Protein AF-A0A1Q9RTQ9-F1 (afdb_monomer_lite)

Radius of gyration: 29.46 Å; chains: 1; bounding box: 60×85×107 Å

Sequence (435 aa):
MTIGRAARLLGDPVPELTSGLAEAARIARDSLVAEGRFSSNYTAWLDAAGAACTGKPEWLDGPHGIFAHVLTGTHADGWEWEASTYYHSFVLRAYRLAIAAVPGVKVPATVRARVDAMADVLRVLVTPGGVLPSLHDGPYRRAEWDRELAELDMRPVARRPVTVYRDAGYAVLYRNGVQAIVDYGPHGGSHGHLDTLALYLYGDDVAWQPDPGQVPYGHAYWRRHYASTAAHPTFSVDGLDQAECAGELVSAGAEEVTVACGTAYEGVSAVRRVVLAPDGTLRDELSVTTDRPRRIAAHLRPDVPLTARTDPDGTVRTSWAPRCTAPTPPRVRRRGSSPGPARPRRRPAAHPHPRRLGGRGRHRRDIPIDLPSGRLVPPVEGRPHISTAQPPAGRTGDPAEYARYEAGPPAHPARTWIRRYTQPTSDGGHLWNRS

Foldseek 3Di:
DDPVVVQVVPDDVLLVVLVVLLVVLVVVLVVCVVVVNLLDLSLLQSLLSNLQSPLDCVQADDCSHVLNNLVVQADPQQAGLLLFPASLLSSLLSSVSSVVSHPPDPRDPSSVVSSVSSLLVLLQQQFLQGDHFRAFAGDDDDVVVVVSCVVGPNHHDDDQQWDADAAQQWIWGDDDQKIWIFHQGQQSPPRGALAHRFIWIGGRNGGFFGQLHADDVVPVVRRDVSRFNQQTQAKDKQPHGFDRFGKHWPDDDSFKTKIKDDRRDPQKIKIWIWGCDPVRAIEIEIEMGGPDDIDMDRDTHGPFDKDWDQDPLRKIKIWGDGHPPDPDPDPDDDDDDDDDDDDDDDDDDDDDDDDDDYDDDDDDDDDDDDDDDDDDDDDDPDDDDDDPPDDPPDDDDDDDDDDDDDDDDDDDIGMYIYHDDDDDPPPPDDDDDDD

Secondary structure (DSSP, 8-state):
--HHHHGGGT-SSHHHHHHHHHHHHHHHHHHHHHTT-TTSHHHHHHHHHHHHHH--GGGTSSTTSHHHHHHHSB-TTS-BTT--HHHHHHHHHHHHHHHHHSTT----HHHHHHHHHHHHHHHHHS-TTSPPP--SS-B---HHHHHHHTTS--PPP---SEEEETTTTEEEEEETTEEEEEE-S---GGG--S-TT-EEEEESS-EEE----B--TT-HHHHHHHTSGGGSSSEEETTBPPPS---EEEEE-SSEEEEEESSSSTTEEEEEEEEE-TTS-EEEEEEEEESS---EEE----SS-EEEEE-TTS-EEEEEPPP--PPPP-----------PPPPPP-----------------------------PPPPP--PPPPP--PPP---------------------EEEEEEEEPPPP----------

Structure (mmCIF, N/CA/C/O backbone):
data_AF-A0A1Q9RTQ9-F1
#
_entry.id   AF-A0A1Q9RTQ9-F1
#
loop_
_atom_site.group_PDB
_atom_site.id
_atom_site.type_symbol
_atom_site.label_atom_id
_atom_site.label_alt_id
_atom_site.label_comp_id
_atom_site.label_asym_id
_atom_site.label_entity_id
_atom_site.label_seq_id
_atom_site.pdbx_PDB_ins_code
_atom_site.Cartn_x
_atom_site.Cartn_y
_atom_site.Cartn_z
_atom_site.occupancy
_atom_site.B_iso_or_equiv
_atom_site.auth_seq_id
_atom_site.auth_comp_id
_atom_site.auth_asym_id
_atom_site.auth_atom_id
_atom_site.pdbx_PDB_model_num
ATOM 1 N N . MET A 1 1 ? -1.033 16.398 27.690 1.00 47.84 1 MET A N 1
ATOM 2 C CA . MET A 1 1 ? -2.200 16.016 28.524 1.00 47.84 1 MET A CA 1
ATOM 3 C C . MET A 1 1 ? -3.361 15.773 27.568 1.00 47.84 1 MET A C 1
ATOM 5 O O . MET A 1 1 ? -3.499 16.570 26.652 1.00 47.84 1 MET A O 1
ATOM 9 N N . THR A 1 2 ? -4.133 14.691 27.698 1.00 60.72 2 THR A N 1
ATOM 10 C CA . THR A 1 2 ? -5.273 14.431 26.792 1.00 60.72 2 THR A CA 1
ATOM 11 C C . THR A 1 2 ? -6.448 15.363 27.095 1.00 60.72 2 THR A C 1
ATOM 13 O O . THR A 1 2 ? -6.613 15.786 28.242 1.00 60.72 2 THR A O 1
ATOM 16 N N . ILE A 1 3 ? -7.291 15.648 26.093 1.00 50.81 3 ILE A N 1
ATOM 17 C CA . ILE A 1 3 ? -8.491 16.494 26.249 1.00 50.81 3 ILE A CA 1
ATOM 18 C C . ILE A 1 3 ? -9.377 15.942 27.373 1.00 50.81 3 ILE A C 1
ATOM 20 O O . ILE A 1 3 ? -9.647 16.648 28.338 1.00 50.81 3 ILE A O 1
ATOM 24 N N . GLY A 1 4 ? -9.689 14.643 27.346 1.00 54.94 4 GLY A N 1
ATOM 25 C CA . GLY A 1 4 ? -10.443 13.974 28.411 1.00 54.94 4 GLY A CA 1
ATOM 26 C C . GLY A 1 4 ? -9.760 13.934 29.790 1.00 54.94 4 GLY A C 1
ATOM 27 O O . GLY A 1 4 ? -10.392 13.504 30.750 1.00 54.94 4 GLY A O 1
ATOM 28 N N . ARG A 1 5 ? -8.492 14.348 29.945 1.00 57.78 5 ARG A N 1
ATOM 29 C CA . ARG A 1 5 ? -7.853 14.556 31.264 1.00 57.78 5 ARG A CA 1
ATOM 30 C C . ARG A 1 5 ? -7.880 16.023 31.696 1.00 57.78 5 ARG A C 1
ATOM 32 O O . ARG A 1 5 ? -8.017 16.273 32.886 1.00 57.78 5 ARG A O 1
ATOM 39 N N . ALA A 1 6 ? -7.784 16.967 30.761 1.00 55.59 6 ALA A N 1
ATOM 40 C CA . ALA A 1 6 ? -7.966 18.391 31.045 1.00 55.59 6 ALA A CA 1
ATOM 41 C C . ALA A 1 6 ? -9.430 18.719 31.385 1.00 55.59 6 ALA A C 1
ATOM 43 O O . ALA A 1 6 ? -9.702 19.458 32.322 1.00 55.59 6 ALA A O 1
ATOM 44 N N . ALA A 1 7 ? -10.376 18.122 30.663 1.00 55.38 7 ALA A N 1
ATOM 45 C CA . ALA A 1 7 ? -11.799 18.407 30.795 1.00 55.38 7 ALA A CA 1
ATOM 46 C C . ALA A 1 7 ? -12.373 17.957 32.160 1.00 55.38 7 ALA A C 1
ATOM 48 O O . ALA A 1 7 ? -13.074 18.723 32.813 1.00 55.38 7 ALA A O 1
ATOM 49 N N . ARG A 1 8 ? -11.929 16.794 32.671 1.00 59.59 8 ARG A N 1
ATOM 50 C CA . ARG A 1 8 ? -12.203 16.301 34.043 1.00 59.59 8 ARG A CA 1
ATOM 51 C C . ARG A 1 8 ? -11.630 17.175 35.178 1.00 59.59 8 ARG A C 1
ATOM 53 O O . ARG A 1 8 ? -11.831 16.849 36.342 1.00 59.59 8 ARG A O 1
ATOM 60 N N . LEU A 1 9 ? -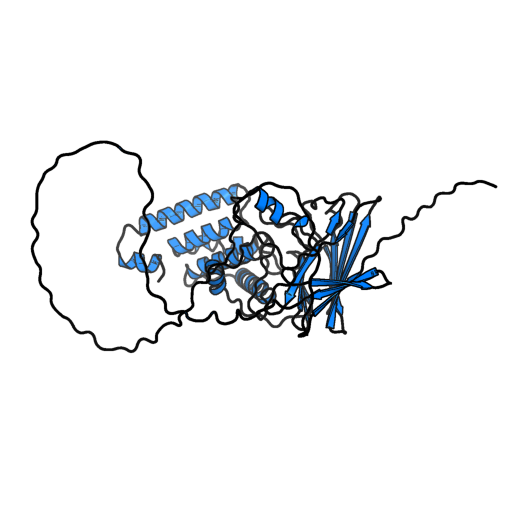10.900 18.247 34.862 1.00 63.03 9 LEU A N 1
ATOM 61 C CA . LEU A 1 9 ? -10.407 19.240 35.826 1.00 63.03 9 LEU A CA 1
ATOM 62 C C . LEU A 1 9 ? -11.177 20.574 35.751 1.00 63.03 9 LEU A C 1
ATOM 64 O O . LEU A 1 9 ? -10.791 21.515 36.440 1.00 63.03 9 LEU A O 1
ATOM 68 N N . LEU A 1 10 ? -12.214 20.682 34.905 1.00 62.22 10 LEU A N 1
ATOM 69 C CA . LEU A 1 10 ? -12.904 21.947 34.611 1.00 62.22 10 LEU A CA 1
ATOM 70 C C . LEU A 1 10 ? -14.379 21.974 35.044 1.00 62.22 10 LEU A C 1
ATOM 72 O O . LEU A 1 10 ? -14.761 22.943 35.689 1.00 62.22 10 LEU A O 1
ATOM 76 N N . GLY A 1 11 ? -15.164 20.928 34.756 1.00 51.53 11 GLY A N 1
ATOM 77 C CA . GLY A 1 11 ? -16.479 20.680 35.368 1.00 51.53 11 GLY A CA 1
ATOM 78 C C . GLY A 1 11 ? -17.645 21.624 34.993 1.00 51.53 11 GLY A C 1
ATOM 79 O O . GLY A 1 11 ? -17.659 22.792 35.361 1.00 51.53 11 GLY A O 1
ATOM 80 N N . ASP A 1 12 ? -18.725 21.176 34.353 1.00 55.12 12 ASP A N 1
ATOM 81 C CA . ASP A 1 12 ? -18.841 20.009 33.470 1.00 55.12 12 ASP A CA 1
ATOM 82 C C . ASP A 1 12 ? -20.007 20.233 32.475 1.00 55.12 12 ASP A C 1
ATOM 84 O O . ASP A 1 12 ? -21.155 19.943 32.785 1.00 55.12 12 ASP A O 1
ATOM 88 N N . PRO A 1 13 ? -19.728 20.796 31.284 1.00 57.09 13 PRO A N 1
ATOM 89 C CA . PRO A 1 13 ? -20.479 20.558 30.044 1.00 57.09 13 PRO A CA 1
ATOM 90 C C . PRO A 1 13 ? -19.794 19.469 29.185 1.00 57.09 13 PRO A C 1
ATOM 92 O O . PRO A 1 13 ? -20.018 19.341 27.979 1.00 57.09 13 PRO A O 1
ATOM 95 N N . VAL A 1 14 ? -18.820 18.774 29.783 1.00 65.56 14 VAL A N 1
ATOM 96 C CA . VAL A 1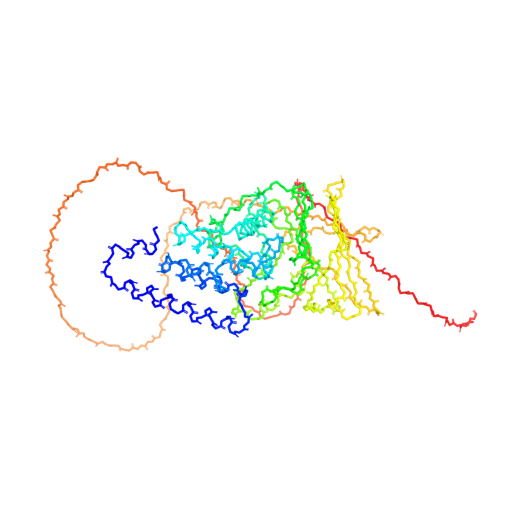 14 ? -17.946 17.791 29.144 1.00 65.56 14 VAL A CA 1
ATOM 97 C C . VAL A 1 14 ? -18.670 16.465 28.914 1.00 65.56 14 VAL A C 1
ATOM 99 O O . VAL A 1 14 ? -18.516 15.946 27.809 1.00 65.56 14 VAL A O 1
ATOM 102 N N . PRO A 1 15 ? -19.445 15.906 29.871 1.00 70.31 15 PRO A N 1
ATOM 103 C CA . PRO A 1 15 ? -20.129 14.631 29.670 1.00 70.31 15 PRO A CA 1
ATOM 104 C C . PRO A 1 15 ? -21.149 14.701 28.535 1.00 70.31 15 PRO A C 1
ATOM 106 O O . PRO A 1 15 ? -21.261 13.755 27.760 1.00 70.31 15 PRO A O 1
ATOM 109 N N . GLU A 1 16 ? -21.846 15.827 28.385 1.00 78.56 16 GLU A N 1
ATOM 110 C CA . GLU A 1 16 ? -22.784 16.085 27.293 1.00 78.56 16 GLU A CA 1
ATOM 111 C C . GLU A 1 16 ? -22.042 16.163 25.956 1.00 78.56 16 GLU A C 1
ATOM 113 O O . GLU A 1 16 ? -22.454 15.534 24.982 1.00 78.56 16 GLU A O 1
ATOM 118 N N . LEU A 1 17 ? -20.910 16.878 25.913 1.00 83.69 17 LEU A N 1
ATOM 119 C CA . LEU A 1 17 ? -20.091 17.007 24.708 1.00 83.69 17 LEU A CA 1
ATOM 120 C C . LEU A 1 17 ? -19.476 15.667 24.278 1.00 83.69 17 LEU A C 1
ATOM 122 O O . LEU A 1 17 ? -19.548 15.320 23.101 1.00 83.69 17 LEU A O 1
ATOM 126 N N . THR A 1 18 ? -18.887 14.893 25.196 1.00 87.94 18 THR A N 1
ATOM 127 C CA . THR A 1 18 ? -18.293 13.591 24.851 1.00 87.94 18 THR A CA 1
ATOM 128 C C . THR A 1 18 ? -19.354 12.537 24.553 1.00 87.94 18 THR A C 1
ATOM 130 O O . THR A 1 18 ? -19.134 11.714 23.667 1.00 87.94 18 THR A O 1
ATOM 133 N N . SER A 1 19 ? -20.521 12.585 25.203 1.00 88.56 19 SER A N 1
ATOM 134 C CA . SER A 1 19 ? -21.656 11.720 24.851 1.00 88.56 19 SER A CA 1
ATOM 135 C C . SER A 1 19 ? -22.219 12.069 23.474 1.00 88.56 19 SER A C 1
ATOM 137 O O . SER A 1 19 ? -22.437 11.167 22.675 1.00 88.56 19 SER A O 1
ATOM 139 N N . GLY A 1 20 ? -22.379 13.356 23.148 1.00 92.19 20 GLY A N 1
ATOM 140 C CA . GLY A 1 20 ? -22.833 13.804 21.828 1.00 92.19 20 GLY A CA 1
ATOM 141 C C . GLY A 1 20 ? -21.848 13.466 20.703 1.00 92.19 20 GLY A C 1
ATOM 142 O O . GLY A 1 20 ? -22.265 13.032 19.632 1.00 92.19 20 GLY A O 1
ATOM 143 N N . LEU A 1 21 ? -20.539 13.589 20.955 1.00 94.19 21 LEU A N 1
ATOM 144 C CA . LEU A 1 21 ? -19.496 13.149 20.020 1.00 94.19 21 LEU A CA 1
ATOM 145 C C . LEU A 1 21 ? -19.494 11.624 19.835 1.00 94.19 21 LEU A C 1
ATOM 147 O O . LEU A 1 21 ? -19.365 11.154 18.708 1.00 94.19 21 LEU A O 1
ATOM 151 N N . ALA A 1 22 ? -19.672 10.854 20.911 1.00 95.81 22 ALA A N 1
ATOM 152 C CA . ALA A 1 22 ? -19.790 9.400 20.840 1.00 95.81 22 ALA A CA 1
ATOM 153 C C . ALA A 1 22 ? -21.070 8.954 20.107 1.00 95.81 22 ALA A C 1
ATOM 155 O O . ALA A 1 22 ? -21.032 7.998 19.339 1.00 95.81 22 ALA A O 1
ATOM 156 N N . GLU A 1 23 ? -22.187 9.659 20.289 1.00 96.88 23 GLU A N 1
ATOM 157 C CA . GLU A 1 23 ? -23.438 9.399 19.572 1.00 96.88 23 GLU A CA 1
ATOM 158 C C . GLU A 1 23 ? -23.281 9.664 18.068 1.00 96.88 23 GLU A C 1
ATOM 160 O O . GLU A 1 23 ? -23.554 8.789 17.248 1.00 96.88 23 GLU A O 1
ATOM 165 N N . ALA A 1 24 ? -22.739 10.831 17.703 1.00 97.62 24 ALA A N 1
ATOM 166 C CA . ALA A 1 24 ? -22.452 11.182 16.314 1.00 97.62 24 ALA A CA 1
ATOM 167 C C . ALA A 1 24 ? -21.469 10.199 15.653 1.00 97.62 24 ALA A C 1
ATOM 169 O O . ALA A 1 24 ? -21.669 9.815 14.499 1.00 97.62 24 ALA A O 1
ATOM 170 N N . ALA A 1 25 ? -20.445 9.747 16.388 1.00 98.00 25 ALA A N 1
ATOM 171 C CA . ALA A 1 25 ? -19.512 8.732 15.910 1.00 98.00 25 ALA A CA 1
ATOM 172 C C . ALA A 1 25 ? -20.209 7.389 15.639 1.00 98.00 25 ALA A C 1
ATOM 174 O O . ALA A 1 25 ? -19.951 6.776 14.603 1.00 98.00 25 ALA A O 1
ATOM 175 N N . ARG A 1 26 ? -21.134 6.960 16.513 1.00 98.19 26 ARG A N 1
ATOM 176 C CA . ARG A 1 26 ? -21.899 5.718 16.317 1.00 98.19 26 ARG A CA 1
ATOM 177 C C . ARG A 1 26 ? -22.801 5.799 15.092 1.00 98.19 26 ARG A C 1
ATOM 179 O O . ARG A 1 26 ? -22.761 4.904 14.260 1.00 98.19 26 ARG A O 1
ATOM 186 N N . ILE A 1 27 ? -23.557 6.889 14.953 1.00 98.44 27 ILE A N 1
ATOM 187 C CA . ILE A 1 27 ? -24.474 7.109 13.823 1.00 98.44 27 ILE A CA 1
ATOM 188 C C . ILE A 1 27 ? -23.708 7.109 12.491 1.00 98.44 27 ILE A C 1
ATOM 190 O O . ILE A 1 27 ? -24.121 6.446 11.542 1.00 98.44 27 ILE A O 1
ATOM 194 N N . ALA A 1 28 ? -22.565 7.800 12.423 1.00 98.31 28 ALA A N 1
ATOM 195 C CA . ALA A 1 28 ? -21.727 7.814 11.224 1.00 98.31 28 ALA A CA 1
ATOM 196 C C . ALA A 1 28 ? -21.136 6.427 10.904 1.00 98.31 28 ALA A C 1
ATOM 198 O O . ALA A 1 28 ? -21.125 6.015 9.745 1.00 98.31 28 ALA A O 1
ATOM 199 N N . ARG A 1 29 ? -20.683 5.686 11.925 1.00 98.19 29 ARG A N 1
ATOM 200 C CA . ARG A 1 29 ? -20.132 4.332 11.771 1.00 98.19 29 ARG A CA 1
ATOM 201 C C . ARG A 1 29 ? -21.198 3.352 11.290 1.00 98.19 29 ARG A C 1
ATOM 203 O O . ARG A 1 29 ? -20.963 2.599 10.352 1.00 98.19 29 ARG A O 1
ATOM 210 N N . ASP A 1 30 ? -22.373 3.380 11.905 1.00 98.06 30 ASP A N 1
ATOM 211 C CA . ASP A 1 30 ? -23.457 2.458 11.584 1.00 98.06 30 ASP A CA 1
ATOM 212 C C . ASP A 1 30 ? -24.074 2.768 10.199 1.00 98.06 30 ASP A C 1
ATOM 214 O O . ASP A 1 30 ? -24.541 1.844 9.535 1.00 98.06 30 ASP A O 1
ATOM 218 N N . SER A 1 31 ? -23.962 4.009 9.689 1.00 98.44 31 SER A N 1
ATOM 219 C CA . SER A 1 31 ? -24.204 4.328 8.264 1.00 98.44 31 SER A CA 1
ATOM 220 C C . SER A 1 31 ? -23.206 3.617 7.346 1.00 98.44 31 SER A C 1
ATOM 222 O O . SER A 1 31 ? -23.619 2.913 6.429 1.00 98.44 31 SER A O 1
ATOM 224 N N . LEU A 1 32 ? -21.897 3.717 7.623 1.00 97.94 32 LEU A N 1
ATOM 225 C CA . LEU A 1 32 ? -20.870 3.017 6.838 1.00 97.94 32 LEU A CA 1
ATOM 226 C C . LEU A 1 32 ? -21.070 1.494 6.865 1.00 97.94 32 LEU A C 1
ATOM 228 O O . LEU A 1 32 ? -20.898 0.840 5.840 1.00 97.94 32 LEU A O 1
ATOM 232 N N . VAL A 1 33 ? -21.482 0.924 8.002 1.00 97.88 33 VAL A N 1
ATOM 233 C CA . VAL A 1 33 ? -21.843 -0.500 8.100 1.00 97.88 33 VAL A CA 1
ATOM 234 C C . VAL A 1 33 ? -23.066 -0.830 7.236 1.00 97.88 33 VAL A C 1
ATOM 236 O O . VAL A 1 33 ? -23.028 -1.814 6.499 1.00 97.88 33 VAL A O 1
ATOM 239 N N . ALA A 1 34 ? -24.124 -0.013 7.273 1.00 98.00 34 ALA A N 1
ATOM 240 C CA . ALA A 1 34 ? -25.321 -0.205 6.448 1.00 98.00 34 ALA A CA 1
ATOM 241 C C . ALA A 1 34 ? -25.044 -0.060 4.937 1.00 98.00 34 ALA A C 1
ATOM 243 O O . ALA A 1 34 ? -25.682 -0.726 4.125 1.00 98.00 34 ALA A O 1
ATOM 244 N N . GLU A 1 35 ? -24.054 0.753 4.562 1.00 97.81 35 GLU A N 1
ATOM 245 C CA . GLU A 1 35 ? -23.522 0.874 3.198 1.00 97.81 35 GLU A CA 1
ATOM 246 C C . GLU A 1 35 ? -22.601 -0.302 2.792 1.00 97.81 35 GLU A C 1
ATOM 248 O O . GLU A 1 35 ? -22.102 -0.331 1.669 1.00 97.81 35 GLU A O 1
ATOM 253 N N . GLY A 1 36 ? -22.336 -1.265 3.687 1.00 97.00 36 GLY A N 1
ATOM 254 C CA . GLY A 1 36 ? -21.411 -2.386 3.461 1.00 97.00 36 GLY A CA 1
ATOM 255 C C . GLY A 1 36 ? -19.923 -2.018 3.566 1.00 97.00 36 GLY A C 1
ATOM 256 O O . GLY A 1 36 ? -19.056 -2.843 3.291 1.00 97.00 36 GLY A O 1
ATOM 257 N N . ARG A 1 37 ? -19.606 -0.793 3.993 1.00 96.62 37 ARG A N 1
ATOM 258 C CA . ARG A 1 37 ? -18.266 -0.178 4.001 1.00 96.62 37 ARG A CA 1
ATOM 259 C C . ARG A 1 37 ? -17.547 -0.321 5.348 1.00 96.62 37 ARG A C 1
ATOM 261 O O . ARG A 1 37 ? -16.735 0.532 5.704 1.00 96.62 37 ARG A O 1
ATOM 268 N N . PHE A 1 38 ? -17.829 -1.387 6.106 1.00 97.81 38 PHE A N 1
ATOM 269 C CA . PHE A 1 38 ? -17.283 -1.577 7.458 1.00 97.81 38 PHE A CA 1
ATOM 270 C C . PHE A 1 38 ? -15.747 -1.525 7.500 1.00 97.81 38 PHE A C 1
ATOM 272 O O . PHE A 1 38 ? -15.211 -0.929 8.423 1.00 97.81 38 PHE A O 1
ATOM 279 N N . SER A 1 39 ? -15.050 -2.050 6.483 1.00 96.31 39 SER A N 1
ATOM 280 C CA . SER A 1 39 ? -13.579 -2.032 6.366 1.00 96.31 39 SER A CA 1
ATOM 281 C C . SER A 1 39 ? -12.944 -0.650 6.164 1.00 96.31 39 SER A C 1
ATOM 283 O O . SER A 1 39 ? -11.722 -0.544 6.205 1.00 96.31 39 SER A O 1
ATOM 285 N N . SER A 1 40 ? -13.728 0.396 5.884 1.00 96.88 40 SER A N 1
ATOM 286 C CA . SER A 1 40 ? -13.191 1.707 5.513 1.00 96.88 40 SER A CA 1
ATOM 287 C C . SER A 1 40 ? -12.428 2.364 6.663 1.00 96.88 40 SER A C 1
ATOM 289 O O . SER A 1 40 ? -12.925 2.419 7.786 1.00 96.88 40 SER A O 1
ATOM 291 N N . ASN A 1 41 ? -11.280 2.980 6.360 1.00 97.00 41 ASN A N 1
ATOM 292 C CA . ASN A 1 41 ? -10.447 3.691 7.336 1.00 97.00 41 ASN A CA 1
ATOM 293 C C . ASN A 1 41 ? -11.204 4.702 8.237 1.00 97.00 41 ASN A C 1
ATOM 295 O O . ASN A 1 41 ? -10.799 4.939 9.379 1.00 97.00 41 ASN A O 1
ATOM 299 N N . TYR A 1 42 ? -12.326 5.260 7.764 1.00 97.88 42 TYR A N 1
ATOM 300 C CA . TYR A 1 42 ? -13.219 6.109 8.557 1.00 97.88 42 TYR A CA 1
ATOM 301 C C . TYR A 1 42 ? -13.825 5.381 9.763 1.00 97.88 42 TYR A C 1
ATOM 303 O O . TYR A 1 42 ? -13.863 5.948 10.853 1.00 97.88 42 TYR A O 1
ATOM 311 N N . THR A 1 43 ? -14.274 4.136 9.594 1.00 98.25 43 THR A N 1
ATOM 312 C CA . THR A 1 43 ? -14.912 3.326 10.640 1.00 98.25 43 THR A CA 1
ATOM 313 C C . THR A 1 43 ? -13.970 3.156 11.834 1.00 98.25 43 THR A C 1
ATOM 315 O O . THR A 1 43 ? -14.339 3.494 12.958 1.00 98.25 43 THR A O 1
ATOM 318 N N . ALA A 1 44 ? -12.709 2.779 11.583 1.00 98.50 44 ALA A N 1
ATOM 319 C CA . ALA A 1 44 ? -11.675 2.669 12.614 1.00 98.50 44 ALA A CA 1
ATOM 320 C C . ALA A 1 44 ? -11.483 3.968 13.424 1.00 98.50 44 ALA A C 1
ATOM 322 O O . ALA A 1 44 ? -11.306 3.917 14.643 1.00 98.50 44 ALA A O 1
ATOM 323 N N . TRP A 1 45 ? -11.541 5.141 12.781 1.00 98.50 45 TRP A N 1
ATOM 324 C CA . TRP A 1 45 ? -11.437 6.431 13.476 1.00 98.50 45 TRP A CA 1
ATOM 325 C C . TRP A 1 45 ? -12.710 6.844 14.215 1.00 98.50 45 TRP A C 1
ATOM 327 O O . TRP A 1 45 ? -12.612 7.509 15.247 1.00 98.50 45 TRP A O 1
ATOM 337 N N . LEU A 1 46 ? -13.888 6.438 13.740 1.00 98.69 46 LEU A N 1
ATOM 338 C CA . LEU A 1 46 ? -15.157 6.662 14.432 1.00 98.69 46 LEU A CA 1
ATOM 339 C C . LEU A 1 46 ? -15.232 5.819 15.714 1.00 98.69 46 LEU A C 1
ATOM 341 O O . LEU A 1 46 ? -15.544 6.360 16.776 1.00 98.69 46 LEU A O 1
ATOM 345 N N . ASP A 1 47 ? -14.827 4.547 15.661 1.00 98.56 47 ASP A N 1
ATOM 346 C CA . ASP A 1 47 ? -14.692 3.718 16.862 1.00 98.56 47 ASP A CA 1
ATOM 347 C C . ASP A 1 47 ? -13.600 4.239 17.809 1.00 98.56 47 ASP A C 1
ATOM 349 O O . ASP A 1 47 ? -13.810 4.300 19.022 1.00 98.56 47 ASP A O 1
ATOM 353 N N . ALA A 1 48 ? -12.456 4.699 17.285 1.00 98.38 48 ALA A N 1
ATOM 354 C CA . ALA A 1 48 ? -11.414 5.319 18.105 1.00 98.38 48 ALA A CA 1
ATOM 355 C C . ALA A 1 48 ? -11.891 6.611 18.792 1.00 98.38 48 ALA A C 1
ATOM 357 O O . ALA A 1 48 ? -11.550 6.851 19.954 1.00 98.38 48 ALA A O 1
ATOM 358 N N . ALA A 1 49 ? -12.713 7.423 18.120 1.00 97.50 49 ALA A N 1
ATOM 359 C CA . ALA A 1 49 ? -13.332 8.611 18.702 1.00 97.50 49 ALA A CA 1
ATOM 360 C C . ALA A 1 49 ? -14.349 8.247 19.797 1.00 97.50 49 ALA A C 1
ATOM 362 O O . ALA A 1 49 ? -14.307 8.832 20.883 1.00 97.50 49 ALA A O 1
ATOM 363 N N . GLY A 1 50 ? -15.210 7.252 19.561 1.00 97.44 50 GLY A N 1
ATOM 364 C CA . GLY A 1 50 ? -16.159 6.742 20.553 1.00 97.44 50 GLY A CA 1
ATOM 365 C C . GLY A 1 50 ? -15.469 6.148 21.788 1.00 97.44 50 GLY A C 1
ATOM 366 O O . GLY A 1 50 ? -15.817 6.491 22.925 1.00 97.44 50 GLY A O 1
ATOM 367 N N . ALA A 1 51 ? -14.416 5.352 21.584 1.00 97.38 51 ALA A N 1
ATOM 368 C CA . ALA A 1 51 ? -13.562 4.829 22.647 1.00 97.38 51 ALA A CA 1
ATOM 369 C C . ALA A 1 51 ? -12.892 5.963 23.445 1.00 97.38 51 ALA A C 1
ATOM 371 O O . ALA A 1 51 ? -12.959 5.972 24.673 1.00 97.38 51 ALA A O 1
ATOM 372 N N . ALA A 1 52 ? -12.313 6.965 22.772 1.00 95.31 52 ALA A N 1
ATOM 373 C CA . ALA A 1 52 ? -11.661 8.110 23.417 1.00 95.31 52 ALA A CA 1
ATOM 374 C C . ALA A 1 52 ? -12.631 9.034 24.180 1.00 95.31 52 ALA A C 1
ATOM 376 O O . ALA A 1 52 ? -12.237 9.637 25.182 1.00 95.31 52 ALA A O 1
ATOM 377 N N . CYS A 1 53 ? -13.886 9.142 23.731 1.00 94.44 53 CYS A N 1
ATOM 378 C CA . CYS A 1 53 ? -14.922 9.947 24.381 1.00 94.44 53 CYS A CA 1
ATOM 379 C C . CYS A 1 53 ? -15.556 9.254 25.597 1.00 94.44 53 CYS A C 1
ATOM 381 O O . CYS A 1 53 ? -15.929 9.933 26.554 1.00 94.44 53 CYS A O 1
ATOM 383 N N . THR A 1 54 ? -15.684 7.922 25.571 1.00 93.62 54 THR A N 1
ATOM 384 C CA . THR A 1 54 ? -16.451 7.161 26.579 1.00 93.62 54 THR A CA 1
ATOM 385 C C . THR A 1 54 ? -15.598 6.304 27.517 1.00 93.62 54 THR A C 1
ATOM 387 O O . THR A 1 54 ? -16.018 6.038 28.641 1.00 93.62 54 THR A O 1
ATOM 390 N N . GLY A 1 55 ? -14.418 5.853 27.081 1.00 93.69 55 GLY A N 1
ATOM 391 C CA . GLY A 1 55 ? -13.574 4.900 27.809 1.00 93.69 55 GLY A CA 1
ATOM 392 C C . GLY A 1 55 ? -14.158 3.486 27.926 1.00 93.69 55 GLY A C 1
ATOM 393 O O . GLY A 1 55 ? -13.748 2.736 28.811 1.00 93.69 55 GLY A O 1
ATOM 394 N N . LYS A 1 56 ? -15.134 3.121 27.084 1.00 93.50 56 LYS A N 1
ATOM 395 C CA . LYS A 1 56 ? -15.893 1.867 27.200 1.00 93.50 56 LYS A CA 1
ATOM 396 C C . LYS A 1 56 ? -15.465 0.782 26.195 1.00 93.50 56 LYS A C 1
ATOM 398 O O . LYS A 1 56 ? -15.146 1.109 25.053 1.00 93.50 56 LYS A O 1
ATOM 403 N N . PRO A 1 57 ? -15.565 -0.514 26.557 1.00 95.56 57 PRO A N 1
ATOM 404 C CA . PRO A 1 57 ? -15.194 -1.629 25.679 1.00 95.56 57 PRO A CA 1
ATOM 405 C C . PRO A 1 57 ? -16.158 -1.868 24.503 1.00 95.56 57 PRO A C 1
ATOM 407 O O . PRO A 1 57 ? -15.773 -2.553 23.563 1.00 95.56 57 PRO A O 1
ATOM 410 N N . GLU A 1 58 ? -17.363 -1.281 24.512 1.00 95.25 58 GLU A N 1
ATOM 411 C CA . GLU A 1 58 ? -18.383 -1.376 23.440 1.00 95.25 58 GLU A CA 1
ATOM 412 C C . GLU A 1 58 ? -17.946 -0.794 22.077 1.00 95.25 58 GLU A C 1
ATOM 414 O O . GLU A 1 58 ? -18.630 -0.972 21.075 1.00 95.25 58 GLU A O 1
ATOM 419 N N . TRP A 1 59 ? -16.802 -0.105 22.050 1.00 98.06 59 TRP A N 1
ATOM 420 C CA . TRP A 1 59 ? -16.139 0.421 20.851 1.00 98.06 59 TRP A CA 1
ATOM 421 C C . TRP A 1 59 ? -14.996 -0.471 20.353 1.00 98.06 59 TRP A C 1
ATOM 423 O O . TRP A 1 59 ? -14.462 -0.272 19.265 1.00 98.06 59 TRP A O 1
ATOM 433 N N . LEU A 1 60 ? -14.578 -1.445 21.164 1.00 98.50 60 LEU A N 1
ATOM 434 C CA . LEU A 1 60 ? -13.469 -2.342 20.856 1.00 98.50 60 LEU A CA 1
ATOM 435 C C . LEU A 1 60 ? -13.968 -3.745 20.530 1.00 98.50 60 LEU A C 1
ATOM 437 O O . LEU A 1 60 ? -13.531 -4.320 19.541 1.00 98.50 60 LEU A O 1
ATOM 441 N N . ASP A 1 61 ? -14.883 -4.272 21.337 1.00 96.44 61 ASP A N 1
ATOM 442 C CA . ASP A 1 61 ? -15.451 -5.611 21.191 1.00 96.44 61 ASP A CA 1
ATOM 443 C C . ASP A 1 61 ? -16.832 -5.576 20.505 1.00 96.44 61 ASP A C 1
ATOM 445 O O . ASP A 1 61 ? -17.478 -4.530 20.423 1.00 96.44 61 ASP A O 1
ATOM 449 N N . GLY A 1 62 ? -17.299 -6.728 20.024 1.00 95.25 62 GLY A N 1
ATOM 450 C CA . GLY A 1 62 ? -18.535 -6.857 19.250 1.00 95.25 62 GLY A CA 1
ATOM 451 C C . GLY A 1 62 ? -18.357 -6.668 17.732 1.00 95.25 62 GLY A C 1
ATOM 452 O O . GLY A 1 62 ? -17.257 -6.388 17.251 1.00 95.25 62 GLY A O 1
ATOM 453 N N . PRO A 1 63 ? -19.435 -6.851 16.943 1.00 95.56 63 PRO A N 1
ATOM 454 C CA . PRO A 1 63 ? -19.347 -7.021 15.489 1.00 95.56 63 PRO A CA 1
ATOM 455 C C . PRO A 1 63 ? -18.915 -5.759 14.732 1.00 95.56 63 PRO A C 1
ATOM 457 O O . PRO A 1 63 ? -18.340 -5.882 13.658 1.00 95.56 63 PRO A O 1
ATOM 460 N N . HIS A 1 64 ? -19.182 -4.566 15.276 1.00 97.06 64 HIS A N 1
ATOM 461 C CA . HIS A 1 64 ? -18.795 -3.280 14.680 1.00 97.06 64 HIS A CA 1
ATOM 462 C C . HIS A 1 64 ? -17.706 -2.566 15.507 1.00 97.06 64 HIS A C 1
ATOM 464 O O . HIS A 1 64 ? -17.608 -1.349 15.439 1.00 97.06 64 HIS A O 1
ATOM 470 N N . GLY A 1 65 ? -16.958 -3.287 16.352 1.00 98.19 65 GLY A N 1
ATOM 471 C CA . GLY A 1 65 ? -15.876 -2.721 17.164 1.00 98.19 65 GLY A CA 1
ATOM 472 C C . GLY A 1 65 ? -14.495 -2.883 16.520 1.00 98.19 65 GLY A C 1
ATOM 473 O O . GLY A 1 65 ? -14.311 -3.683 15.597 1.00 98.19 65 GLY A O 1
ATOM 474 N N . ILE A 1 66 ? -13.491 -2.181 17.059 1.00 98.62 66 ILE A N 1
ATOM 475 C CA . ILE A 1 66 ? -12.090 -2.218 16.584 1.00 98.62 66 ILE A CA 1
ATOM 476 C C . ILE A 1 66 ? -11.551 -3.647 16.406 1.00 98.62 66 ILE A C 1
ATOM 478 O O . ILE A 1 66 ? -10.802 -3.899 15.469 1.00 98.62 66 ILE A O 1
ATOM 482 N N . PHE A 1 67 ? -11.906 -4.603 17.266 1.00 98.75 67 PHE A N 1
ATOM 483 C CA . PHE A 1 67 ? -11.420 -5.986 17.179 1.00 98.75 67 PHE A CA 1
ATOM 484 C C . PHE A 1 67 ? -11.952 -6.727 15.946 1.00 98.75 67 PHE A C 1
ATOM 486 O O . PHE A 1 67 ? -11.219 -7.530 15.369 1.00 98.75 67 PHE A O 1
ATOM 493 N N . ALA A 1 68 ? -13.182 -6.432 15.514 1.00 98.62 68 ALA A N 1
ATOM 494 C CA . ALA A 1 68 ? -13.710 -6.907 14.241 1.00 98.62 68 ALA A CA 1
ATOM 495 C C . ALA A 1 68 ? -13.071 -6.134 13.075 1.00 98.62 68 ALA A C 1
ATOM 497 O O . ALA A 1 68 ? -12.542 -6.754 12.154 1.00 98.62 68 ALA A O 1
ATOM 498 N N . HIS A 1 69 ? -13.006 -4.799 13.162 1.00 98.69 69 HIS A N 1
ATOM 499 C CA . HIS A 1 69 ? -12.424 -3.957 12.109 1.00 98.69 69 HIS A CA 1
ATOM 500 C C . HIS A 1 69 ? -10.964 -4.318 11.801 1.00 98.69 69 HIS A C 1
ATOM 502 O O . HIS A 1 69 ? -10.590 -4.417 10.635 1.00 98.69 69 HIS A O 1
ATOM 508 N N . VAL A 1 70 ? -10.142 -4.585 12.824 1.00 98.75 70 VAL A N 1
ATOM 509 C CA . VAL A 1 70 ? -8.757 -5.059 12.665 1.00 98.75 70 VAL A CA 1
ATOM 510 C C . VAL A 1 70 ? -8.704 -6.291 11.769 1.00 98.75 70 VAL A C 1
ATOM 512 O O . VAL A 1 70 ? -7.816 -6.378 10.932 1.00 98.75 70 VAL A O 1
ATOM 515 N N . LEU A 1 71 ? -9.632 -7.238 11.907 1.00 98.06 71 LEU A N 1
ATOM 516 C CA . LEU A 1 71 ? -9.621 -8.474 11.123 1.00 98.06 71 LEU A CA 1
ATOM 517 C C . LEU A 1 71 ? -10.255 -8.317 9.730 1.00 98.06 71 LEU A C 1
ATOM 519 O O . LEU A 1 71 ? -9.937 -9.117 8.854 1.00 98.06 71 LEU A O 1
ATOM 523 N N . THR A 1 72 ? -11.106 -7.305 9.517 1.00 97.75 72 THR A N 1
ATOM 524 C CA . THR A 1 72 ? -11.795 -7.045 8.238 1.00 97.75 72 THR A CA 1
ATOM 525 C C . THR A 1 72 ? -11.056 -6.056 7.329 1.00 97.75 72 THR A C 1
ATOM 527 O O . THR A 1 72 ? -10.973 -6.292 6.130 1.00 97.75 72 THR A O 1
ATOM 530 N N . GLY A 1 73 ? -10.512 -4.963 7.871 1.00 97.25 73 GLY A N 1
ATOM 531 C CA . GLY A 1 73 ? -9.796 -3.922 7.117 1.00 97.25 73 GLY A CA 1
ATOM 532 C C . GLY A 1 73 ? -8.293 -4.174 6.945 1.00 97.25 73 GLY A C 1
ATOM 533 O O . GLY A 1 73 ? -7.566 -3.280 6.523 1.00 97.25 73 GLY A O 1
ATOM 534 N N . THR A 1 74 ? -7.785 -5.355 7.315 1.00 98.38 74 THR A N 1
ATOM 535 C CA . THR A 1 74 ? -6.363 -5.695 7.146 1.00 98.38 74 THR A CA 1
ATOM 536 C C . THR A 1 74 ? -6.166 -7.138 6.688 1.00 98.38 74 THR A C 1
ATOM 538 O O . THR A 1 74 ? -6.959 -8.033 7.000 1.00 98.38 74 THR A O 1
ATOM 541 N N . HIS A 1 75 ? -5.073 -7.368 5.973 1.00 97.19 75 HIS A N 1
ATOM 542 C CA . HIS A 1 75 ? -4.681 -8.648 5.398 1.00 97.19 75 HIS A CA 1
ATOM 543 C C . HIS A 1 75 ? -3.893 -9.534 6.375 1.00 97.19 75 HIS A C 1
ATOM 545 O O . HIS A 1 75 ? -3.463 -9.086 7.440 1.00 97.19 75 HIS A O 1
ATOM 551 N N . ALA A 1 76 ? -3.706 -10.818 6.050 1.00 95.12 76 ALA A N 1
ATOM 552 C CA . ALA A 1 76 ? -2.994 -11.751 6.925 1.00 95.12 76 ALA A CA 1
ATOM 553 C C . ALA A 1 76 ? -1.488 -11.458 6.989 1.00 95.12 76 ALA A C 1
ATOM 555 O O . ALA A 1 76 ? -0.879 -11.673 8.037 1.00 95.12 76 ALA A O 1
ATOM 556 N N . ASP A 1 77 ? -0.923 -10.905 5.914 1.00 96.25 77 ASP A N 1
ATOM 557 C CA . ASP A 1 77 ? 0.458 -10.412 5.851 1.00 96.25 77 ASP A CA 1
ATOM 558 C C . ASP A 1 77 ? 0.718 -9.095 6.621 1.00 96.25 77 ASP A C 1
ATOM 560 O O . ASP A 1 77 ? 1.866 -8.661 6.731 1.00 96.25 77 ASP A O 1
ATOM 564 N N . GLY A 1 78 ? -0.326 -8.502 7.214 1.00 97.56 78 GLY A N 1
ATOM 565 C CA . GLY A 1 78 ? -0.247 -7.335 8.092 1.00 97.56 78 GLY A CA 1
ATOM 566 C C . GLY A 1 78 ? -0.590 -6.001 7.433 1.00 97.56 78 GLY A C 1
ATOM 567 O O . GLY A 1 78 ? -0.698 -5.012 8.151 1.00 97.56 78 GLY A O 1
ATOM 568 N N . TRP A 1 79 ? -0.788 -5.933 6.116 1.00 98.19 79 TRP A N 1
ATOM 569 C CA . TRP A 1 79 ? -1.178 -4.686 5.448 1.00 98.19 79 TRP A CA 1
ATOM 570 C C . TRP A 1 79 ? -2.618 -4.255 5.725 1.00 98.19 79 TRP A C 1
ATOM 572 O O . TRP A 1 79 ? -3.468 -5.053 6.105 1.00 98.19 79 TRP A O 1
ATOM 582 N N . GLU A 1 80 ? -2.893 -2.975 5.490 1.00 98.12 80 GLU A N 1
ATOM 583 C CA . GLU A 1 80 ? -4.250 -2.419 5.457 1.00 98.12 80 GLU A CA 1
ATOM 584 C C . GLU A 1 80 ? -4.750 -2.505 4.005 1.00 98.12 80 GLU A C 1
ATOM 586 O O . GLU A 1 80 ? -3.930 -2.449 3.084 1.00 98.12 80 GLU A O 1
ATOM 591 N N . TRP A 1 81 ? -6.046 -2.751 3.800 1.00 96.19 81 TRP A N 1
ATOM 592 C CA . TRP A 1 81 ? -6.576 -3.177 2.495 1.00 96.19 81 TRP A CA 1
ATOM 593 C C . TRP A 1 81 ? -6.502 -2.114 1.385 1.00 96.19 81 TRP A C 1
ATOM 595 O O . TRP A 1 81 ? -6.555 -2.464 0.209 1.00 96.19 81 TRP A O 1
ATOM 605 N N . GLU A 1 82 ? -6.358 -0.833 1.736 1.00 96.12 82 GLU A N 1
ATOM 606 C CA . GLU A 1 82 ? -6.240 0.281 0.787 1.00 96.12 82 GLU A CA 1
ATOM 607 C C . GLU A 1 82 ? -4.818 0.396 0.198 1.00 96.12 82 GLU A C 1
ATOM 609 O O . GLU A 1 82 ? -4.580 1.280 -0.620 1.00 96.12 82 GLU A O 1
ATOM 614 N N . ALA A 1 83 ? -3.872 -0.461 0.623 1.00 95.88 83 ALA A N 1
ATOM 615 C CA . ALA A 1 83 ? -2.470 -0.583 0.176 1.00 95.88 83 ALA A CA 1
ATOM 616 C C . ALA A 1 83 ? -1.578 0.682 0.274 1.00 95.88 83 ALA A C 1
ATOM 618 O O . ALA A 1 83 ? -0.352 0.579 0.200 1.00 95.88 83 ALA A O 1
ATOM 619 N N . SER A 1 84 ? -2.150 1.859 0.542 1.00 96.81 84 SER A N 1
ATOM 620 C CA . SER A 1 84 ? -1.431 3.106 0.812 1.00 96.81 84 SER A CA 1
ATOM 621 C C . SER A 1 84 ? -0.685 3.060 2.145 1.00 96.81 84 SER A C 1
ATOM 623 O O . SER A 1 84 ? -1.260 2.786 3.205 1.00 96.81 84 SER A O 1
ATOM 625 N N . THR A 1 85 ? 0.592 3.454 2.134 1.00 95.62 85 THR A N 1
ATOM 626 C CA . THR A 1 85 ? 1.392 3.581 3.365 1.00 95.62 85 THR A CA 1
ATOM 627 C C . THR A 1 85 ? 0.804 4.617 4.334 1.00 95.62 85 THR A C 1
ATOM 629 O O . THR A 1 85 ? 0.951 4.488 5.554 1.00 95.62 85 THR A O 1
ATOM 632 N N . TYR A 1 86 ? 0.129 5.653 3.818 1.00 95.25 86 TYR A N 1
ATOM 633 C CA . TYR A 1 86 ? -0.516 6.660 4.660 1.00 95.25 86 TYR A CA 1
ATOM 634 C C . TYR A 1 86 ? -1.741 6.080 5.365 1.00 95.25 86 TYR A C 1
ATOM 636 O O . TYR A 1 86 ? -1.780 6.095 6.599 1.00 95.25 86 TYR A O 1
ATOM 644 N N . TYR A 1 87 ? -2.691 5.519 4.611 1.00 96.56 87 TYR A N 1
ATOM 645 C CA . TYR A 1 87 ? -3.933 4.973 5.167 1.00 96.56 87 TYR A CA 1
ATOM 646 C C . TYR A 1 87 ? -3.673 3.789 6.105 1.00 96.56 87 TYR A C 1
ATOM 648 O O . TYR A 1 87 ? -4.217 3.759 7.211 1.00 96.56 87 TYR A O 1
ATOM 656 N N . HIS A 1 88 ? -2.704 2.931 5.779 1.00 97.62 88 HIS A N 1
ATOM 657 C CA . HIS A 1 88 ? -2.198 1.903 6.686 1.00 97.62 88 HIS A CA 1
ATOM 658 C C . HIS A 1 88 ? -1.756 2.466 8.051 1.00 97.62 88 HIS A C 1
ATOM 660 O O . HIS A 1 88 ? -2.194 1.995 9.105 1.00 97.62 88 HIS A O 1
ATOM 666 N N . SER A 1 89 ? -0.917 3.508 8.059 1.00 96.62 89 SER A N 1
ATOM 667 C CA . SER A 1 89 ? -0.452 4.135 9.306 1.00 96.62 89 SER A CA 1
ATOM 668 C C . SER A 1 89 ? -1.585 4.839 10.070 1.00 96.62 89 SER A C 1
ATOM 670 O O . SER A 1 89 ? -1.624 4.824 11.302 1.00 96.62 89 SER A O 1
ATOM 672 N N . PHE A 1 90 ? -2.524 5.439 9.336 1.00 96.00 90 PHE A N 1
ATOM 673 C CA . PHE A 1 90 ? -3.656 6.201 9.847 1.00 96.00 90 PHE A CA 1
ATOM 674 C C . PHE A 1 90 ? -4.622 5.276 10.596 1.00 96.00 90 PHE A C 1
ATOM 676 O O . PHE A 1 90 ? -5.007 5.573 11.728 1.00 96.00 90 PHE A O 1
ATOM 683 N N . VAL A 1 91 ? -4.918 4.109 10.024 1.00 98.19 91 VAL A N 1
ATOM 684 C CA . VAL A 1 91 ? -5.718 3.045 10.644 1.00 98.19 91 VAL A CA 1
ATOM 685 C C . VAL A 1 91 ? -4.976 2.386 11.817 1.00 98.19 91 VAL A C 1
ATOM 687 O O . VAL A 1 91 ? -5.562 2.206 12.886 1.00 98.19 91 VAL A O 1
ATOM 690 N N . LEU A 1 92 ? -3.666 2.123 11.699 1.00 98.38 92 LEU A N 1
ATOM 691 C CA . LEU A 1 92 ? -2.854 1.608 12.815 1.00 98.38 92 LEU A CA 1
ATOM 692 C C . LEU A 1 92 ? -2.865 2.553 14.033 1.00 98.38 92 LEU A C 1
ATOM 694 O O . LEU A 1 92 ? -2.929 2.095 15.180 1.00 98.38 92 LEU A O 1
ATOM 698 N N . ARG A 1 93 ? -2.835 3.874 13.806 1.00 97.44 93 ARG A N 1
ATOM 699 C CA . ARG A 1 93 ? -2.984 4.878 14.872 1.00 97.44 93 ARG A CA 1
ATOM 700 C C . ARG A 1 93 ? -4.372 4.830 15.502 1.00 97.44 93 ARG A C 1
ATOM 702 O O . ARG A 1 93 ? -4.445 4.815 16.729 1.00 97.44 93 ARG A O 1
ATOM 709 N N . ALA A 1 94 ? -5.442 4.726 14.711 1.00 98.25 94 ALA A N 1
ATOM 710 C CA . ALA A 1 94 ? -6.803 4.574 15.231 1.00 98.25 94 ALA A CA 1
ATOM 711 C C . ALA A 1 94 ? -6.920 3.366 16.177 1.00 98.25 94 ALA A C 1
ATOM 713 O O . ALA A 1 94 ? -7.328 3.524 17.328 1.00 98.25 94 ALA A O 1
ATOM 714 N N . TYR A 1 95 ? -6.460 2.184 15.746 1.00 98.50 95 TYR A N 1
ATOM 715 C CA . TYR A 1 95 ? -6.470 0.965 16.564 1.00 98.50 95 TYR A CA 1
ATOM 716 C C . TYR A 1 95 ? -5.708 1.137 17.889 1.00 98.50 95 TYR A C 1
ATOM 718 O O . TYR A 1 95 ? -6.216 0.786 18.957 1.00 98.50 95 TYR A O 1
ATOM 726 N N . ARG A 1 96 ? -4.496 1.711 17.841 1.00 97.44 96 ARG A N 1
ATOM 727 C CA . ARG A 1 96 ? -3.658 1.941 19.030 1.00 97.44 96 ARG A CA 1
ATOM 728 C C . ARG A 1 96 ? -4.288 2.942 20.000 1.00 97.44 96 ARG A C 1
ATOM 730 O O . ARG A 1 96 ? -4.289 2.692 21.205 1.00 97.44 96 ARG A O 1
ATOM 737 N N . LEU A 1 97 ? -4.847 4.040 19.491 1.00 96.81 97 LEU A N 1
ATOM 738 C CA . LEU A 1 97 ? -5.529 5.060 20.293 1.00 96.81 97 LEU A CA 1
ATOM 739 C C . LEU A 1 97 ? -6.804 4.509 20.944 1.00 96.81 97 LEU A C 1
ATOM 741 O O . LEU A 1 97 ? -7.024 4.748 22.131 1.00 96.81 97 LEU A O 1
ATOM 745 N N . ALA A 1 98 ? -7.601 3.729 20.209 1.00 98.12 98 ALA A N 1
ATOM 746 C CA . ALA A 1 98 ? -8.830 3.129 20.720 1.00 98.12 98 ALA A CA 1
ATOM 747 C C . ALA A 1 98 ? -8.545 2.126 21.853 1.00 98.12 98 ALA A C 1
ATOM 749 O O . ALA A 1 98 ? -9.137 2.213 22.929 1.00 98.12 98 ALA A O 1
ATOM 750 N N . ILE A 1 99 ? -7.576 1.224 21.654 1.00 97.88 99 ILE A N 1
ATOM 751 C CA . ILE A 1 99 ? -7.143 0.256 22.675 1.00 97.88 99 ILE A CA 1
ATOM 752 C C . ILE A 1 99 ? -6.589 0.975 23.917 1.00 97.88 99 ILE A C 1
ATOM 754 O O . ILE A 1 99 ? -6.908 0.595 25.043 1.00 97.88 99 ILE A O 1
ATOM 758 N N . ALA A 1 100 ? -5.799 2.039 23.737 1.00 96.31 100 ALA A N 1
ATOM 759 C CA . ALA A 1 100 ? -5.267 2.832 24.847 1.00 96.31 100 ALA A CA 1
ATOM 760 C C . ALA A 1 100 ? -6.343 3.637 25.606 1.00 96.31 100 ALA A C 1
ATOM 762 O O . ALA A 1 100 ? -6.130 3.995 26.767 1.00 96.31 100 ALA A O 1
ATOM 763 N N . ALA A 1 101 ? -7.494 3.914 24.984 1.00 96.75 101 ALA A N 1
ATOM 764 C CA . ALA A 1 101 ? -8.600 4.640 25.604 1.00 96.75 101 ALA A CA 1
ATOM 765 C C . ALA A 1 101 ? -9.433 3.797 26.589 1.00 96.75 101 ALA A C 1
ATOM 767 O O . ALA A 1 101 ? -10.170 4.377 27.388 1.00 96.75 101 ALA A O 1
ATOM 768 N N . VAL A 1 102 ? -9.292 2.463 26.582 1.00 96.00 102 VAL A N 1
ATOM 769 C CA . VAL A 1 102 ? -10.027 1.534 27.463 1.00 96.00 102 VAL A CA 1
ATOM 770 C C . VAL A 1 102 ? -9.041 0.735 28.340 1.00 96.00 102 VAL A C 1
ATOM 772 O O . VAL A 1 102 ? -8.695 -0.408 28.022 1.00 96.00 102 VAL A O 1
ATOM 775 N N . PRO A 1 103 ? -8.537 1.312 29.452 1.00 91.19 103 PRO A N 1
ATOM 776 C CA . PRO A 1 103 ? -7.544 0.659 30.302 1.00 91.19 103 PRO A CA 1
ATOM 777 C C . PRO A 1 103 ? -8.012 -0.702 30.830 1.00 91.19 103 PRO A C 1
ATOM 779 O O . PRO A 1 103 ? -9.114 -0.834 31.355 1.00 91.19 103 PRO A O 1
ATOM 782 N N . GLY A 1 104 ? -7.147 -1.712 30.723 1.00 92.25 104 GLY A N 1
ATOM 783 C CA . GLY A 1 104 ? -7.435 -3.073 31.186 1.00 92.25 104 GLY A CA 1
ATOM 784 C C . GLY A 1 104 ? -8.224 -3.949 30.204 1.00 92.25 104 GLY A C 1
ATOM 785 O O . GLY A 1 104 ? -8.488 -5.106 30.529 1.00 92.25 104 GLY A O 1
ATOM 786 N N . VAL A 1 105 ? -8.570 -3.460 29.004 1.00 95.75 105 VAL A N 1
ATOM 787 C CA . VAL A 1 105 ? -9.244 -4.286 27.989 1.00 95.75 105 VAL A CA 1
ATOM 788 C C . VAL A 1 105 ? -8.393 -5.496 27.573 1.00 95.75 105 VAL A C 1
ATOM 790 O O . VAL A 1 105 ? -7.204 -5.391 27.254 1.00 95.75 105 VAL A O 1
ATOM 793 N N . LYS A 1 106 ? -9.017 -6.678 27.539 1.00 96.69 106 LYS A N 1
ATOM 794 C CA . LYS A 1 106 ? -8.379 -7.932 27.123 1.00 96.69 106 LYS A CA 1
ATOM 795 C C . LYS A 1 106 ? -8.358 -8.048 25.594 1.00 96.69 106 LYS A C 1
ATOM 797 O O . LYS A 1 106 ? -9.162 -8.770 25.016 1.00 96.69 106 LYS A O 1
ATOM 802 N N . VAL A 1 107 ? -7.422 -7.354 24.942 1.00 98.19 107 VAL A N 1
ATOM 803 C CA . VAL A 1 107 ? -7.216 -7.454 23.481 1.00 98.19 107 VAL A CA 1
ATOM 804 C C . VAL A 1 107 ? -6.953 -8.919 23.074 1.00 98.19 107 VAL A C 1
ATOM 806 O O . VAL A 1 107 ? -5.999 -9.510 23.605 1.00 98.19 107 VAL A O 1
ATOM 809 N N . PRO A 1 108 ? -7.743 -9.505 22.148 1.00 98.38 108 PRO A N 1
ATOM 810 C CA . PRO A 1 108 ? -7.552 -10.873 21.664 1.00 98.38 108 PRO A CA 1
ATOM 811 C C . PRO A 1 108 ? -6.166 -11.111 21.054 1.00 98.38 108 PRO A C 1
ATOM 813 O O . PRO A 1 108 ? -5.562 -10.209 20.474 1.00 98.38 108 PRO A O 1
ATOM 816 N N . ALA A 1 109 ? -5.662 -12.346 21.144 1.00 98.38 109 ALA A N 1
ATOM 817 C CA . ALA A 1 109 ? -4.327 -12.692 20.645 1.00 98.38 109 ALA A CA 1
ATOM 818 C C . ALA A 1 109 ? -4.188 -12.504 19.121 1.00 98.38 109 ALA A C 1
ATOM 820 O O . ALA A 1 109 ? -3.159 -12.018 18.661 1.00 98.38 109 ALA A O 1
ATOM 821 N N . THR A 1 110 ? -5.237 -12.819 18.356 1.00 97.81 110 THR A N 1
ATOM 822 C CA . THR A 1 110 ? -5.311 -12.614 16.898 1.00 97.81 110 THR A CA 1
ATOM 823 C C . THR A 1 110 ? -5.265 -11.134 16.519 1.00 97.81 110 THR A C 1
ATOM 825 O O . THR A 1 110 ? -4.466 -10.739 15.676 1.00 97.81 110 THR A O 1
ATOM 828 N N . VAL A 1 111 ? -6.068 -10.304 17.192 1.00 98.56 111 VAL A N 1
ATOM 829 C CA . VAL A 1 111 ? -6.099 -8.842 17.017 1.00 98.56 111 VAL A CA 1
ATOM 830 C C . VAL A 1 111 ? -4.739 -8.228 17.344 1.00 98.56 111 VAL A C 1
ATOM 832 O O . VAL A 1 111 ? -4.227 -7.426 16.570 1.00 98.56 111 VAL A O 1
ATOM 835 N N . ARG A 1 112 ? -4.122 -8.638 18.461 1.00 98.06 112 ARG A N 1
ATOM 836 C CA . ARG A 1 112 ? -2.775 -8.200 18.850 1.00 98.06 112 ARG A CA 1
ATOM 837 C C . ARG A 1 112 ? -1.749 -8.543 17.772 1.00 98.06 112 ARG A C 1
ATOM 839 O O . ARG A 1 112 ? -1.091 -7.640 17.276 1.00 98.06 112 ARG A O 1
ATOM 846 N N . ALA A 1 113 ? -1.681 -9.811 17.362 1.00 98.06 113 ALA A N 1
ATOM 847 C CA . ALA A 1 113 ? -0.750 -10.265 16.332 1.00 98.06 113 ALA A CA 1
ATOM 848 C C . ALA A 1 113 ? -0.927 -9.507 15.004 1.00 98.06 113 ALA A C 1
ATOM 850 O O . ALA A 1 113 ? 0.061 -9.213 14.339 1.00 98.06 113 ALA A O 1
ATOM 851 N N . ARG A 1 114 ? -2.162 -9.134 14.639 1.00 98.31 114 ARG A N 1
ATOM 852 C CA . ARG A 1 114 ? -2.430 -8.322 13.446 1.00 98.31 114 ARG A CA 1
ATOM 853 C C . ARG A 1 114 ? -1.954 -6.871 13.593 1.00 98.31 114 ARG A C 1
ATOM 855 O O . ARG A 1 114 ? -1.303 -6.364 12.688 1.00 98.31 114 ARG A O 1
ATOM 862 N N . VAL A 1 115 ? -2.222 -6.221 14.727 1.00 98.00 115 VAL A N 1
ATOM 863 C CA . VAL A 1 115 ? -1.754 -4.848 15.023 1.00 98.00 115 VAL A CA 1
ATOM 864 C C . VAL A 1 115 ? -0.223 -4.773 15.141 1.00 98.00 115 VAL A C 1
ATOM 866 O O . VAL A 1 115 ? 0.378 -3.761 14.772 1.00 98.00 115 VAL A O 1
ATOM 869 N N . ASP A 1 116 ? 0.417 -5.842 15.616 1.00 96.62 116 ASP A N 1
ATOM 870 C CA . ASP A 1 116 ? 1.875 -5.970 15.638 1.00 96.62 116 ASP A CA 1
ATOM 871 C C . ASP A 1 116 ? 2.431 -6.202 14.215 1.00 96.62 116 ASP A C 1
ATOM 873 O O . ASP A 1 116 ? 3.386 -5.532 13.823 1.00 96.62 116 ASP A O 1
ATOM 877 N N . ALA A 1 117 ? 1.783 -7.037 13.389 1.00 97.06 117 ALA A N 1
ATOM 878 C CA . ALA A 1 117 ? 2.154 -7.235 11.983 1.00 97.06 117 ALA A CA 1
ATOM 879 C C . ALA A 1 117 ? 2.044 -5.946 11.143 1.00 97.06 117 ALA A C 1
ATOM 881 O O . ALA A 1 117 ? 2.942 -5.663 10.352 1.00 97.06 117 ALA A O 1
ATOM 882 N N . MET A 1 118 ? 1.013 -5.117 11.365 1.00 98.06 118 MET A N 1
ATOM 883 C CA . MET A 1 118 ? 0.929 -3.776 10.764 1.00 98.06 118 MET A CA 1
ATOM 884 C C . MET A 1 118 ? 2.137 -2.908 11.137 1.00 98.06 118 MET A C 1
ATOM 886 O O . MET A 1 118 ? 2.721 -2.226 10.299 1.00 98.06 118 MET A O 1
ATOM 890 N N . ALA A 1 119 ? 2.562 -2.937 12.403 1.00 96.88 119 ALA A N 1
ATOM 891 C CA . ALA A 1 119 ? 3.746 -2.189 12.805 1.00 96.88 119 ALA A CA 1
ATOM 892 C C . ALA A 1 119 ? 4.998 -2.690 12.064 1.00 96.88 119 ALA A C 1
ATOM 894 O O . ALA A 1 119 ? 5.795 -1.871 11.605 1.00 96.88 119 ALA A O 1
ATOM 895 N N . ASP A 1 120 ? 5.158 -4.007 11.903 1.00 96.12 120 ASP A N 1
ATOM 896 C CA . ASP A 1 120 ? 6.296 -4.591 11.187 1.00 96.12 120 ASP A CA 1
ATOM 897 C C . ASP A 1 120 ? 6.286 -4.325 9.669 1.00 96.12 120 ASP A C 1
ATOM 899 O O . ASP A 1 120 ? 7.368 -4.154 9.106 1.00 96.12 120 ASP A O 1
ATOM 903 N N . VAL A 1 121 ? 5.126 -4.159 9.013 1.00 97.00 121 VAL A N 1
ATOM 904 C CA . VAL A 1 121 ? 5.037 -3.620 7.632 1.00 97.00 121 VAL A CA 1
ATOM 905 C C . VAL A 1 121 ? 5.785 -2.288 7.532 1.00 97.00 121 VAL A C 1
ATOM 907 O O . VAL A 1 121 ? 6.738 -2.147 6.760 1.00 97.00 121 VAL A O 1
ATOM 910 N N . LEU A 1 122 ? 5.421 -1.323 8.379 1.00 96.12 122 LEU A N 1
ATOM 911 C CA . LEU A 1 122 ? 6.046 0.001 8.400 1.00 96.12 122 LEU A CA 1
ATOM 912 C C . LEU A 1 122 ? 7.550 -0.054 8.712 1.00 96.12 122 LEU A C 1
ATOM 914 O O . LEU A 1 122 ? 8.325 0.711 8.137 1.00 96.12 122 LEU A O 1
ATOM 918 N N . ARG A 1 123 ? 7.973 -0.979 9.582 1.00 95.31 123 ARG A N 1
ATOM 919 C CA . ARG A 1 123 ? 9.378 -1.179 9.993 1.00 95.31 123 ARG A CA 1
ATOM 920 C C . ARG A 1 123 ? 10.229 -1.894 8.941 1.00 95.31 123 ARG A C 1
ATOM 922 O O . ARG A 1 123 ? 11.455 -1.778 8.976 1.00 95.31 123 ARG A O 1
ATOM 929 N N . VAL A 1 124 ? 9.609 -2.624 8.013 1.00 95.56 124 VAL A N 1
ATOM 930 C CA . VAL A 1 124 ? 10.270 -3.157 6.814 1.00 95.56 124 VAL A CA 1
ATOM 931 C C . VAL A 1 124 ? 10.412 -2.060 5.758 1.00 95.56 124 VAL A C 1
ATOM 933 O O . VAL A 1 124 ? 11.502 -1.905 5.208 1.00 95.56 124 VAL A O 1
ATOM 936 N N . LEU A 1 125 ? 9.357 -1.275 5.510 1.00 95.25 125 LEU A N 1
ATOM 937 C CA . LEU A 1 125 ? 9.329 -0.225 4.481 1.00 95.25 125 LEU A CA 1
ATOM 938 C C . LEU A 1 125 ? 10.256 0.961 4.772 1.00 95.25 125 LEU A C 1
ATOM 940 O O . LEU A 1 125 ? 10.899 1.466 3.851 1.00 95.25 125 LEU A O 1
ATOM 944 N N . VAL A 1 126 ? 10.311 1.434 6.019 1.00 93.75 126 VAL A N 1
ATOM 945 C CA . VAL A 1 126 ? 11.078 2.634 6.385 1.00 93.75 126 VAL A CA 1
ATOM 946 C C . VAL A 1 126 ? 12.584 2.406 6.224 1.00 93.75 126 VAL A C 1
ATOM 948 O O . VAL A 1 126 ? 13.146 1.472 6.800 1.00 93.75 126 VAL A O 1
ATOM 951 N N . THR A 1 127 ? 13.240 3.241 5.415 1.00 91.50 127 THR A N 1
ATOM 952 C CA . THR A 1 127 ? 14.679 3.135 5.131 1.00 91.50 127 THR A CA 1
ATOM 953 C C . THR A 1 127 ? 15.522 3.394 6.393 1.00 91.50 127 THR A C 1
ATOM 955 O O . THR A 1 127 ? 15.047 4.050 7.326 1.00 91.50 127 THR A O 1
ATOM 958 N N . PRO A 1 128 ? 16.796 2.954 6.450 1.00 87.69 128 PRO A N 1
ATOM 959 C CA . PRO A 1 128 ? 17.682 3.233 7.586 1.00 87.69 128 PRO A CA 1
ATOM 960 C C . PRO A 1 128 ? 17.858 4.725 7.930 1.00 87.69 128 PRO A C 1
ATOM 962 O O . PRO A 1 128 ? 18.041 5.060 9.098 1.00 87.69 128 PRO A O 1
ATOM 965 N N . GLY A 1 129 ? 17.750 5.625 6.948 1.00 86.69 129 GLY A N 1
ATOM 966 C CA . GLY A 1 129 ? 17.730 7.084 7.120 1.00 86.69 129 GLY A CA 1
ATOM 967 C C . GLY A 1 129 ? 16.351 7.685 7.438 1.00 86.69 129 GLY A C 1
ATOM 968 O O . GLY A 1 129 ? 16.204 8.907 7.442 1.00 86.69 129 GLY A O 1
ATOM 969 N N . GLY A 1 130 ? 15.333 6.861 7.702 1.00 87.88 130 GLY A N 1
ATOM 970 C CA . GLY A 1 130 ? 14.004 7.304 8.133 1.00 87.88 130 GLY A CA 1
ATOM 971 C C . GLY A 1 130 ? 13.088 7.810 7.013 1.00 87.88 130 GLY A C 1
ATOM 972 O O . GLY A 1 130 ? 12.177 8.594 7.285 1.00 87.88 130 GLY A O 1
ATOM 973 N N . VAL A 1 131 ? 13.310 7.405 5.758 1.00 88.31 131 VAL A N 1
ATOM 974 C CA . VAL A 1 131 ? 12.377 7.686 4.656 1.00 88.31 131 VAL A CA 1
ATOM 975 C C . VAL A 1 131 ? 11.313 6.594 4.630 1.00 88.31 131 VAL A C 1
ATOM 977 O O . VAL A 1 131 ? 11.622 5.422 4.437 1.00 88.31 131 VAL A O 1
ATOM 980 N N . LEU A 1 132 ? 10.048 6.973 4.809 1.00 92.94 132 LEU A N 1
ATOM 981 C CA . LEU A 1 132 ? 8.908 6.082 4.605 1.00 92.94 132 LEU A CA 1
ATOM 982 C C . LEU A 1 132 ? 8.350 6.293 3.181 1.00 92.94 132 LEU A C 1
ATOM 984 O O . LEU A 1 132 ? 7.939 7.416 2.869 1.00 92.94 132 LEU A O 1
ATOM 988 N N . PRO A 1 133 ? 8.338 5.263 2.313 1.00 93.38 133 PRO A N 1
ATOM 989 C CA . PRO A 1 133 ? 7.728 5.328 0.984 1.00 93.38 133 PRO A CA 1
ATOM 990 C C . PRO A 1 133 ? 6.259 5.761 1.042 1.00 93.38 133 PRO A C 1
ATOM 992 O O . PRO A 1 133 ? 5.445 5.116 1.700 1.00 93.38 133 PRO A O 1
ATOM 995 N N . SER A 1 134 ? 5.918 6.857 0.361 1.00 92.88 134 SER A N 1
ATOM 996 C CA . SER A 1 134 ? 4.542 7.363 0.248 1.00 92.88 134 SER A CA 1
ATOM 997 C C . SER A 1 134 ? 3.807 6.634 -0.877 1.00 92.88 134 SER A C 1
ATOM 999 O O . SER A 1 134 ? 3.519 7.253 -1.887 1.00 92.88 134 SER A O 1
ATOM 1001 N N . LEU A 1 135 ? 3.607 5.322 -0.713 1.00 95.56 135 LEU A N 1
ATOM 1002 C CA . LEU A 1 135 ? 2.942 4.475 -1.705 1.00 95.56 135 LEU A CA 1
ATOM 1003 C C . LEU A 1 135 ? 1.460 4.856 -1.827 1.00 95.56 135 LEU A C 1
ATOM 1005 O O . LEU A 1 135 ? 0.806 5.047 -0.792 1.00 95.56 135 LEU A O 1
ATOM 1009 N N . HIS A 1 136 ? 0.966 4.939 -3.065 1.00 95.69 136 HIS A N 1
ATOM 1010 C CA . HIS A 1 136 ? -0.404 5.326 -3.434 1.00 95.69 136 HIS A CA 1
ATOM 1011 C C . HIS A 1 136 ? -0.813 6.692 -2.833 1.00 95.69 136 HIS A C 1
ATOM 1013 O O . HIS A 1 136 ? 0.022 7.585 -2.653 1.00 95.69 136 HIS A O 1
ATOM 1019 N N . ASP A 1 137 ? -2.098 6.931 -2.526 1.00 94.56 137 ASP A N 1
ATOM 1020 C CA . ASP A 1 137 ? -2.528 8.196 -1.915 1.00 94.56 137 ASP A CA 1
ATOM 1021 C C . ASP A 1 137 ? -1.895 8.407 -0.525 1.00 94.56 137 ASP A C 1
ATOM 1023 O O . ASP A 1 137 ? -2.380 7.914 0.497 1.00 94.56 137 ASP A O 1
ATOM 1027 N N . GLY A 1 138 ? -0.822 9.202 -0.481 1.00 88.38 138 GLY A N 1
ATOM 1028 C CA . GLY A 1 138 ? -0.117 9.592 0.738 1.00 88.38 138 GLY A CA 1
ATOM 1029 C C . GLY A 1 138 ? 0.506 10.993 0.650 1.00 88.38 138 GLY A C 1
ATOM 1030 O O . GLY A 1 138 ? 0.887 11.441 -0.432 1.00 88.38 138 GLY A O 1
ATOM 1031 N N . PRO A 1 139 ? 0.608 11.737 1.768 1.00 82.56 139 PRO A N 1
ATOM 1032 C CA . PRO A 1 139 ? 1.090 13.110 1.754 1.00 82.56 139 PRO A CA 1
ATOM 1033 C C . PRO A 1 139 ? 2.609 13.186 1.572 1.00 82.56 139 PRO A C 1
ATOM 1035 O O . PRO A 1 139 ? 3.368 12.410 2.153 1.00 82.56 139 PRO A O 1
ATOM 1038 N N . TYR A 1 140 ? 3.066 14.237 0.890 1.00 77.50 140 TYR A N 1
ATOM 1039 C CA . TYR A 1 140 ? 4.461 14.673 0.963 1.00 77.50 140 TYR A CA 1
ATOM 1040 C C . TYR A 1 140 ? 4.920 14.892 2.411 1.00 77.50 140 TYR A C 1
ATOM 1042 O O . TYR A 1 140 ? 4.132 15.267 3.286 1.00 77.50 140 TYR A O 1
ATOM 1050 N N . ARG A 1 141 ? 6.232 14.752 2.650 1.00 76.12 141 ARG A N 1
ATOM 1051 C CA . ARG A 1 141 ? 6.843 15.032 3.958 1.00 76.12 141 ARG A CA 1
ATOM 1052 C C . ARG A 1 141 ? 6.499 16.443 4.450 1.00 76.12 141 ARG A C 1
ATOM 1054 O O . ARG A 1 141 ? 6.907 17.444 3.862 1.00 76.12 141 ARG A O 1
ATOM 1061 N N . ARG A 1 142 ? 5.761 16.487 5.559 1.00 82.50 142 ARG A N 1
ATOM 1062 C CA . ARG A 1 142 ? 5.324 17.672 6.308 1.00 82.50 142 ARG A CA 1
ATOM 1063 C C . ARG A 1 142 ? 5.547 17.395 7.794 1.00 82.50 142 ARG A C 1
ATOM 1065 O O . ARG A 1 142 ? 5.368 16.260 8.230 1.00 82.50 142 ARG A O 1
ATOM 1072 N N . ALA A 1 143 ? 5.861 18.422 8.579 1.00 85.38 143 ALA A N 1
ATOM 1073 C CA . ALA A 1 143 ? 6.213 18.251 9.992 1.00 85.38 143 ALA A CA 1
ATOM 1074 C C . ALA A 1 143 ? 5.078 17.637 10.838 1.00 85.38 143 ALA A C 1
ATOM 1076 O O . ALA A 1 143 ? 5.319 17.078 11.901 1.00 85.38 143 ALA A O 1
ATOM 1077 N N . GLU A 1 144 ? 3.834 17.741 10.379 1.00 85.44 144 GLU A N 1
ATOM 1078 C CA . GLU A 1 144 ? 2.652 17.119 10.976 1.00 85.44 144 GLU A CA 1
ATOM 1079 C C . GLU A 1 144 ? 2.655 15.602 10.750 1.00 85.44 144 GLU A C 1
ATOM 1081 O O . GLU A 1 144 ? 2.450 14.848 11.692 1.00 85.44 144 GLU A O 1
ATOM 1086 N N . TRP A 1 145 ? 2.997 15.157 9.540 1.00 86.06 145 TRP A N 1
ATOM 1087 C CA . TRP A 1 145 ? 3.128 13.745 9.175 1.00 86.06 145 TRP A CA 1
ATOM 1088 C C . TRP A 1 145 ? 4.310 13.092 9.901 1.00 86.06 145 TRP A C 1
ATOM 1090 O O . TRP A 1 145 ? 4.158 12.009 10.456 1.00 86.06 145 TRP A O 1
ATOM 1100 N N . ASP A 1 146 ? 5.444 13.792 10.025 1.00 84.81 146 ASP A N 1
ATOM 1101 C CA . ASP A 1 146 ? 6.568 13.322 10.849 1.00 84.81 146 ASP A CA 1
ATOM 1102 C C . ASP A 1 146 ? 6.170 13.168 12.343 1.00 84.81 146 ASP A C 1
ATOM 1104 O O . ASP A 1 146 ? 6.677 12.277 13.023 1.00 84.81 146 ASP A O 1
ATOM 1108 N N . ARG A 1 147 ? 5.235 13.985 12.867 1.00 87.25 147 ARG A N 1
ATOM 1109 C CA . ARG A 1 147 ? 4.679 13.831 14.234 1.00 87.25 147 ARG A CA 1
ATOM 1110 C C . ARG A 1 147 ? 3.688 12.672 14.338 1.00 87.25 147 ARG A C 1
ATOM 1112 O O . ARG A 1 147 ? 3.729 11.943 15.321 1.00 87.25 147 ARG A O 1
ATOM 1119 N N . GLU A 1 148 ? 2.817 12.504 13.346 1.00 88.75 148 GLU A N 1
ATOM 1120 C CA . GLU A 1 148 ? 1.865 11.388 13.264 1.00 88.75 148 GLU A CA 1
ATOM 1121 C C . GLU A 1 148 ? 2.617 10.040 13.223 1.00 88.75 148 GLU A C 1
ATOM 1123 O O . GLU A 1 148 ? 2.268 9.117 13.957 1.00 88.75 148 GLU A O 1
ATOM 1128 N N . LEU A 1 149 ? 3.714 9.953 12.460 1.00 87.12 149 LEU A N 1
ATOM 1129 C CA . LEU A 1 149 ? 4.607 8.788 12.426 1.00 87.12 149 LEU A CA 1
ATOM 1130 C C . LEU A 1 149 ? 5.412 8.581 13.717 1.00 87.12 149 LEU A C 1
ATOM 1132 O O . LEU A 1 149 ? 5.725 7.441 14.046 1.00 87.12 149 LEU A O 1
ATOM 1136 N N . ALA A 1 150 ? 5.727 9.634 14.478 1.00 87.69 150 ALA A N 1
ATOM 1137 C CA . ALA A 1 150 ? 6.451 9.514 15.749 1.00 87.69 150 ALA A CA 1
ATOM 1138 C C . ALA A 1 150 ? 5.631 8.845 16.878 1.00 87.69 150 ALA A C 1
ATOM 1140 O O . ALA A 1 150 ? 6.191 8.473 17.909 1.00 87.69 150 ALA A O 1
ATOM 1141 N N . GLU A 1 151 ? 4.318 8.663 16.692 1.00 88.19 151 GLU A N 1
ATOM 1142 C CA . GLU A 1 151 ? 3.459 7.835 17.557 1.00 88.19 151 GLU A CA 1
ATOM 1143 C C . GLU A 1 151 ? 3.547 6.328 17.220 1.00 88.19 151 GLU A C 1
ATOM 1145 O O . GLU A 1 151 ? 3.046 5.479 17.966 1.00 88.19 151 GLU A O 1
ATOM 1150 N N . LEU A 1 152 ? 4.184 5.979 16.098 1.00 90.00 152 LEU A N 1
ATOM 1151 C CA . LEU A 1 152 ? 4.400 4.613 15.628 1.00 90.00 152 LEU A CA 1
ATOM 1152 C C . LEU A 1 152 ? 5.866 4.202 15.833 1.00 90.00 152 LEU A C 1
ATOM 1154 O O . LEU A 1 152 ? 6.781 5.021 15.787 1.00 90.00 152 LEU A O 1
ATOM 1158 N N . ASP A 1 153 ? 6.112 2.910 16.071 1.00 85.06 153 ASP A N 1
ATOM 1159 C CA . ASP A 1 153 ? 7.475 2.415 16.310 1.00 85.06 153 ASP A CA 1
ATOM 1160 C C . ASP A 1 153 ? 8.208 2.138 14.990 1.00 85.06 153 ASP A C 1
ATOM 1162 O O . ASP A 1 153 ? 8.472 0.990 14.633 1.00 85.06 153 ASP A O 1
ATOM 1166 N N . MET A 1 154 ? 8.542 3.216 14.282 1.00 85.06 154 MET A N 1
ATOM 1167 C CA . MET A 1 154 ? 9.194 3.233 12.967 1.00 85.06 154 MET A CA 1
ATOM 1168 C C . MET A 1 154 ? 10.682 2.820 12.986 1.00 85.06 154 MET A C 1
ATOM 1170 O O . MET A 1 154 ? 11.422 3.153 12.063 1.00 85.06 154 MET A O 1
ATOM 1174 N N . ARG A 1 155 ? 11.173 2.138 14.031 1.00 86.88 155 ARG A N 1
ATOM 1175 C CA . ARG A 1 155 ? 12.564 1.651 14.078 1.00 86.88 155 ARG A CA 1
ATOM 1176 C C . ARG A 1 155 ? 12.747 0.490 13.083 1.00 86.88 155 ARG A C 1
ATOM 1178 O O . ARG A 1 155 ? 12.062 -0.519 13.256 1.00 86.88 155 ARG A O 1
ATOM 1185 N N . PRO A 1 156 ? 13.656 0.584 12.088 1.00 85.44 156 PRO A N 1
ATOM 1186 C CA . PRO A 1 156 ? 13.839 -0.471 11.092 1.00 85.44 156 PRO A CA 1
ATOM 1187 C C . PRO A 1 156 ? 14.146 -1.838 11.717 1.00 85.44 156 PRO A C 1
ATOM 1189 O O . PRO A 1 156 ? 14.960 -1.940 12.639 1.00 85.44 156 PRO A O 1
ATOM 1192 N N . VAL A 1 157 ? 13.525 -2.897 11.194 1.00 85.50 157 VAL A N 1
ATOM 1193 C CA . VAL A 1 157 ? 13.843 -4.287 11.571 1.00 85.50 157 VAL A CA 1
ATOM 1194 C C . VAL A 1 157 ? 15.006 -4.848 10.750 1.00 85.50 157 VAL A C 1
ATOM 1196 O O . VAL A 1 157 ? 15.363 -4.324 9.695 1.00 85.50 157 VAL A O 1
ATOM 1199 N N . ALA A 1 158 ? 15.594 -5.955 11.214 1.00 82.25 158 ALA A N 1
ATOM 1200 C CA . ALA A 1 158 ? 16.566 -6.714 10.433 1.00 82.25 158 ALA A CA 1
ATOM 1201 C C . ALA A 1 158 ? 15.906 -7.253 9.149 1.00 82.25 158 ALA A C 1
ATOM 1203 O O . ALA A 1 158 ? 15.014 -8.103 9.197 1.00 82.25 158 ALA A O 1
ATOM 1204 N N . ARG A 1 159 ? 16.335 -6.734 7.996 1.00 82.00 159 ARG A N 1
ATOM 1205 C CA . ARG A 1 159 ? 15.735 -7.023 6.688 1.00 82.00 159 ARG A CA 1
ATOM 1206 C C . ARG A 1 159 ? 16.218 -8.359 6.128 1.00 82.00 159 ARG A C 1
ATOM 1208 O O . ARG A 1 159 ? 17.411 -8.656 6.150 1.00 82.00 159 ARG A O 1
ATOM 1215 N N . ARG A 1 160 ? 15.294 -9.131 5.553 1.00 90.88 160 ARG A N 1
ATOM 1216 C CA . ARG A 1 160 ? 15.626 -10.203 4.601 1.00 90.88 160 ARG A CA 1
ATOM 1217 C C . ARG A 1 160 ? 15.978 -9.565 3.247 1.00 90.88 160 ARG A C 1
ATOM 1219 O O . ARG A 1 160 ? 15.494 -8.464 2.982 1.00 90.88 160 ARG A O 1
ATOM 1226 N N . PRO A 1 161 ? 16.773 -10.216 2.375 1.00 94.62 161 PRO A N 1
ATOM 1227 C CA . PRO A 1 161 ? 17.060 -9.659 1.055 1.00 94.62 161 PRO A CA 1
ATOM 1228 C C . PRO A 1 161 ? 15.811 -9.581 0.171 1.00 94.62 161 PRO A C 1
ATOM 1230 O O . PRO A 1 161 ? 15.737 -8.699 -0.673 1.00 94.62 161 PRO A O 1
ATOM 1233 N N . VAL A 1 162 ? 14.819 -10.450 0.400 1.00 97.50 162 VAL A N 1
ATOM 1234 C CA . VAL A 1 162 ? 13.470 -10.363 -0.172 1.00 97.50 162 VAL A CA 1
ATOM 1235 C C . VAL A 1 162 ? 12.436 -10.584 0.938 1.00 97.50 162 VAL A C 1
ATOM 1237 O O . VAL A 1 162 ? 12.530 -11.548 1.704 1.00 97.50 162 VAL A O 1
ATOM 1240 N N . THR A 1 163 ? 11.437 -9.704 1.003 1.00 97.44 163 THR A N 1
ATOM 1241 C CA . THR A 1 163 ? 10.213 -9.828 1.809 1.00 97.44 163 THR A CA 1
ATOM 1242 C C . THR A 1 163 ? 9.015 -9.680 0.874 1.00 97.44 163 THR A C 1
ATOM 1244 O O . THR A 1 163 ? 9.016 -8.797 0.020 1.00 97.44 163 THR A O 1
ATOM 1247 N N . VAL A 1 164 ? 7.994 -10.527 1.023 1.00 98.19 164 VAL A N 1
ATOM 1248 C CA . VAL A 1 164 ? 6.810 -10.524 0.150 1.00 98.19 164 VAL A CA 1
ATOM 1249 C C . VAL A 1 164 ? 5.537 -10.463 0.985 1.00 98.19 164 VAL A C 1
ATOM 1251 O O . VAL A 1 164 ? 5.288 -11.350 1.801 1.00 98.19 164 VAL A O 1
ATOM 1254 N N . TYR A 1 165 ? 4.737 -9.438 0.722 1.00 98.06 165 TYR A N 1
ATOM 1255 C CA . TYR A 1 165 ? 3.358 -9.272 1.161 1.00 98.06 165 TYR A CA 1
ATOM 1256 C C . TYR A 1 165 ? 2.476 -9.775 0.017 1.00 98.06 165 TYR A C 1
ATOM 1258 O O . TYR A 1 165 ? 2.525 -9.234 -1.088 1.00 98.06 165 TYR A O 1
ATOM 1266 N N . ARG A 1 166 ? 1.795 -10.903 0.236 1.00 97.44 166 ARG A N 1
ATOM 1267 C CA . ARG A 1 166 ? 1.080 -11.659 -0.808 1.00 97.44 166 ARG A CA 1
ATOM 1268 C C . ARG A 1 166 ? -0.351 -11.193 -1.006 1.00 97.44 166 ARG A C 1
ATOM 1270 O O . ARG A 1 166 ? -0.866 -11.331 -2.107 1.00 97.44 166 ARG A O 1
ATOM 1277 N N . ASP A 1 167 ? -0.964 -10.684 0.052 1.00 96.38 167 ASP A N 1
ATOM 1278 C CA . ASP A 1 167 ? -2.364 -10.286 0.057 1.00 96.38 167 ASP A CA 1
ATOM 1279 C C . ASP A 1 167 ? -2.479 -8.830 -0.422 1.00 96.38 167 ASP A C 1
ATOM 1281 O O . ASP A 1 167 ? -3.321 -8.515 -1.256 1.00 96.38 167 ASP A O 1
ATOM 1285 N N . ALA A 1 168 ? -1.567 -7.970 0.050 1.00 96.94 168 ALA A N 1
ATOM 1286 C CA . ALA A 1 168 ? -1.411 -6.594 -0.429 1.00 96.94 168 ALA A CA 1
ATOM 1287 C C . ALA A 1 168 ? -0.658 -6.478 -1.761 1.00 96.94 168 ALA A C 1
ATOM 1289 O O . ALA A 1 168 ? -0.697 -5.436 -2.399 1.00 96.94 168 ALA A O 1
ATOM 1290 N N . GLY A 1 169 ? 0.063 -7.528 -2.163 1.00 97.75 169 GLY A N 1
ATOM 1291 C CA . GLY A 1 169 ? 0.825 -7.565 -3.410 1.00 97.75 169 GLY A CA 1
ATOM 1292 C C . GLY A 1 169 ? 2.015 -6.603 -3.478 1.00 97.75 169 GLY A C 1
ATOM 1293 O O . GLY A 1 169 ? 2.248 -5.976 -4.505 1.00 97.75 169 GLY A O 1
ATOM 1294 N N . TYR A 1 170 ? 2.820 -6.531 -2.415 1.00 98.50 170 TYR A N 1
ATOM 1295 C CA . TYR A 1 170 ? 4.110 -5.830 -2.438 1.00 98.50 170 TYR A CA 1
ATOM 1296 C C . TYR A 1 170 ? 5.283 -6.796 -2.271 1.00 98.50 170 TYR A C 1
ATOM 1298 O O . TYR A 1 170 ? 5.264 -7.689 -1.421 1.00 98.50 170 TYR A O 1
ATOM 1306 N N . ALA A 1 171 ? 6.361 -6.583 -3.025 1.00 98.38 171 ALA A N 1
ATOM 1307 C CA . ALA A 1 171 ? 7.641 -7.254 -2.807 1.00 98.38 171 ALA A CA 1
ATOM 1308 C C . ALA A 1 171 ? 8.741 -6.226 -2.523 1.00 98.38 171 ALA A C 1
ATOM 1310 O O . ALA A 1 171 ? 9.013 -5.350 -3.339 1.00 98.38 171 ALA A O 1
ATOM 1311 N N . VAL A 1 172 ? 9.392 -6.344 -1.365 1.00 97.94 172 VAL A N 1
ATOM 1312 C CA . VAL A 1 172 ? 10.479 -5.460 -0.928 1.00 97.94 172 VAL A CA 1
ATOM 1313 C C . VAL A 1 172 ? 11.796 -6.221 -1.013 1.00 97.94 172 VAL A C 1
ATOM 1315 O O . VAL A 1 172 ? 11.960 -7.249 -0.356 1.00 97.94 172 VAL A O 1
ATOM 1318 N N . LEU A 1 173 ? 12.744 -5.711 -1.799 1.00 97.50 173 LEU A N 1
ATOM 1319 C CA . LEU A 1 173 ? 14.090 -6.264 -1.934 1.00 97.50 173 LEU A CA 1
ATOM 1320 C C . LEU A 1 173 ? 15.119 -5.301 -1.326 1.00 97.50 173 LEU A C 1
ATOM 1322 O O . LEU A 1 173 ? 15.017 -4.089 -1.518 1.00 97.50 173 LEU A O 1
ATOM 1326 N N . TYR A 1 174 ? 16.122 -5.821 -0.613 1.00 92.44 174 TYR A N 1
ATOM 1327 C CA . TYR A 1 174 ? 17.148 -5.002 0.043 1.00 92.44 174 TYR A CA 1
ATOM 1328 C C . TYR A 1 174 ? 18.565 -5.589 -0.053 1.00 92.44 174 TYR A C 1
ATOM 1330 O O . TYR A 1 174 ? 18.809 -6.736 0.330 1.00 92.44 174 TYR A O 1
ATOM 1338 N N . ARG A 1 175 ? 19.528 -4.778 -0.517 1.00 87.94 175 ARG A N 1
ATOM 1339 C CA . ARG A 1 175 ? 20.968 -5.106 -0.541 1.00 87.94 175 ARG A CA 1
ATOM 1340 C C . ARG A 1 175 ? 21.824 -3.847 -0.648 1.00 87.94 175 ARG A C 1
ATOM 1342 O O . ARG A 1 175 ? 21.519 -2.980 -1.451 1.00 87.94 175 ARG A O 1
ATOM 1349 N N . ASN A 1 176 ? 22.938 -3.787 0.085 1.00 82.75 176 ASN A N 1
ATOM 1350 C CA . ASN A 1 176 ? 23.992 -2.770 -0.082 1.00 82.75 176 ASN A CA 1
ATOM 1351 C C . ASN A 1 176 ? 23.480 -1.309 -0.105 1.00 82.75 176 ASN A C 1
ATOM 1353 O O . ASN A 1 176 ? 23.918 -0.515 -0.935 1.00 82.75 176 ASN A O 1
ATOM 1357 N N . GLY A 1 177 ? 22.526 -0.972 0.769 1.00 83.31 177 GLY A N 1
ATOM 1358 C CA . GLY A 1 177 ? 21.905 0.358 0.831 1.00 83.31 177 GLY A CA 1
ATOM 1359 C C . GLY A 1 177 ? 20.909 0.664 -0.295 1.00 83.31 177 GLY A C 1
ATOM 1360 O O . GLY A 1 177 ? 20.428 1.786 -0.388 1.00 83.31 177 GLY A O 1
ATOM 1361 N N . VAL A 1 178 ? 20.588 -0.314 -1.152 1.00 88.56 178 VAL A N 1
ATOM 1362 C CA . VAL A 1 178 ? 19.499 -0.263 -2.138 1.00 88.56 178 VAL A CA 1
ATOM 1363 C C . VAL A 1 178 ? 18.269 -0.949 -1.558 1.00 88.56 178 VAL A C 1
ATOM 1365 O O . VAL A 1 178 ? 18.328 -2.119 -1.177 1.00 88.56 178 VAL A O 1
ATOM 1368 N N . GLN A 1 179 ? 17.142 -0.246 -1.565 1.00 94.44 179 GLN A N 1
ATOM 1369 C CA . GLN A 1 179 ? 15.806 -0.782 -1.345 1.00 94.44 179 GLN A CA 1
ATOM 1370 C C . GLN A 1 179 ? 14.989 -0.640 -2.632 1.00 94.44 179 GLN A C 1
ATOM 1372 O O . GLN A 1 179 ? 14.796 0.466 -3.136 1.00 94.44 179 GLN A O 1
ATOM 1377 N N . ALA A 1 180 ? 14.483 -1.761 -3.136 1.00 96.94 180 ALA A N 1
ATOM 1378 C CA . ALA A 1 180 ? 13.513 -1.804 -4.221 1.00 96.94 180 ALA A CA 1
ATOM 1379 C C . ALA A 1 180 ? 12.151 -2.246 -3.675 1.00 96.94 180 ALA A C 1
ATOM 1381 O O . ALA A 1 180 ? 12.088 -3.152 -2.845 1.00 96.94 180 ALA A O 1
ATOM 1382 N N . ILE A 1 181 ? 11.073 -1.625 -4.144 1.00 98.44 181 ILE A N 1
ATOM 1383 C CA . ILE A 1 181 ? 9.697 -2.066 -3.896 1.00 98.44 181 ILE A CA 1
ATOM 1384 C C . ILE A 1 181 ? 9.050 -2.311 -5.252 1.00 98.44 181 ILE A C 1
ATOM 1386 O O . ILE A 1 181 ? 9.108 -1.445 -6.125 1.00 98.44 181 ILE A O 1
ATOM 1390 N N . VAL A 1 182 ? 8.460 -3.491 -5.415 1.00 98.62 182 VAL A N 1
ATOM 1391 C CA . VAL A 1 182 ? 7.643 -3.854 -6.570 1.00 98.62 182 VAL A CA 1
ATOM 1392 C C . VAL A 1 182 ? 6.190 -3.916 -6.125 1.00 98.62 182 VAL A C 1
ATOM 1394 O O . VAL A 1 182 ? 5.874 -4.682 -5.210 1.00 98.62 182 VAL A O 1
ATOM 1397 N N . ASP A 1 183 ? 5.336 -3.126 -6.768 1.00 98.25 183 ASP A N 1
ATOM 1398 C CA . ASP A 1 183 ? 3.881 -3.241 -6.649 1.00 98.25 183 ASP A CA 1
ATOM 1399 C C . ASP A 1 183 ? 3.371 -4.278 -7.661 1.00 98.25 183 ASP A C 1
ATOM 1401 O O . ASP A 1 183 ? 3.734 -4.250 -8.838 1.00 98.25 183 ASP A O 1
ATOM 1405 N N . TYR A 1 184 ? 2.551 -5.216 -7.205 1.00 97.88 184 TYR A N 1
ATOM 1406 C CA . TYR A 1 184 ? 1.754 -6.120 -8.029 1.00 97.88 184 TYR A CA 1
ATOM 1407 C C . TYR A 1 184 ? 0.360 -6.350 -7.413 1.00 97.88 184 TYR A C 1
ATOM 1409 O O . TYR A 1 184 ? -0.283 -7.359 -7.700 1.00 97.88 184 TYR A O 1
ATOM 1417 N N . GLY A 1 185 ? -0.092 -5.456 -6.534 1.00 94.62 185 GLY A N 1
ATOM 1418 C CA . GLY A 1 185 ? -1.260 -5.651 -5.682 1.00 94.62 185 GLY A CA 1
ATOM 1419 C C . GLY A 1 185 ? -2.598 -5.331 -6.333 1.00 94.62 185 GLY A C 1
ATOM 1420 O O . GLY A 1 185 ? -2.651 -4.875 -7.477 1.00 94.62 185 GLY A O 1
ATOM 1421 N N . PRO A 1 186 ? -3.706 -5.583 -5.613 1.00 93.50 186 PRO A N 1
ATOM 1422 C CA . PRO A 1 186 ? -5.001 -5.005 -5.943 1.00 93.50 186 PRO A CA 1
ATOM 1423 C C . PRO A 1 186 ? -4.915 -3.478 -5.876 1.00 93.50 186 PRO A C 1
ATOM 1425 O O . PRO A 1 186 ? -4.324 -2.947 -4.943 1.00 93.50 186 PRO A O 1
ATOM 1428 N N . HIS A 1 187 ? -5.573 -2.785 -6.808 1.00 93.81 187 HIS A N 1
ATOM 1429 C CA . HIS A 1 187 ? -5.510 -1.326 -6.974 1.00 93.81 187 HIS A CA 1
ATOM 1430 C C . HIS A 1 187 ? -5.553 -0.476 -5.682 1.00 93.81 187 HIS A C 1
ATOM 1432 O O . HIS A 1 187 ? -4.905 0.557 -5.652 1.00 93.81 187 HIS A O 1
ATOM 1438 N N . GLY A 1 188 ? -6.292 -0.866 -4.631 1.00 88.44 188 GLY A N 1
ATOM 1439 C CA . GLY A 1 188 ? -6.438 -0.078 -3.387 1.00 88.44 188 GLY A CA 1
ATOM 1440 C C . GLY A 1 188 ? -7.684 0.824 -3.345 1.00 88.44 188 GLY A C 1
ATOM 1441 O O . GLY A 1 188 ? -7.886 1.600 -2.410 1.00 88.44 188 GLY A O 1
ATOM 1442 N N . GLY A 1 189 ? -8.565 0.723 -4.346 1.00 90.81 189 GLY A N 1
ATOM 1443 C CA . GLY A 1 189 ? -9.820 1.479 -4.406 1.00 90.81 189 GLY A CA 1
ATOM 1444 C C . GLY A 1 189 ? -9.595 2.980 -4.614 1.00 90.81 189 GLY A C 1
ATOM 1445 O O . GLY A 1 189 ? -8.702 3.388 -5.344 1.00 90.81 189 GLY A O 1
ATOM 1446 N N . SER A 1 190 ? -10.385 3.840 -3.961 1.00 89.69 190 SER A N 1
ATOM 1447 C CA . SER A 1 190 ? -10.367 5.300 -4.197 1.00 89.69 190 SER A CA 1
ATOM 1448 C C . SER A 1 190 ? -9.100 6.042 -3.742 1.00 89.69 190 SER A C 1
ATOM 1450 O O . SER A 1 190 ? -9.040 7.271 -3.868 1.00 89.69 190 SER A O 1
ATOM 1452 N N . HIS A 1 191 ? -8.142 5.317 -3.166 1.00 94.56 191 HIS A N 1
ATOM 1453 C CA . HIS A 1 191 ? -6.816 5.782 -2.752 1.00 94.56 191 HIS A CA 1
ATOM 1454 C C . HIS A 1 191 ? -5.690 5.133 -3.574 1.00 94.56 191 HIS A C 1
ATOM 1456 O O . HIS A 1 191 ? -4.535 5.522 -3.425 1.00 94.56 191 HIS A O 1
ATOM 1462 N N . GLY A 1 192 ? -6.044 4.192 -4.451 1.00 95.25 192 GLY A N 1
ATOM 1463 C CA . GLY A 1 192 ? -5.162 3.447 -5.330 1.00 95.25 192 GLY A CA 1
ATOM 1464 C C . GLY A 1 192 ? -4.645 4.230 -6.526 1.00 95.25 192 GLY A C 1
ATOM 1465 O O . GLY A 1 192 ? -5.281 5.183 -6.992 1.00 95.25 192 GLY A O 1
ATOM 1466 N N . HIS A 1 193 ? -3.505 3.802 -7.066 1.00 97.31 193 HIS A N 1
ATOM 1467 C CA . HIS A 1 193 ? -2.892 4.368 -8.271 1.00 97.31 193 HIS A CA 1
ATOM 1468 C C . HIS A 1 193 ? -2.915 3.364 -9.441 1.00 97.31 193 HIS A C 1
ATOM 1470 O O . HIS A 1 193 ? -3.145 2.168 -9.268 1.00 97.31 193 HIS A O 1
ATOM 1476 N N . LEU A 1 194 ? -2.771 3.862 -10.673 1.00 98.19 194 LEU A N 1
ATOM 1477 C CA . LEU A 1 194 ? -2.774 3.056 -11.905 1.00 98.19 194 LEU A CA 1
ATOM 1478 C C . LEU A 1 194 ? -1.343 2.635 -12.266 1.00 98.19 194 LEU A C 1
ATOM 1480 O O . LEU A 1 194 ? -0.834 2.946 -13.349 1.00 98.19 194 LEU A O 1
ATOM 1484 N N . ASP A 1 195 ? -0.660 2.013 -11.309 1.00 97.75 195 ASP A N 1
ATOM 1485 C CA . ASP A 1 195 ? 0.790 1.843 -11.289 1.00 97.75 195 ASP A CA 1
ATOM 1486 C C . ASP A 1 195 ? 1.265 0.380 -11.262 1.00 97.75 195 ASP A C 1
ATOM 1488 O O . ASP A 1 195 ? 2.472 0.150 -11.296 1.00 97.75 195 ASP A O 1
ATOM 1492 N N . THR A 1 196 ? 0.360 -0.605 -11.277 1.00 98.25 196 THR A N 1
ATOM 1493 C CA . THR A 1 196 ? 0.659 -2.045 -11.165 1.00 98.25 196 THR A CA 1
ATOM 1494 C C . THR A 1 196 ? 1.889 -2.469 -11.986 1.00 98.25 196 THR A C 1
ATOM 1496 O O . THR A 1 196 ? 2.064 -2.088 -13.148 1.00 98.25 196 THR A O 1
ATOM 1499 N N . LEU A 1 197 ? 2.763 -3.270 -11.366 1.00 98.56 197 LEU A N 1
ATOM 1500 C CA . LEU A 1 197 ? 4.143 -3.577 -11.778 1.00 98.56 197 LEU A CA 1
ATOM 1501 C C . LEU A 1 197 ? 5.161 -2.431 -11.602 1.00 98.56 197 LEU A C 1
ATOM 1503 O O . LEU A 1 197 ? 6.276 -2.547 -12.116 1.00 98.56 197 LEU A O 1
ATOM 1507 N N . ALA A 1 198 ? 4.854 -1.344 -10.887 1.00 98.50 198 ALA A N 1
ATOM 1508 C CA . ALA A 1 198 ? 5.810 -0.271 -10.593 1.00 98.50 198 ALA A CA 1
ATOM 1509 C C . ALA A 1 198 ? 7.058 -0.764 -9.842 1.00 98.50 198 ALA A C 1
ATOM 1511 O O . ALA A 1 198 ? 6.998 -1.682 -9.026 1.00 98.50 198 ALA A O 1
ATOM 1512 N N . LEU A 1 199 ? 8.204 -0.126 -10.116 1.00 98.44 199 LEU A N 1
ATOM 1513 C CA . LEU A 1 199 ? 9.477 -0.372 -9.432 1.00 98.44 199 LEU A CA 1
ATOM 1514 C C . LEU A 1 199 ? 9.978 0.908 -8.749 1.00 98.44 199 LEU A C 1
ATOM 1516 O O . LEU A 1 199 ? 10.617 1.761 -9.376 1.00 98.44 199 LEU A O 1
ATOM 1520 N N . TYR A 1 200 ? 9.716 1.022 -7.451 1.00 97.94 200 TYR A N 1
ATOM 1521 C CA . TYR A 1 200 ? 10.174 2.134 -6.624 1.00 97.94 200 TYR A CA 1
ATOM 1522 C C . TYR A 1 200 ? 11.567 1.861 -6.055 1.00 97.94 200 TYR A C 1
ATOM 1524 O O . TYR A 1 200 ? 11.838 0.761 -5.572 1.00 97.94 200 TYR A O 1
ATOM 1532 N N . LEU A 1 201 ? 12.456 2.859 -6.098 1.00 96.19 201 LEU A N 1
ATOM 1533 C CA . LEU A 1 201 ? 13.854 2.736 -5.668 1.00 96.19 201 LEU A CA 1
ATOM 1534 C C . LEU A 1 201 ? 14.218 3.789 -4.619 1.00 96.19 201 LEU A C 1
ATOM 1536 O O . LEU A 1 201 ? 14.056 4.994 -4.834 1.00 96.19 201 LEU A O 1
ATOM 1540 N N . TYR A 1 202 ? 14.794 3.325 -3.516 1.00 93.69 202 TYR A N 1
ATOM 1541 C CA . TYR A 1 202 ? 15.284 4.142 -2.413 1.00 93.69 202 TYR A CA 1
ATOM 1542 C C . TYR A 1 202 ? 16.717 3.726 -2.060 1.00 93.69 202 TYR A C 1
ATOM 1544 O O . TYR A 1 202 ? 17.036 2.537 -2.018 1.00 93.69 202 TYR A O 1
ATOM 1552 N N . GLY A 1 203 ? 17.571 4.711 -1.801 1.00 90.94 203 GLY A N 1
ATOM 1553 C CA . GLY A 1 203 ? 18.772 4.537 -0.995 1.00 90.94 203 GLY A CA 1
ATOM 1554 C C . GLY A 1 203 ? 18.438 4.595 0.501 1.00 90.94 203 GLY A C 1
ATOM 1555 O O . GLY A 1 203 ? 17.289 4.833 0.882 1.00 90.94 203 GLY A O 1
ATOM 1556 N N . ASP A 1 204 ? 19.440 4.442 1.367 1.00 88.38 204 ASP A N 1
ATOM 1557 C CA . ASP A 1 204 ? 19.216 4.467 2.819 1.00 88.38 204 ASP A CA 1
ATOM 1558 C C . ASP A 1 204 ? 18.647 5.806 3.330 1.00 88.38 204 ASP A C 1
ATOM 1560 O O . ASP A 1 204 ? 17.745 5.801 4.166 1.00 88.38 204 ASP A O 1
ATOM 1564 N N . ASP A 1 205 ? 19.112 6.951 2.825 1.00 88.00 205 ASP A N 1
ATOM 1565 C CA . ASP A 1 205 ? 18.693 8.303 3.239 1.00 88.00 205 ASP A CA 1
ATOM 1566 C C . ASP A 1 205 ? 17.978 9.110 2.136 1.00 88.00 205 ASP A C 1
ATOM 1568 O O . ASP A 1 205 ? 17.560 10.250 2.354 1.00 88.00 205 ASP A O 1
ATOM 1572 N N . VAL A 1 206 ? 17.822 8.527 0.945 1.00 89.38 206 VAL A N 1
ATOM 1573 C CA . VAL A 1 206 ? 17.447 9.237 -0.281 1.00 89.38 206 VAL A CA 1
ATOM 1574 C C . VAL A 1 206 ? 16.435 8.445 -1.105 1.00 89.38 206 VAL A C 1
ATOM 1576 O O . VAL A 1 206 ? 16.596 7.255 -1.347 1.00 89.38 206 VAL A O 1
ATOM 1579 N N . ALA A 1 207 ? 15.397 9.111 -1.601 1.00 92.00 207 ALA A N 1
ATOM 1580 C CA . ALA A 1 207 ? 14.537 8.540 -2.628 1.00 92.00 207 ALA A CA 1
ATOM 1581 C C . ALA A 1 207 ? 15.190 8.720 -4.007 1.00 92.00 207 ALA A C 1
ATOM 1583 O O . ALA A 1 207 ? 15.522 9.845 -4.372 1.00 92.00 207 ALA A O 1
ATOM 1584 N N . TRP A 1 208 ? 15.385 7.641 -4.772 1.00 93.25 208 TRP A N 1
ATOM 1585 C CA . TRP A 1 208 ? 15.936 7.723 -6.134 1.00 93.25 208 TRP A CA 1
ATOM 1586 C C . TRP A 1 208 ? 14.835 7.739 -7.188 1.00 93.25 208 TRP A C 1
ATOM 1588 O O . TRP A 1 208 ? 14.856 8.568 -8.094 1.00 93.25 208 TRP A O 1
ATOM 1598 N N . GLN A 1 209 ? 13.864 6.842 -7.030 1.00 94.62 209 GLN A N 1
ATOM 1599 C CA . GLN A 1 209 ? 12.671 6.711 -7.855 1.00 94.62 209 GLN A CA 1
ATOM 1600 C C . GLN A 1 209 ? 11.475 6.410 -6.935 1.00 94.62 209 GLN A C 1
ATOM 1602 O O . GLN A 1 209 ? 11.042 5.260 -6.854 1.00 94.62 209 GLN A O 1
ATOM 1607 N N . PRO A 1 210 ? 10.997 7.395 -6.154 1.00 94.38 210 PRO A N 1
ATOM 1608 C CA . PRO A 1 210 ? 9.869 7.197 -5.254 1.00 94.38 210 PRO A CA 1
ATOM 1609 C C . PRO A 1 210 ? 8.535 7.171 -5.999 1.00 94.38 210 PRO A C 1
ATOM 1611 O O . PRO A 1 210 ? 8.414 7.702 -7.105 1.00 94.38 210 PRO A O 1
ATOM 1614 N N . ASP A 1 211 ? 7.515 6.663 -5.321 1.00 94.75 211 ASP A N 1
ATOM 1615 C CA . ASP A 1 211 ? 6.115 6.967 -5.615 1.00 94.75 211 ASP A CA 1
ATOM 1616 C C . ASP A 1 211 ? 5.885 8.504 -5.613 1.00 94.75 211 ASP A C 1
ATOM 1618 O O . ASP A 1 211 ? 6.561 9.233 -4.865 1.00 94.75 211 ASP A O 1
ATOM 1622 N N . PRO A 1 212 ? 5.043 9.060 -6.503 1.00 92.69 212 PRO A N 1
ATOM 1623 C CA . PRO A 1 212 ? 4.645 10.466 -6.457 1.00 92.69 212 PRO A CA 1
ATOM 1624 C C . PRO A 1 212 ? 3.903 10.900 -5.187 1.00 92.69 212 PRO A C 1
ATOM 1626 O O . PRO A 1 212 ? 3.912 12.101 -4.892 1.00 92.69 212 PRO A O 1
ATOM 1629 N N . GLY A 1 213 ? 3.311 9.975 -4.436 1.00 93.31 213 GLY A N 1
ATOM 1630 C CA . GLY A 1 213 ? 2.331 10.257 -3.401 1.00 93.31 213 GLY A CA 1
ATOM 1631 C C . GLY A 1 213 ? 1.124 10.974 -4.000 1.00 93.31 213 GLY A C 1
ATOM 1632 O O . GLY A 1 213 ? 0.816 10.848 -5.186 1.00 93.31 213 GLY A O 1
ATOM 1633 N N . GLN A 1 214 ? 0.453 11.802 -3.202 1.00 93.25 214 GLN A N 1
ATOM 1634 C CA . GLN A 1 214 ? -0.723 12.533 -3.657 1.00 93.25 214 GLN A CA 1
ATOM 1635 C C . GLN A 1 214 ? -0.734 14.005 -3.235 1.00 93.25 214 GLN A C 1
ATOM 1637 O O . GLN A 1 214 ? -0.323 14.401 -2.140 1.00 93.25 214 GLN A O 1
ATOM 1642 N N . VAL A 1 215 ? -1.234 14.844 -4.144 1.00 88.81 215 VAL A N 1
ATOM 1643 C CA . VAL A 1 215 ? -1.468 16.275 -3.923 1.00 88.81 215 VAL A CA 1
ATOM 1644 C C . VAL A 1 215 ? -2.756 16.517 -3.117 1.00 88.81 215 VAL A C 1
ATOM 1646 O O . VAL A 1 215 ? -3.638 15.660 -3.080 1.00 88.81 215 VAL A O 1
ATOM 1649 N N . PRO A 1 216 ? -2.952 17.704 -2.508 1.00 85.81 216 PRO A N 1
ATOM 1650 C CA . PRO A 1 216 ? -4.223 18.043 -1.870 1.00 85.81 216 PRO A CA 1
ATOM 1651 C C . PRO A 1 216 ? -5.416 17.876 -2.829 1.00 85.81 216 PRO A C 1
ATOM 1653 O O . PRO A 1 216 ? -5.471 18.521 -3.879 1.00 85.81 216 PRO A O 1
ATOM 1656 N N . TYR A 1 217 ? -6.391 17.039 -2.446 1.00 86.19 217 TYR A N 1
ATOM 1657 C CA . TYR A 1 217 ? -7.467 16.542 -3.323 1.00 86.19 217 TYR A CA 1
ATOM 1658 C C . TYR A 1 217 ? -8.318 17.629 -4.007 1.00 86.19 217 TYR A C 1
ATOM 1660 O O . TYR A 1 217 ? -8.938 17.361 -5.033 1.00 86.19 217 TYR A O 1
ATOM 1668 N N . GLY A 1 218 ? -8.332 18.862 -3.484 1.00 85.31 218 GLY A N 1
ATOM 1669 C CA . GLY A 1 218 ? -9.010 20.005 -4.108 1.00 85.31 218 GLY A CA 1
ATOM 1670 C C . GLY A 1 218 ? -8.483 20.375 -5.505 1.00 85.31 218 GLY A C 1
ATOM 1671 O O . GLY A 1 218 ? -9.164 21.076 -6.250 1.00 85.31 218 GLY A O 1
ATOM 1672 N N . HIS A 1 219 ? -7.304 19.885 -5.899 1.00 87.25 219 HIS A N 1
ATOM 1673 C CA . HIS A 1 219 ? -6.752 20.062 -7.242 1.00 87.25 219 HIS A CA 1
ATOM 1674 C C . HIS A 1 219 ? -7.052 18.857 -8.149 1.00 87.25 219 HIS A C 1
ATOM 1676 O O . HIS A 1 219 ? -6.146 18.109 -8.505 1.00 87.25 219 HIS A O 1
ATOM 1682 N N . ALA A 1 220 ? -8.312 18.688 -8.563 1.00 88.31 220 ALA A N 1
ATOM 1683 C CA . ALA A 1 220 ? -8.794 17.502 -9.290 1.00 88.31 220 ALA A CA 1
ATOM 1684 C C . ALA A 1 220 ? -7.934 17.066 -10.503 1.00 88.31 220 ALA A C 1
ATOM 1686 O O . ALA A 1 220 ? -7.667 15.876 -10.656 1.00 88.31 220 ALA A O 1
ATOM 1687 N N . TYR A 1 221 ? -7.450 18.006 -11.330 1.00 91.06 221 TYR A N 1
ATOM 1688 C CA . TYR A 1 221 ? -6.542 17.692 -12.449 1.00 91.06 221 TYR A CA 1
ATOM 1689 C C . TYR A 1 221 ? -5.232 17.053 -11.967 1.00 91.06 221 TYR A C 1
ATOM 1691 O O . TYR A 1 221 ? -4.807 16.024 -12.488 1.00 91.06 221 TYR A O 1
ATOM 1699 N N . TRP A 1 222 ? -4.609 17.648 -10.946 1.00 91.19 222 TRP A N 1
ATOM 1700 C CA . TRP A 1 222 ? -3.380 17.114 -10.372 1.00 91.19 222 TRP A CA 1
ATOM 1701 C C . TRP A 1 222 ? -3.642 15.793 -9.651 1.00 91.19 222 TRP A C 1
ATOM 1703 O O . TRP A 1 222 ? -2.863 14.876 -9.858 1.00 91.19 222 TRP A O 1
ATOM 1713 N N . ARG A 1 223 ? -4.760 15.633 -8.922 1.00 92.56 223 ARG A N 1
ATOM 1714 C CA . ARG A 1 223 ? -5.113 14.344 -8.298 1.00 92.56 223 ARG A CA 1
ATOM 1715 C C . ARG A 1 223 ? -5.181 13.217 -9.332 1.00 92.56 223 ARG A C 1
ATOM 1717 O O . ARG A 1 223 ? -4.570 12.172 -9.131 1.00 92.56 223 ARG A O 1
ATOM 1724 N N . ARG A 1 224 ? -5.854 13.459 -10.469 1.00 93.81 224 ARG A N 1
ATOM 1725 C CA . ARG A 1 224 ? -5.918 12.487 -11.572 1.00 93.81 224 ARG A CA 1
ATOM 1726 C C . ARG A 1 224 ? -4.538 12.194 -12.166 1.00 93.81 224 ARG A C 1
ATOM 1728 O O . ARG A 1 224 ? -4.252 11.037 -12.436 1.00 93.81 224 ARG A O 1
ATOM 1735 N N . HIS A 1 225 ? -3.695 13.207 -12.382 1.00 95.44 225 HIS A N 1
ATOM 1736 C CA . HIS A 1 225 ? -2.345 12.969 -12.905 1.00 95.44 225 HIS A CA 1
ATOM 1737 C C . HIS A 1 225 ? -1.478 12.167 -11.926 1.00 95.44 225 HIS A C 1
ATOM 1739 O O . HIS A 1 225 ? -0.767 11.267 -12.353 1.00 95.44 225 HIS A O 1
ATOM 1745 N N . TYR A 1 226 ? -1.553 12.465 -10.630 1.00 95.44 226 TYR A N 1
ATOM 1746 C CA . TYR A 1 226 ? -0.737 11.803 -9.617 1.00 95.44 226 TYR A CA 1
ATOM 1747 C C . TYR A 1 226 ? -1.100 10.326 -9.442 1.00 95.44 226 TYR A C 1
ATOM 1749 O O . TYR A 1 226 ? -0.194 9.530 -9.273 1.00 95.44 226 TYR A O 1
ATOM 1757 N N . ALA A 1 227 ? -2.372 9.947 -9.612 1.00 96.81 227 ALA A N 1
ATOM 1758 C CA . ALA A 1 227 ? -2.797 8.543 -9.650 1.00 96.81 227 ALA A CA 1
ATOM 1759 C C . ALA A 1 227 ? -2.626 7.856 -11.028 1.00 96.81 227 ALA A C 1
ATOM 1761 O O . ALA A 1 227 ? -2.979 6.690 -11.181 1.00 96.81 227 ALA A O 1
ATOM 1762 N N . SER A 1 228 ? -2.129 8.556 -12.054 1.00 97.62 228 SER A N 1
ATOM 1763 C CA . SER A 1 228 ? -2.065 8.059 -13.439 1.00 97.62 228 SER A CA 1
ATOM 1764 C C . SER A 1 228 ? -0.779 7.273 -13.720 1.00 97.62 228 SER A C 1
ATOM 1766 O O . SER A 1 228 ? 0.273 7.530 -13.136 1.00 97.62 228 SER A O 1
ATOM 1768 N N . THR A 1 229 ? -0.814 6.340 -14.672 1.00 98.38 229 THR A N 1
ATOM 1769 C CA . THR A 1 229 ? 0.338 5.493 -15.044 1.00 98.38 229 THR A CA 1
ATOM 1770 C C . THR A 1 229 ? 1.544 6.314 -15.511 1.00 98.38 229 THR A C 1
ATOM 1772 O O . THR A 1 229 ? 2.698 5.930 -15.310 1.00 98.38 229 THR A O 1
ATOM 1775 N N . ALA A 1 230 ? 1.296 7.488 -16.097 1.00 96.69 230 ALA A N 1
ATOM 1776 C CA . ALA A 1 230 ? 2.333 8.420 -16.532 1.00 96.69 230 ALA A CA 1
ATOM 1777 C C . ALA A 1 230 ? 3.120 9.068 -15.373 1.00 96.69 230 ALA A C 1
ATOM 1779 O O . ALA A 1 230 ? 4.206 9.595 -15.610 1.00 96.69 230 ALA A O 1
ATOM 1780 N N . ALA A 1 231 ? 2.614 9.031 -14.134 1.00 96.81 231 ALA A N 1
ATOM 1781 C CA . ALA A 1 231 ? 3.329 9.523 -12.953 1.00 96.81 231 ALA A CA 1
ATOM 1782 C C . ALA A 1 231 ? 4.270 8.479 -12.315 1.00 96.81 231 ALA A C 1
ATOM 1784 O O . ALA A 1 231 ? 5.075 8.844 -11.455 1.00 96.81 231 ALA A O 1
ATOM 1785 N N . HIS A 1 232 ? 4.209 7.214 -12.754 1.00 98.12 232 HIS A N 1
ATOM 1786 C CA . HIS A 1 232 ? 4.768 6.056 -12.050 1.00 98.12 232 HIS A CA 1
ATOM 1787 C C . HIS A 1 232 ? 5.875 5.312 -12.822 1.00 98.12 232 HIS A C 1
ATOM 1789 O O . HIS A 1 232 ? 5.850 5.277 -14.054 1.00 98.12 232 HIS A O 1
ATOM 1795 N N . PRO A 1 233 ? 6.827 4.648 -12.129 1.00 97.06 233 PRO A N 1
ATOM 1796 C CA . PRO A 1 233 ? 7.915 3.857 -12.717 1.00 97.06 233 PRO A CA 1
ATOM 1797 C C . PRO A 1 233 ? 7.473 2.439 -13.145 1.00 97.06 233 PRO A C 1
ATOM 1799 O O . PRO A 1 233 ? 8.148 1.433 -12.889 1.00 97.06 233 PRO A O 1
ATOM 1802 N N . THR A 1 234 ? 6.307 2.357 -13.780 1.00 98.00 234 THR A N 1
ATOM 1803 C CA . THR A 1 234 ? 5.733 1.130 -14.345 1.00 98.00 234 THR A CA 1
ATOM 1804 C C . THR A 1 234 ? 5.902 1.117 -15.874 1.00 98.00 234 THR A C 1
ATOM 1806 O O . THR A 1 234 ? 6.892 1.639 -16.397 1.00 98.00 234 THR A O 1
ATOM 1809 N N . PHE A 1 235 ? 4.979 0.509 -16.613 1.00 97.75 235 PHE A N 1
ATOM 1810 C CA . PHE A 1 235 ? 4.907 0.544 -18.067 1.00 97.75 235 PHE A CA 1
ATOM 1811 C C . PHE A 1 235 ? 3.570 1.112 -18.545 1.00 97.75 235 PHE A C 1
ATOM 1813 O O . PHE A 1 235 ? 2.548 0.946 -17.878 1.00 97.75 235 PHE A O 1
ATOM 1820 N N . SER A 1 236 ? 3.582 1.738 -19.723 1.00 98.25 236 SER A N 1
ATOM 1821 C CA . SER A 1 236 ? 2.369 2.079 -20.461 1.00 98.25 236 SER A CA 1
ATOM 1822 C C . SER A 1 236 ? 2.349 1.510 -21.875 1.00 98.25 236 SER A C 1
ATOM 1824 O O . SER A 1 236 ? 3.386 1.192 -22.474 1.00 98.25 236 SER A O 1
ATOM 1826 N N . VAL A 1 237 ? 1.130 1.392 -22.402 1.00 98.06 237 VAL A N 1
ATOM 1827 C CA . VAL A 1 237 ? 0.825 0.915 -23.750 1.00 98.06 237 VAL A CA 1
ATOM 1828 C C . VAL A 1 237 ? 0.072 2.016 -24.489 1.00 98.06 237 VAL A C 1
ATOM 1830 O O . VAL A 1 237 ? -0.884 2.587 -23.973 1.00 98.06 237 VAL A O 1
ATOM 1833 N N . ASP A 1 238 ? 0.543 2.359 -25.685 1.00 96.94 238 ASP A N 1
ATOM 1834 C CA . ASP A 1 238 ? 0.002 3.397 -26.575 1.00 96.94 238 ASP A CA 1
ATOM 1835 C C . ASP A 1 238 ? -0.089 4.814 -25.963 1.00 96.94 238 ASP A C 1
ATOM 1837 O O . ASP A 1 238 ? -0.673 5.716 -26.558 1.00 96.94 238 ASP A O 1
ATOM 1841 N N . GLY A 1 239 ? 0.559 5.039 -24.812 1.00 94.88 239 GLY A N 1
ATOM 1842 C CA . GLY A 1 239 ? 0.487 6.285 -24.040 1.00 94.88 239 GLY A CA 1
ATOM 1843 C C . GLY A 1 239 ? -0.768 6.413 -23.166 1.00 94.88 239 GLY A C 1
ATOM 1844 O O . GLY A 1 239 ? -1.079 7.514 -22.719 1.00 94.88 239 GLY A O 1
ATOM 1845 N N . LEU A 1 240 ? -1.493 5.312 -22.946 1.00 98.00 240 LEU A N 1
ATOM 1846 C CA . LEU A 1 240 ? -2.701 5.249 -22.124 1.00 98.00 240 LEU A CA 1
ATOM 1847 C C . LEU A 1 240 ? -2.377 4.884 -20.667 1.00 98.00 240 LEU A C 1
ATOM 1849 O O . LEU A 1 240 ? -1.409 4.168 -20.400 1.00 98.00 240 LEU A O 1
ATOM 1853 N N . ASP A 1 241 ? -3.226 5.317 -19.734 1.00 98.50 241 ASP A N 1
ATOM 1854 C CA . ASP A 1 241 ? -3.227 4.785 -18.366 1.00 98.50 241 ASP A CA 1
ATOM 1855 C C . ASP A 1 241 ? -3.655 3.299 -18.365 1.00 98.50 241 ASP A C 1
ATOM 1857 O O . ASP A 1 241 ? -4.411 2.866 -19.240 1.00 98.50 241 ASP A O 1
ATOM 1861 N N . GLN A 1 242 ? -3.161 2.521 -17.399 1.00 98.50 242 GLN A N 1
ATOM 1862 C CA . GLN A 1 242 ? -3.604 1.151 -17.126 1.00 98.50 242 GLN A CA 1
ATOM 1863 C C . GLN A 1 242 ? -5.076 1.142 -16.688 1.00 98.50 242 GLN A C 1
ATOM 1865 O O . GLN A 1 242 ? -5.576 2.113 -16.118 1.00 98.50 242 GLN A O 1
ATOM 1870 N N . ALA A 1 243 ? -5.766 0.024 -16.908 1.00 97.94 243 ALA A N 1
ATOM 1871 C CA . ALA A 1 243 ? -7.009 -0.259 -16.198 1.00 97.94 243 ALA A CA 1
ATOM 1872 C C . ALA A 1 243 ? -6.747 -0.457 -14.692 1.00 97.94 243 ALA A C 1
ATOM 1874 O O . ALA A 1 243 ? -5.662 -0.897 -14.303 1.00 97.94 243 ALA A O 1
ATOM 1875 N N . GLU A 1 244 ? -7.757 -0.207 -13.851 1.00 97.38 244 GLU A N 1
ATOM 1876 C CA . GLU A 1 244 ? -7.754 -0.697 -12.466 1.00 97.38 244 GLU A CA 1
ATOM 1877 C C . GLU A 1 244 ? -7.610 -2.225 -12.500 1.00 97.38 244 GLU A C 1
ATOM 1879 O O . GLU A 1 244 ? -8.469 -2.932 -13.033 1.00 97.38 244 GLU A O 1
ATOM 1884 N N . CYS A 1 245 ? -6.492 -2.739 -11.994 1.00 96.25 245 CYS A N 1
ATOM 1885 C CA . CYS A 1 245 ? -6.145 -4.148 -12.112 1.00 96.25 245 CYS A CA 1
ATOM 1886 C C . CYS A 1 245 ? -5.450 -4.669 -10.847 1.00 96.25 245 CYS A C 1
ATOM 1888 O O . CYS A 1 245 ? -5.365 -3.987 -9.824 1.00 96.25 245 CYS A O 1
ATOM 1890 N N . ALA A 1 246 ? -5.028 -5.929 -10.913 1.00 95.62 246 ALA A N 1
ATOM 1891 C CA . ALA A 1 246 ? -4.174 -6.564 -9.928 1.00 95.62 246 ALA A CA 1
ATOM 1892 C C . ALA A 1 246 ? -3.126 -7.400 -10.663 1.00 95.62 246 ALA A C 1
ATOM 1894 O O . ALA A 1 246 ? -3.421 -7.987 -11.710 1.00 95.62 246 ALA A O 1
ATOM 1895 N N . GLY A 1 247 ? -1.915 -7.449 -10.120 1.00 96.56 247 GLY A N 1
ATOM 1896 C CA . GLY A 1 247 ? -0.894 -8.386 -10.563 1.00 96.56 247 GLY A CA 1
ATOM 1897 C C . GLY A 1 247 ? -0.969 -9.721 -9.819 1.00 96.56 247 GLY A C 1
ATOM 1898 O O . GLY A 1 247 ? -1.848 -9.971 -8.995 1.00 96.56 247 GLY A O 1
ATOM 1899 N N . GLU A 1 248 ? -0.003 -10.589 -10.101 1.00 97.69 248 GLU A N 1
ATOM 1900 C CA . GLU A 1 248 ? 0.200 -11.856 -9.403 1.00 97.69 248 GLU A CA 1
ATOM 1901 C C . GLU A 1 248 ? 1.686 -12.117 -9.123 1.00 97.69 248 GLU A C 1
ATOM 1903 O O . GLU A 1 248 ? 2.572 -11.704 -9.879 1.00 97.69 248 GLU A O 1
ATOM 1908 N N . LEU A 1 249 ? 1.966 -12.845 -8.039 1.00 98.62 249 LEU A N 1
ATOM 1909 C CA . LEU A 1 249 ? 3.310 -13.312 -7.710 1.00 98.62 249 LEU A CA 1
ATOM 1910 C C . LEU A 1 249 ? 3.608 -14.625 -8.444 1.00 98.62 249 LEU A C 1
ATOM 1912 O O . LEU A 1 249 ? 3.218 -15.699 -7.982 1.00 98.62 249 LEU A O 1
ATOM 1916 N N . VAL A 1 250 ? 4.376 -14.547 -9.529 1.00 98.56 250 VAL A N 1
ATOM 1917 C CA . VAL A 1 250 ? 4.828 -15.721 -10.293 1.00 98.56 250 VAL A CA 1
ATOM 1918 C C . VAL A 1 250 ? 5.877 -16.516 -9.509 1.00 98.56 250 VAL A C 1
ATOM 1920 O O . VAL A 1 250 ? 5.815 -17.743 -9.445 1.00 98.56 250 VAL A O 1
ATOM 1923 N N . SER A 1 251 ? 6.855 -15.841 -8.895 1.00 98.56 251 SER A N 1
ATOM 1924 C CA . SER A 1 251 ? 7.876 -16.495 -8.066 1.00 98.56 251 SER A CA 1
ATOM 1925 C C . SER A 1 251 ? 8.543 -15.544 -7.068 1.00 98.56 251 SER A C 1
ATOM 1927 O O . SER A 1 251 ? 8.591 -14.331 -7.264 1.00 98.56 251 SER A O 1
ATOM 1929 N N . ALA A 1 252 ? 9.096 -16.106 -5.991 1.00 98.25 252 ALA A N 1
ATOM 1930 C CA . ALA A 1 252 ? 9.958 -15.398 -5.048 1.00 98.25 252 ALA A CA 1
ATOM 1931 C C . ALA A 1 252 ? 11.098 -16.320 -4.600 1.00 98.25 252 ALA A C 1
ATOM 1933 O O . ALA A 1 252 ? 10.854 -17.448 -4.167 1.00 98.25 252 ALA A O 1
ATOM 1934 N N . GLY A 1 253 ? 12.333 -15.837 -4.712 1.00 97.19 253 GLY A N 1
ATOM 1935 C CA . GLY A 1 253 ? 13.553 -16.515 -4.281 1.00 97.19 253 GLY A CA 1
ATOM 1936 C C . GLY A 1 253 ? 14.233 -15.791 -3.116 1.00 97.19 253 GLY A C 1
ATOM 1937 O O . GLY A 1 253 ? 13.721 -14.815 -2.574 1.00 97.19 253 GLY A O 1
ATOM 1938 N N . ALA A 1 254 ? 15.427 -16.252 -2.737 1.00 96.19 254 ALA A N 1
ATOM 1939 C CA . ALA A 1 254 ? 16.210 -15.620 -1.671 1.00 96.19 254 ALA A CA 1
ATOM 1940 C C . ALA A 1 254 ? 16.789 -14.244 -2.064 1.00 96.19 254 ALA A C 1
ATOM 1942 O O . ALA A 1 254 ? 17.106 -13.446 -1.186 1.00 96.19 254 ALA A O 1
ATOM 1943 N N . GLU A 1 255 ? 16.936 -13.979 -3.368 1.00 96.75 255 GLU A N 1
ATOM 1944 C CA . GLU A 1 255 ? 17.557 -12.767 -3.926 1.00 96.75 255 GLU A CA 1
ATOM 1945 C C . GLU A 1 255 ? 16.760 -12.169 -5.104 1.00 96.75 255 GLU A C 1
ATOM 1947 O O . GLU A 1 255 ? 17.212 -11.211 -5.726 1.00 96.75 255 GLU A O 1
ATOM 1952 N N . GLU A 1 256 ? 15.585 -12.716 -5.436 1.00 97.81 256 GLU A N 1
ATOM 1953 C CA . GLU A 1 256 ? 14.782 -12.279 -6.584 1.00 97.81 256 GLU A CA 1
ATOM 1954 C C . GLU A 1 256 ? 13.271 -12.389 -6.356 1.00 97.81 256 GLU A C 1
ATOM 1956 O O . GLU A 1 256 ? 12.807 -13.159 -5.512 1.00 97.81 256 GLU A O 1
ATOM 1961 N N . VAL A 1 257 ? 12.504 -11.657 -7.163 1.00 98.69 257 VAL A N 1
ATOM 1962 C CA . VAL A 1 257 ? 11.050 -11.799 -7.293 1.00 98.69 257 VAL A CA 1
ATOM 1963 C C . VAL A 1 257 ? 10.644 -11.712 -8.765 1.00 98.69 257 VAL A C 1
ATOM 1965 O O . VAL A 1 257 ? 11.263 -10.974 -9.533 1.00 98.69 257 VAL A O 1
ATOM 1968 N N . THR A 1 258 ? 9.604 -12.446 -9.159 1.00 98.88 258 THR A N 1
ATOM 1969 C CA . THR A 1 258 ? 8.942 -12.311 -10.465 1.00 98.88 258 THR A CA 1
ATOM 1970 C C . THR A 1 258 ? 7.450 -12.106 -10.253 1.00 98.88 258 THR A C 1
ATOM 1972 O O . THR A 1 258 ? 6.805 -12.894 -9.560 1.00 98.88 258 THR A O 1
ATOM 1975 N N . VAL A 1 259 ? 6.907 -11.061 -10.868 1.00 98.81 259 VAL A N 1
ATOM 1976 C CA . VAL A 1 259 ? 5.491 -10.683 -10.815 1.00 98.81 259 VAL A CA 1
ATOM 1977 C C . VAL A 1 259 ? 4.946 -10.486 -12.227 1.00 98.81 259 VAL A C 1
ATOM 1979 O O . VAL A 1 259 ? 5.711 -10.184 -13.147 1.00 98.81 259 VAL A O 1
ATOM 1982 N N . ALA A 1 260 ? 3.640 -10.653 -12.414 1.00 98.69 260 ALA A N 1
ATOM 1983 C CA . ALA A 1 260 ? 2.982 -10.488 -13.708 1.00 98.69 260 ALA A CA 1
ATOM 1984 C C . ALA A 1 260 ? 1.667 -9.711 -13.600 1.00 98.69 260 ALA A C 1
ATOM 1986 O O . ALA A 1 260 ? 1.080 -9.623 -12.528 1.00 98.69 260 ALA A O 1
ATOM 1987 N N . CYS A 1 261 ? 1.202 -9.155 -14.717 1.00 98.56 261 CYS A N 1
ATOM 1988 C CA . CYS A 1 261 ? -0.154 -8.636 -14.884 1.00 98.56 261 CYS A CA 1
ATOM 1989 C C . CYS A 1 261 ? -0.625 -8.898 -16.324 1.00 98.56 261 CYS A C 1
ATOM 1991 O O . CYS A 1 261 ? 0.106 -8.632 -17.281 1.00 98.56 261 CYS A O 1
ATOM 1993 N N . GLY A 1 262 ? -1.841 -9.430 -16.477 1.00 97.81 262 GLY A N 1
ATOM 1994 C CA . GLY A 1 262 ? -2.472 -9.734 -17.771 1.00 97.81 262 GLY A CA 1
ATOM 1995 C C . GLY A 1 262 ? -3.736 -8.920 -18.069 1.00 97.81 262 GLY A C 1
ATOM 1996 O O . GLY A 1 262 ? -4.451 -9.241 -19.012 1.00 97.81 262 GLY A O 1
ATOM 1997 N N . THR A 1 263 ? -4.052 -7.922 -17.238 1.00 97.81 263 THR A N 1
ATOM 1998 C CA . THR A 1 263 ? -5.334 -7.189 -17.263 1.00 97.81 263 THR A CA 1
ATOM 1999 C C . THR A 1 263 ? -5.188 -5.667 -17.314 1.00 97.81 263 THR A C 1
ATOM 2001 O O . THR A 1 263 ? -6.175 -4.983 -17.569 1.00 97.81 263 THR A O 1
ATOM 2004 N N . ALA A 1 264 ? -3.972 -5.126 -17.161 1.00 97.75 264 ALA A N 1
ATOM 2005 C CA . ALA A 1 264 ? -3.696 -3.688 -17.260 1.00 97.75 264 ALA A CA 1
ATOM 2006 C C . ALA A 1 264 ? -4.092 -3.078 -18.622 1.00 97.75 264 ALA A C 1
ATOM 2008 O O . ALA A 1 264 ? -4.488 -1.914 -18.677 1.00 97.75 264 ALA A O 1
ATOM 2009 N N . TYR A 1 265 ? -4.007 -3.855 -19.712 1.00 98.38 265 TYR A N 1
ATOM 2010 C CA . TYR A 1 265 ? -4.443 -3.459 -21.054 1.00 98.38 265 TYR A CA 1
ATOM 2011 C C . TYR A 1 265 ? -4.982 -4.660 -21.840 1.00 98.38 265 TYR A C 1
ATOM 2013 O O . TYR A 1 265 ? -4.417 -5.752 -21.789 1.00 98.38 265 TYR A O 1
ATOM 2021 N N . GLU A 1 266 ? -6.023 -4.445 -22.647 1.00 97.81 266 GLU A N 1
ATOM 2022 C CA . GLU A 1 266 ? -6.528 -5.456 -23.584 1.00 97.81 266 GLU A CA 1
ATOM 2023 C C . GLU A 1 266 ? -5.423 -5.920 -24.551 1.00 97.81 266 GLU A C 1
ATOM 2025 O O . GLU A 1 266 ? -4.754 -5.098 -25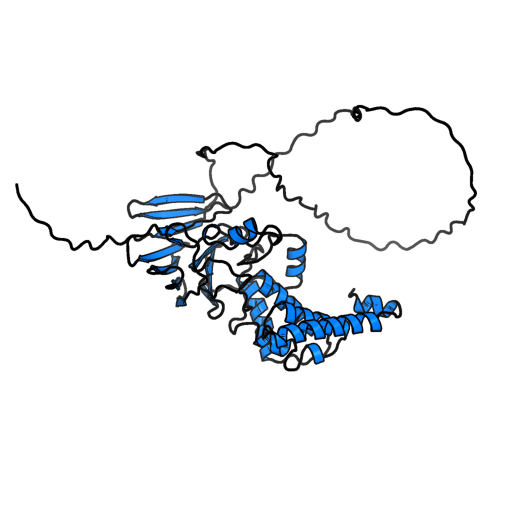.190 1.00 97.81 266 GLU A O 1
ATOM 2030 N N . GLY A 1 267 ? -5.265 -7.241 -24.678 1.00 97.38 267 GLY A N 1
ATOM 2031 C CA . GLY A 1 267 ? -4.310 -7.866 -25.595 1.00 97.38 267 GLY A CA 1
ATOM 2032 C C . GLY A 1 267 ? -2.856 -7.858 -25.114 1.00 97.38 267 GLY A C 1
ATOM 2033 O O . GLY A 1 267 ? -1.963 -8.174 -25.899 1.00 97.38 267 GLY A O 1
ATOM 2034 N N . VAL A 1 268 ? -2.593 -7.491 -23.855 1.00 98.38 268 VAL A N 1
ATOM 2035 C CA . VAL A 1 268 ? -1.232 -7.332 -23.322 1.00 98.38 268 VAL A CA 1
ATOM 2036 C C . VAL A 1 268 ? -1.038 -8.128 -22.038 1.00 98.38 268 VAL A C 1
ATOM 2038 O O . VAL A 1 268 ? -1.847 -8.046 -21.118 1.00 98.38 268 VAL A O 1
ATOM 2041 N N . SER A 1 269 ? 0.089 -8.832 -21.939 1.00 98.31 269 SER A N 1
ATOM 2042 C CA . SER A 1 269 ? 0.600 -9.344 -20.667 1.00 98.31 269 SER A CA 1
ATOM 2043 C C . SER A 1 269 ? 2.006 -8.820 -20.402 1.00 98.31 269 SER A C 1
ATOM 2045 O O . SER A 1 269 ? 2.820 -8.674 -21.315 1.00 98.31 269 SER A O 1
ATOM 2047 N N . ALA A 1 270 ? 2.293 -8.511 -19.143 1.00 98.50 270 ALA A N 1
ATOM 2048 C CA . ALA A 1 270 ? 3.582 -8.013 -18.694 1.00 98.50 270 ALA A CA 1
ATOM 2049 C C . ALA A 1 270 ? 4.109 -8.862 -17.536 1.00 98.50 270 ALA A C 1
ATOM 2051 O O . ALA A 1 270 ? 3.351 -9.275 -16.660 1.00 98.50 270 ALA A O 1
ATOM 2052 N N . VAL A 1 271 ? 5.418 -9.104 -17.532 1.00 98.81 271 VAL A N 1
ATOM 2053 C CA . VAL A 1 271 ? 6.142 -9.813 -16.473 1.00 98.81 271 VAL A CA 1
ATOM 2054 C C . VAL A 1 271 ? 7.339 -8.963 -16.075 1.00 98.81 271 VAL A C 1
ATOM 2056 O O . VAL A 1 271 ? 8.162 -8.624 -16.927 1.00 98.81 271 VAL A O 1
ATOM 2059 N N . ARG A 1 272 ? 7.449 -8.634 -14.787 1.00 98.69 272 ARG A N 1
ATOM 2060 C CA . ARG A 1 272 ? 8.583 -7.906 -14.213 1.00 98.69 272 ARG A CA 1
ATOM 2061 C C . ARG A 1 272 ? 9.327 -8.809 -13.239 1.00 98.69 272 ARG A C 1
ATOM 2063 O O . ARG A 1 272 ? 8.769 -9.261 -12.240 1.00 98.69 272 ARG A O 1
ATOM 2070 N N . ARG A 1 273 ? 10.601 -9.063 -13.530 1.00 98.56 273 ARG A N 1
ATOM 2071 C CA . ARG A 1 273 ? 11.522 -9.793 -12.656 1.00 98.56 273 ARG A CA 1
ATOM 2072 C C . ARG A 1 273 ? 12.581 -8.846 -12.114 1.00 98.56 273 ARG A C 1
ATOM 2074 O O . ARG A 1 273 ? 13.218 -8.126 -12.879 1.00 98.56 273 ARG A O 1
ATOM 2081 N N . VAL A 1 274 ? 12.784 -8.874 -10.800 1.00 98.31 274 VAL A N 1
ATOM 2082 C CA . VAL A 1 274 ? 13.761 -8.031 -10.103 1.00 98.31 274 VAL A CA 1
ATOM 2083 C C . VAL A 1 274 ? 14.719 -8.912 -9.305 1.00 98.31 274 VAL A C 1
ATOM 2085 O O . VAL A 1 274 ? 14.278 -9.736 -8.506 1.00 98.31 274 VAL A O 1
ATOM 2088 N N . VAL A 1 275 ? 16.028 -8.749 -9.525 1.00 97.12 275 VAL A N 1
ATOM 2089 C CA . VAL A 1 275 ? 17.088 -9.596 -8.940 1.00 97.12 275 VAL A CA 1
ATOM 2090 C C . VAL A 1 275 ? 18.166 -8.739 -8.268 1.00 97.12 275 VAL A C 1
ATOM 2092 O O . VAL A 1 275 ? 18.721 -7.824 -8.881 1.00 97.12 275 VAL A O 1
ATOM 2095 N N . LEU A 1 276 ? 18.512 -9.084 -7.027 1.00 93.25 276 LEU A N 1
ATOM 2096 C CA . LEU A 1 276 ? 19.667 -8.585 -6.280 1.00 93.25 276 LEU A CA 1
ATOM 2097 C C . LEU A 1 276 ? 20.922 -9.373 -6.679 1.00 93.25 276 LEU A C 1
ATOM 2099 O O . LEU A 1 276 ? 21.266 -10.381 -6.066 1.00 93.25 276 LEU A O 1
ATOM 2103 N N . ALA A 1 277 ? 21.610 -8.933 -7.726 1.00 88.94 277 ALA A N 1
ATOM 2104 C CA . ALA A 1 277 ? 22.691 -9.705 -8.320 1.00 88.94 277 ALA A CA 1
ATOM 2105 C C . ALA A 1 277 ? 23.940 -9.822 -7.407 1.00 88.94 277 ALA A C 1
ATOM 2107 O O . ALA A 1 277 ? 24.244 -8.896 -6.645 1.00 88.94 277 ALA A O 1
ATOM 2108 N N . PRO A 1 278 ? 24.728 -10.917 -7.512 1.00 85.38 278 PRO A N 1
ATOM 2109 C CA . PRO A 1 278 ? 25.954 -11.107 -6.723 1.00 85.38 278 PRO A CA 1
ATOM 2110 C C . PRO A 1 278 ? 27.053 -10.058 -6.959 1.00 85.38 278 PRO A C 1
ATOM 2112 O O . PRO A 1 278 ? 27.931 -9.885 -6.121 1.00 85.38 278 PRO A O 1
ATOM 2115 N N . ASP A 1 279 ? 26.994 -9.334 -8.079 1.00 83.06 279 ASP A N 1
ATOM 2116 C CA . ASP A 1 279 ? 27.865 -8.189 -8.393 1.00 83.06 279 ASP A CA 1
ATOM 2117 C C . ASP A 1 279 ? 27.482 -6.896 -7.631 1.00 83.06 279 ASP A C 1
ATOM 2119 O O . ASP A 1 279 ? 28.093 -5.846 -7.836 1.00 83.06 279 ASP A O 1
ATOM 2123 N N . GLY A 1 280 ? 26.475 -6.965 -6.751 1.00 80.00 280 GLY A N 1
ATOM 2124 C CA . GLY A 1 280 ? 25.985 -5.854 -5.937 1.00 80.00 280 GLY A CA 1
ATOM 2125 C C . GLY A 1 280 ? 24.987 -4.933 -6.642 1.00 80.00 280 GLY A C 1
ATOM 2126 O O . GLY A 1 280 ? 24.650 -3.891 -6.083 1.00 80.00 280 GLY A O 1
ATOM 2127 N N . THR A 1 281 ? 24.522 -5.283 -7.844 1.00 84.88 281 THR A N 1
ATOM 2128 C CA . THR A 1 281 ? 23.590 -4.462 -8.634 1.00 84.88 281 THR A CA 1
ATOM 2129 C C . THR A 1 281 ? 22.151 -4.970 -8.603 1.00 84.88 281 THR A C 1
ATOM 2131 O O . THR A 1 281 ? 21.884 -6.142 -8.340 1.00 84.88 281 THR A O 1
ATOM 2134 N N . LEU A 1 282 ? 21.209 -4.080 -8.919 1.00 92.50 282 LEU A N 1
ATOM 2135 C CA . LEU A 1 282 ? 19.808 -4.438 -9.132 1.00 92.50 282 LEU A CA 1
ATOM 2136 C C . LEU A 1 282 ? 19.559 -4.681 -10.631 1.00 92.50 282 LEU A C 1
ATOM 2138 O O . LEU A 1 282 ? 19.867 -3.822 -11.461 1.00 92.50 282 LEU A O 1
ATOM 2142 N N . ARG A 1 283 ? 19.003 -5.839 -10.989 1.00 93.75 283 ARG A N 1
ATOM 2143 C CA . ARG A 1 283 ? 18.558 -6.162 -12.356 1.00 93.75 283 ARG A CA 1
ATOM 2144 C C . ARG A 1 283 ? 17.037 -6.071 -12.413 1.00 93.75 283 ARG A C 1
ATOM 2146 O O . ARG A 1 283 ? 16.382 -6.767 -11.648 1.00 93.75 283 ARG A O 1
ATOM 2153 N N . ASP A 1 284 ? 16.519 -5.238 -13.307 1.00 95.56 284 ASP A N 1
ATOM 2154 C CA . ASP A 1 284 ? 15.110 -5.141 -13.692 1.00 95.56 284 ASP A CA 1
ATOM 2155 C C . ASP A 1 284 ? 14.938 -5.725 -15.106 1.00 95.56 284 ASP A C 1
ATOM 2157 O O . ASP A 1 284 ? 15.620 -5.333 -16.059 1.00 95.56 284 ASP A O 1
ATOM 2161 N N . GLU A 1 285 ? 14.053 -6.705 -15.240 1.00 96.25 285 GLU A N 1
ATOM 2162 C CA . GLU A 1 285 ? 13.736 -7.388 -16.493 1.00 96.25 285 GLU A CA 1
ATOM 2163 C C . GLU A 1 285 ? 12.217 -7.334 -16.686 1.00 96.25 285 GLU A C 1
ATOM 2165 O O . GLU A 1 285 ? 11.474 -8.163 -16.160 1.00 96.25 285 GLU A O 1
ATOM 2170 N N . LEU A 1 286 ? 11.762 -6.312 -17.419 1.00 96.38 286 LEU A N 1
ATOM 2171 C CA . LEU A 1 286 ? 10.370 -6.134 -17.820 1.00 96.38 286 LEU A CA 1
ATOM 2172 C C . LEU A 1 286 ? 10.183 -6.682 -19.241 1.00 96.38 286 LEU A C 1
ATOM 2174 O O . LEU A 1 286 ? 10.648 -6.086 -20.216 1.00 96.38 286 LEU A O 1
ATOM 2178 N N . SER A 1 287 ? 9.464 -7.796 -19.349 1.00 96.62 287 SER A N 1
ATOM 2179 C CA . SER A 1 287 ? 8.987 -8.351 -20.617 1.00 96.62 287 SER A CA 1
ATOM 2180 C C . SER A 1 287 ? 7.518 -7.986 -20.814 1.00 96.62 287 SER A C 1
ATOM 2182 O O . SER A 1 287 ? 6.720 -8.156 -19.895 1.00 96.62 287 SER A O 1
ATOM 2184 N N . VAL A 1 288 ? 7.152 -7.508 -22.006 1.00 96.94 288 VAL A N 1
ATOM 2185 C CA . VAL A 1 288 ? 5.761 -7.200 -22.373 1.00 96.94 288 VAL A CA 1
ATOM 2186 C C . VAL A 1 288 ? 5.432 -7.901 -23.688 1.00 96.94 288 VAL A C 1
ATOM 2188 O O . VAL A 1 288 ? 6.130 -7.709 -24.683 1.00 96.94 288 VAL A O 1
ATOM 2191 N N . THR A 1 289 ? 4.375 -8.707 -23.678 1.00 97.62 289 THR A N 1
ATOM 2192 C CA . THR A 1 289 ? 3.866 -9.476 -24.819 1.00 97.62 289 THR A CA 1
ATOM 2193 C C . THR A 1 289 ? 2.562 -8.850 -25.295 1.00 97.62 289 THR A C 1
ATOM 2195 O O . THR A 1 289 ? 1.722 -8.481 -24.475 1.00 97.62 289 THR A O 1
ATOM 2198 N N . THR A 1 290 ? 2.377 -8.733 -26.610 1.00 96.81 290 THR A N 1
ATOM 2199 C CA . THR A 1 290 ? 1.224 -8.051 -27.216 1.00 96.81 290 THR A CA 1
ATOM 2200 C C . THR A 1 290 ? 0.606 -8.874 -28.343 1.00 96.81 290 THR A C 1
ATOM 2202 O O . THR A 1 290 ? 1.326 -9.396 -29.190 1.00 96.81 290 THR A O 1
ATOM 2205 N N . ASP A 1 291 ? -0.724 -8.922 -28.391 1.00 96.19 291 ASP A N 1
ATOM 2206 C CA . ASP A 1 291 ? -1.550 -9.552 -29.434 1.00 96.19 291 ASP A CA 1
ATOM 2207 C C . ASP A 1 291 ? -1.344 -8.977 -30.850 1.00 96.19 291 ASP A C 1
ATOM 2209 O O . ASP A 1 291 ? -1.507 -9.673 -31.852 1.00 96.19 291 ASP A O 1
ATOM 2213 N N . ARG A 1 292 ? -0.994 -7.693 -30.926 1.00 93.62 292 ARG A N 1
ATOM 2214 C CA . ARG A 1 292 ? -0.812 -6.891 -32.146 1.00 93.62 292 ARG A CA 1
ATOM 2215 C C . ARG A 1 292 ? 0.312 -5.865 -31.934 1.00 93.62 292 ARG A C 1
ATOM 2217 O O . ARG A 1 292 ? 0.727 -5.670 -30.794 1.00 93.62 292 ARG A O 1
ATOM 2224 N N . PRO A 1 293 ? 0.799 -5.152 -32.965 1.00 96.62 293 PRO A N 1
ATOM 2225 C CA . PRO A 1 293 ? 1.775 -4.077 -32.772 1.00 96.62 293 PRO A CA 1
ATOM 2226 C C . PRO A 1 293 ? 1.239 -2.962 -31.853 1.00 96.62 293 PRO A C 1
ATOM 2228 O O . PRO A 1 293 ? 0.196 -2.374 -32.140 1.00 96.62 293 PRO A O 1
ATOM 2231 N N . ARG A 1 294 ? 1.962 -2.653 -30.766 1.00 95.31 294 ARG A N 1
ATOM 2232 C CA . ARG A 1 294 ? 1.658 -1.574 -29.798 1.00 95.31 294 ARG A CA 1
ATOM 2233 C C . ARG A 1 294 ? 2.880 -0.684 -29.570 1.00 95.31 294 ARG A C 1
ATOM 2235 O O . ARG A 1 294 ? 4.0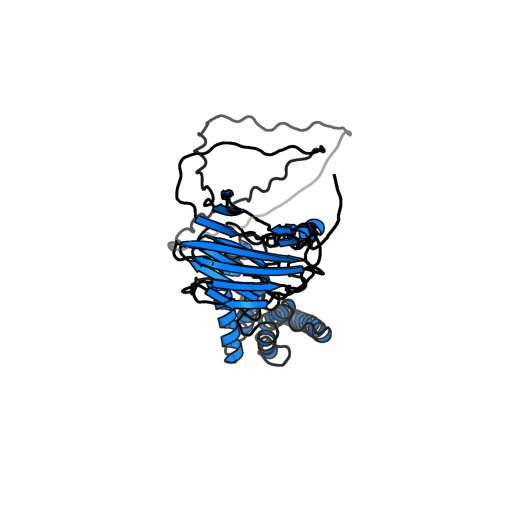16 -1.116 -29.773 1.00 95.31 294 ARG A O 1
ATOM 2242 N N . ARG A 1 295 ? 2.683 0.533 -29.057 1.00 95.62 295 ARG A N 1
ATOM 2243 C CA . ARG A 1 295 ? 3.777 1.366 -28.527 1.00 95.62 295 ARG A CA 1
ATOM 2244 C C . ARG A 1 295 ? 3.966 1.082 -27.037 1.00 95.62 295 ARG A C 1
ATOM 2246 O O . ARG A 1 295 ? 3.172 1.544 -26.229 1.00 95.62 295 ARG A O 1
ATOM 2253 N N . ILE A 1 296 ? 5.040 0.387 -26.668 1.00 95.81 296 ILE A N 1
ATOM 2254 C CA . ILE A 1 296 ? 5.391 0.130 -25.261 1.00 95.81 296 ILE A CA 1
ATOM 2255 C C . ILE A 1 296 ? 6.359 1.197 -24.740 1.00 95.81 296 ILE A C 1
ATOM 2257 O O . ILE A 1 296 ? 7.370 1.492 -25.384 1.00 95.81 296 ILE A O 1
ATOM 2261 N N . ALA A 1 297 ? 6.093 1.733 -23.548 1.00 94.88 297 ALA A N 1
ATOM 2262 C CA . ALA A 1 297 ? 7.015 2.594 -22.815 1.00 94.88 297 ALA A CA 1
ATOM 2263 C C . ALA A 1 297 ? 7.236 2.058 -21.394 1.00 94.88 297 ALA A C 1
ATOM 2265 O O . ALA A 1 297 ? 6.305 1.994 -20.602 1.00 94.88 297 ALA A O 1
ATOM 2266 N N . ALA A 1 298 ? 8.479 1.709 -21.053 1.00 93.19 298 ALA A N 1
ATOM 2267 C CA . ALA A 1 298 ? 8.889 1.485 -19.665 1.00 93.19 298 ALA A CA 1
ATOM 2268 C C . ALA A 1 298 ? 9.310 2.830 -19.057 1.00 93.19 298 ALA A C 1
ATOM 2270 O O . ALA A 1 298 ? 10.213 3.483 -19.595 1.00 93.19 298 ALA A O 1
ATOM 2271 N N . HIS A 1 299 ? 8.635 3.252 -17.990 1.00 94.81 299 HIS A N 1
ATOM 2272 C CA . HIS A 1 299 ? 8.788 4.568 -17.376 1.00 94.81 299 HIS A CA 1
ATOM 2273 C C . HIS A 1 299 ? 9.923 4.585 -16.346 1.00 94.81 299 HIS A C 1
ATOM 2275 O O . HIS A 1 299 ? 10.199 3.587 -15.681 1.00 94.81 299 HIS A O 1
ATOM 2281 N N . LEU A 1 300 ? 10.552 5.751 -16.182 1.00 92.38 300 LEU A N 1
ATOM 2282 C CA . LEU A 1 300 ? 11.462 6.048 -15.078 1.00 92.38 300 LEU A CA 1
ATOM 2283 C C . LEU A 1 300 ? 11.078 7.392 -14.469 1.00 92.38 300 LEU A C 1
ATOM 2285 O O . LEU A 1 300 ? 10.740 8.329 -15.193 1.00 92.38 300 LEU A O 1
ATOM 2289 N N . ARG A 1 301 ? 11.151 7.479 -13.142 1.00 92.75 301 ARG A N 1
ATOM 2290 C CA . ARG A 1 301 ? 10.658 8.614 -12.356 1.00 92.75 301 ARG A CA 1
ATOM 2291 C C . ARG A 1 301 ? 11.714 9.123 -11.352 1.00 92.75 301 ARG A C 1
ATOM 2293 O O . ARG A 1 301 ? 11.513 9.004 -10.145 1.00 92.75 301 ARG A O 1
ATOM 2300 N N . PRO A 1 302 ? 12.863 9.636 -11.828 1.00 93.50 302 PRO A N 1
ATOM 2301 C CA . PRO A 1 302 ? 13.957 10.081 -10.966 1.00 93.50 302 PRO A CA 1
ATOM 2302 C C . PRO A 1 302 ? 13.605 11.302 -10.093 1.00 93.50 302 PRO A C 1
ATOM 2304 O O . PRO A 1 302 ? 13.211 12.341 -10.617 1.00 93.50 302 PRO A O 1
ATOM 2307 N N . ASP A 1 303 ? 13.863 11.214 -8.782 1.00 91.75 303 ASP A N 1
ATOM 2308 C CA . ASP A 1 303 ? 13.968 12.366 -7.852 1.00 91.75 303 ASP A CA 1
ATOM 2309 C C . ASP A 1 303 ? 15.442 12.794 -7.620 1.00 91.75 303 ASP A C 1
ATOM 2311 O O . ASP A 1 303 ? 15.747 13.736 -6.884 1.00 91.75 303 ASP A O 1
ATOM 2315 N N . VAL A 1 304 ? 16.385 12.118 -8.286 1.00 90.62 304 VAL A N 1
ATOM 2316 C CA . VAL A 1 304 ? 17.830 12.405 -8.265 1.00 90.62 304 VAL A CA 1
ATOM 2317 C C . VAL A 1 304 ? 18.420 12.447 -9.677 1.00 90.62 304 VAL A C 1
ATOM 2319 O O . VAL A 1 304 ? 17.835 11.874 -10.595 1.00 90.62 304 VAL A O 1
ATOM 2322 N N . PRO A 1 305 ? 19.603 13.059 -9.884 1.00 91.31 305 PRO A N 1
ATOM 2323 C CA . PRO A 1 305 ? 20.305 12.970 -11.159 1.00 91.31 305 PRO A CA 1
ATOM 2324 C C . PRO A 1 305 ? 20.533 11.512 -11.587 1.00 91.31 305 PRO A C 1
ATOM 2326 O O . PRO A 1 305 ? 21.180 10.727 -10.888 1.00 91.31 305 PRO A O 1
ATOM 2329 N N . LEU A 1 306 ? 19.992 11.176 -12.757 1.00 89.94 306 LEU A N 1
ATOM 2330 C CA . LEU A 1 306 ? 20.028 9.855 -13.373 1.00 89.94 306 LEU A CA 1
ATOM 2331 C C . LEU A 1 306 ? 20.843 9.921 -14.667 1.00 89.94 306 LEU A C 1
ATOM 2333 O O . LEU A 1 306 ? 20.484 10.644 -15.596 1.00 89.94 306 LEU A O 1
ATOM 2337 N N . THR A 1 307 ? 21.893 9.107 -14.759 1.00 90.81 307 THR A N 1
ATOM 2338 C CA . THR A 1 307 ? 22.585 8.842 -16.028 1.00 90.81 307 THR A CA 1
ATOM 2339 C C . THR A 1 307 ? 22.117 7.499 -16.574 1.00 90.81 307 THR A C 1
ATOM 2341 O O . THR A 1 307 ? 22.203 6.492 -15.871 1.00 90.81 307 THR A O 1
ATOM 2344 N N . ALA A 1 308 ? 21.674 7.468 -17.832 1.00 89.75 308 ALA A N 1
ATOM 2345 C CA . ALA A 1 308 ? 21.342 6.243 -18.556 1.00 89.75 308 ALA A CA 1
ATOM 2346 C C . ALA A 1 308 ? 22.281 6.049 -19.761 1.00 89.75 308 ALA A C 1
ATOM 2348 O O . ALA A 1 308 ? 22.569 6.998 -20.490 1.00 89.75 308 ALA A O 1
ATOM 2349 N N . ARG A 1 309 ? 22.742 4.814 -19.987 1.00 90.25 309 ARG A N 1
ATOM 2350 C CA . ARG A 1 309 ? 23.524 4.389 -21.158 1.00 90.25 309 ARG A CA 1
ATOM 2351 C C . ARG A 1 309 ? 22.981 3.064 -21.678 1.00 90.25 309 ARG A C 1
ATOM 2353 O O . ARG A 1 309 ? 22.988 2.084 -20.942 1.00 90.25 309 ARG A O 1
ATOM 2360 N N . THR A 1 310 ? 22.595 3.005 -22.945 1.00 89.94 310 THR A N 1
ATOM 2361 C CA . THR A 1 310 ? 22.298 1.734 -23.620 1.00 89.94 310 THR A CA 1
ATOM 2362 C C . THR A 1 310 ? 23.600 1.072 -24.075 1.00 89.94 310 THR A C 1
ATOM 2364 O O . THR A 1 310 ? 24.451 1.731 -24.674 1.00 89.94 310 THR A O 1
ATOM 2367 N N . ASP A 1 311 ? 23.768 -0.213 -23.779 1.00 85.75 311 ASP A N 1
ATOM 2368 C CA . ASP A 1 311 ? 24.857 -1.046 -24.298 1.00 85.75 311 ASP A CA 1
ATOM 2369 C C . ASP A 1 311 ? 24.511 -1.630 -25.689 1.00 85.75 311 ASP A C 1
ATOM 2371 O O . ASP A 1 311 ? 23.343 -1.620 -26.087 1.00 85.75 311 ASP A O 1
ATOM 2375 N N . PRO A 1 312 ? 25.494 -2.160 -26.449 1.00 88.44 312 PRO A N 1
ATOM 2376 C CA . PRO A 1 312 ? 25.257 -2.721 -27.787 1.00 88.44 312 PRO A CA 1
ATOM 2377 C C . PRO A 1 312 ? 24.288 -3.915 -27.843 1.00 88.44 312 PRO A C 1
ATOM 2379 O O . PRO A 1 312 ? 23.807 -4.251 -28.919 1.00 88.44 312 PRO A O 1
ATOM 2382 N N . ASP A 1 313 ? 24.001 -4.555 -26.707 1.00 85.25 313 ASP A N 1
ATOM 2383 C CA . ASP A 1 313 ? 23.029 -5.646 -26.558 1.00 85.25 313 ASP A CA 1
ATOM 2384 C C . ASP A 1 313 ? 21.598 -5.153 -26.247 1.00 85.25 313 ASP A C 1
ATOM 2386 O O . ASP A 1 313 ? 20.703 -5.964 -26.011 1.00 85.25 313 ASP A O 1
ATOM 2390 N N . GLY A 1 314 ? 21.382 -3.833 -26.197 1.00 80.06 314 GLY A N 1
ATOM 2391 C CA . GLY A 1 314 ? 20.114 -3.209 -25.815 1.00 80.06 314 GLY A CA 1
ATOM 2392 C C . GLY A 1 314 ? 19.898 -3.059 -24.303 1.00 80.06 314 GLY A C 1
ATOM 2393 O O . GLY A 1 314 ? 18.895 -2.467 -23.899 1.00 80.06 314 GLY A O 1
ATOM 2394 N N . THR A 1 315 ? 20.815 -3.535 -23.451 1.00 82.88 315 THR A N 1
ATOM 2395 C CA . THR A 1 315 ? 20.702 -3.378 -21.994 1.00 82.88 315 THR A CA 1
ATOM 2396 C C . THR A 1 315 ? 20.882 -1.910 -21.604 1.00 82.88 315 THR A C 1
ATOM 2398 O O . THR A 1 315 ? 21.925 -1.306 -21.861 1.00 82.88 315 THR A O 1
ATOM 2401 N N . VAL A 1 316 ? 19.888 -1.321 -20.935 1.00 86.31 316 VAL A N 1
ATOM 2402 C CA . VAL A 1 316 ? 19.980 0.052 -20.422 1.00 86.31 316 VAL A CA 1
ATOM 2403 C C . VAL A 1 316 ? 20.619 0.023 -19.040 1.00 86.31 316 VAL A C 1
ATOM 2405 O O . VAL A 1 316 ? 20.049 -0.476 -18.072 1.00 86.31 316 VAL A O 1
ATOM 2408 N N . ARG A 1 317 ? 21.822 0.584 -18.940 1.00 85.88 317 ARG A N 1
ATOM 2409 C CA . ARG A 1 317 ? 22.536 0.802 -17.686 1.00 85.88 317 ARG A CA 1
ATOM 2410 C C . ARG A 1 317 ? 22.144 2.146 -17.095 1.00 85.88 317 ARG A C 1
ATOM 2412 O O . ARG A 1 317 ? 22.361 3.177 -17.724 1.00 85.88 317 ARG A O 1
ATOM 2419 N N . THR A 1 318 ? 21.620 2.139 -15.878 1.00 88.25 318 THR A N 1
ATOM 2420 C CA . THR A 1 318 ? 21.303 3.348 -15.110 1.00 88.25 318 THR A CA 1
ATOM 2421 C C . THR A 1 318 ? 22.250 3.488 -13.925 1.00 88.25 318 THR A C 1
ATOM 2423 O O . THR A 1 318 ? 22.634 2.499 -13.295 1.00 88.25 318 THR A O 1
ATOM 2426 N N . SER A 1 319 ? 22.650 4.721 -13.626 1.00 86.19 319 SER A N 1
ATOM 2427 C CA . SER A 1 319 ? 23.381 5.052 -12.407 1.00 86.19 319 SER A CA 1
ATOM 2428 C C . SER A 1 319 ? 22.771 6.274 -11.741 1.00 86.19 319 SER A C 1
ATOM 2430 O O . SER A 1 319 ? 22.639 7.323 -12.379 1.00 86.19 319 SER A O 1
ATOM 2432 N N . TRP A 1 320 ? 22.437 6.121 -10.464 1.00 85.62 320 TRP A N 1
ATOM 2433 C CA . TRP A 1 320 ? 21.727 7.108 -9.659 1.00 85.62 320 TRP A CA 1
ATOM 2434 C C . TRP A 1 320 ? 22.732 7.841 -8.775 1.00 85.62 320 TRP A C 1
ATOM 2436 O O . TRP A 1 320 ? 23.521 7.206 -8.066 1.00 85.62 320 TRP A O 1
ATOM 2446 N N . ALA A 1 321 ? 22.732 9.172 -8.827 1.00 72.12 321 ALA A N 1
ATOM 2447 C CA . ALA A 1 321 ? 23.495 9.971 -7.879 1.00 72.12 321 ALA A CA 1
ATOM 2448 C C . ALA A 1 321 ? 22.754 10.042 -6.528 1.00 72.12 321 ALA A C 1
ATOM 2450 O O . ALA A 1 321 ? 21.524 10.133 -6.514 1.00 72.12 321 ALA A O 1
ATOM 2451 N N . PRO A 1 322 ? 23.456 10.073 -5.380 1.00 63.84 322 PRO A N 1
ATOM 2452 C CA . PRO A 1 322 ? 22.851 10.586 -4.152 1.00 63.84 322 PRO A CA 1
ATOM 2453 C C . PRO A 1 322 ? 22.425 12.052 -4.358 1.00 63.84 322 PRO A C 1
ATOM 2455 O O . PRO A 1 322 ? 22.981 12.754 -5.209 1.00 63.84 322 PRO A O 1
ATOM 2458 N N . ARG A 1 323 ? 21.453 12.548 -3.578 1.00 52.22 323 ARG A N 1
ATOM 2459 C CA . ARG A 1 323 ? 21.062 13.969 -3.640 1.00 52.22 323 ARG A CA 1
ATOM 2460 C C . ARG A 1 323 ? 22.287 14.845 -3.365 1.00 52.22 323 ARG A C 1
ATOM 2462 O O . ARG A 1 323 ? 22.872 14.768 -2.287 1.00 52.22 323 ARG A O 1
ATOM 2469 N N . CYS A 1 324 ? 22.649 15.707 -4.316 1.00 37.12 324 CYS A N 1
ATOM 2470 C CA . CYS A 1 324 ? 23.770 16.632 -4.170 1.00 37.12 324 CYS A CA 1
ATOM 2471 C C . CYS A 1 324 ? 23.496 17.665 -3.067 1.00 37.12 324 CYS A C 1
ATOM 2473 O O . CYS A 1 324 ? 22.968 18.747 -3.328 1.00 37.12 324 CYS A O 1
ATOM 2475 N N . THR A 1 325 ? 23.916 17.366 -1.838 1.00 40.41 325 THR A N 1
ATOM 2476 C CA . THR A 1 325 ? 23.977 18.298 -0.704 1.00 40.41 325 THR A CA 1
ATOM 2477 C C . THR A 1 325 ? 25.135 19.287 -0.870 1.00 40.41 325 THR A C 1
ATOM 2479 O O . THR A 1 325 ? 26.013 19.412 -0.020 1.00 40.41 325 THR A O 1
ATOM 2482 N N . ALA A 1 326 ? 25.138 20.020 -1.987 1.00 28.84 326 ALA A N 1
ATOM 2483 C CA . ALA A 1 326 ? 26.069 21.115 -2.215 1.00 28.84 326 ALA A CA 1
ATOM 2484 C C . ALA A 1 326 ? 25.852 22.194 -1.133 1.00 28.84 326 ALA A C 1
ATOM 2486 O O . ALA A 1 326 ? 24.766 22.782 -1.073 1.00 28.84 326 ALA A O 1
ATOM 2487 N N . PRO A 1 327 ? 26.842 22.481 -0.267 1.00 35.53 327 PRO A N 1
ATOM 2488 C CA . PRO A 1 327 ? 26.688 23.516 0.741 1.00 35.53 327 PRO A CA 1
ATOM 2489 C C . PRO A 1 327 ? 26.692 24.883 0.055 1.00 35.53 327 PRO A C 1
ATOM 2491 O O . PRO A 1 327 ? 27.686 25.280 -0.555 1.00 35.53 327 PRO A O 1
ATOM 2494 N N . THR A 1 328 ? 25.589 25.627 0.165 1.00 28.70 328 THR A N 1
ATOM 2495 C CA . THR A 1 328 ? 25.509 27.004 -0.338 1.00 28.70 328 THR A CA 1
ATOM 2496 C C . THR A 1 328 ? 26.652 27.836 0.260 1.00 28.70 328 THR A C 1
ATOM 2498 O O . THR A 1 328 ? 26.705 27.980 1.486 1.00 28.70 328 THR A O 1
ATOM 2501 N N . PRO A 1 329 ? 27.563 28.407 -0.553 1.00 29.19 329 PRO A N 1
ATOM 2502 C CA . PRO A 1 329 ? 28.721 29.121 -0.030 1.00 29.19 329 PRO A CA 1
ATOM 2503 C C . PRO A 1 329 ? 28.295 30.371 0.761 1.00 29.19 329 PRO A C 1
ATOM 2505 O O . PRO A 1 329 ? 27.281 31.004 0.436 1.00 29.19 329 PRO A O 1
ATOM 2508 N N . PRO A 1 330 ? 29.050 30.758 1.805 1.00 25.58 330 PRO A N 1
ATOM 2509 C CA . PRO A 1 330 ? 28.617 31.773 2.759 1.00 25.58 330 PRO A CA 1
ATOM 2510 C C . PRO A 1 330 ? 28.509 33.156 2.105 1.00 25.58 330 PRO A C 1
ATOM 2512 O O . PRO A 1 330 ? 29.511 33.807 1.804 1.00 25.58 330 PRO A O 1
ATOM 2515 N N . ARG A 1 331 ? 27.277 33.656 1.933 1.00 26.69 331 ARG A N 1
ATOM 2516 C CA . ARG A 1 331 ? 27.035 35.025 1.452 1.00 26.69 331 ARG A CA 1
ATOM 2517 C C . ARG A 1 331 ? 27.383 36.066 2.522 1.00 26.69 331 ARG A C 1
ATOM 2519 O O . ARG A 1 331 ? 26.541 36.483 3.310 1.00 26.69 331 ARG A O 1
ATOM 2526 N N . VAL A 1 332 ? 28.657 36.459 2.497 1.00 25.41 332 VAL A N 1
ATOM 2527 C CA . VAL A 1 332 ? 29.240 37.776 2.815 1.00 25.41 332 VAL A CA 1
ATOM 2528 C C . VAL A 1 332 ? 28.310 38.756 3.548 1.00 25.41 332 VAL A C 1
ATOM 2530 O O . VAL A 1 332 ? 27.364 39.298 2.975 1.00 25.41 332 VAL A O 1
ATOM 2533 N N . ARG A 1 333 ? 28.671 39.109 4.790 1.00 23.89 333 ARG A N 1
ATOM 2534 C CA . ARG A 1 333 ? 28.095 40.274 5.480 1.00 23.89 333 ARG A CA 1
ATOM 2535 C C . ARG A 1 333 ? 28.433 41.564 4.725 1.00 23.89 333 ARG A C 1
ATOM 2537 O O . ARG A 1 333 ? 29.606 41.889 4.564 1.00 23.89 333 ARG A O 1
ATOM 2544 N N . ARG A 1 334 ? 27.422 42.381 4.416 1.00 22.34 334 ARG A N 1
ATOM 2545 C CA . ARG A 1 334 ? 27.589 43.827 4.185 1.00 22.34 334 ARG A CA 1
ATOM 2546 C C . ARG A 1 334 ? 26.945 44.597 5.337 1.00 22.34 334 ARG A C 1
ATOM 2548 O O . ARG A 1 334 ? 25.757 44.437 5.592 1.00 22.34 334 ARG A O 1
ATOM 2555 N N . ARG A 1 335 ? 27.718 45.451 6.019 1.00 27.72 335 ARG A N 1
ATOM 2556 C CA . ARG A 1 335 ? 27.154 46.570 6.793 1.00 27.72 335 ARG A CA 1
ATOM 2557 C C . ARG A 1 335 ? 26.782 47.679 5.806 1.00 27.72 335 ARG A C 1
ATOM 2559 O O . ARG A 1 335 ? 27.577 47.997 4.927 1.00 27.72 335 ARG A O 1
ATOM 2566 N N . GLY A 1 336 ? 25.603 48.266 5.972 1.00 24.25 336 GLY A N 1
ATOM 2567 C CA . GLY A 1 336 ? 25.124 49.406 5.195 1.00 24.25 336 GLY A CA 1
ATOM 2568 C C . GLY A 1 336 ? 23.875 49.985 5.853 1.00 24.25 336 GLY A C 1
ATOM 2569 O O . GLY A 1 336 ? 23.031 49.227 6.326 1.00 24.25 336 GLY A O 1
ATOM 2570 N N . SER A 1 337 ? 23.802 51.309 5.951 1.00 28.25 337 SER A N 1
ATOM 2571 C CA . SER A 1 337 ? 22.733 52.022 6.662 1.00 28.25 337 SER A CA 1
ATOM 2572 C C . SER A 1 337 ? 21.425 52.057 5.865 1.00 28.25 337 SER A C 1
ATOM 2574 O O . SER A 1 337 ? 21.441 52.085 4.636 1.00 28.25 337 SER A O 1
ATOM 2576 N N . SER A 1 338 ? 20.292 52.111 6.567 1.00 27.33 338 SER A N 1
ATOM 2577 C CA . SER A 1 338 ? 18.957 52.254 5.971 1.00 27.33 338 SER A CA 1
ATOM 2578 C C . SER A 1 338 ? 18.781 53.574 5.209 1.00 27.33 338 SER A C 1
ATOM 2580 O O . SER A 1 338 ? 19.311 54.607 5.619 1.00 27.33 338 SER A O 1
ATOM 2582 N N . PRO A 1 339 ? 17.907 53.575 4.193 1.00 31.52 339 PRO A N 1
ATOM 2583 C CA . PRO A 1 339 ? 16.801 54.536 4.171 1.00 31.52 339 PRO A CA 1
ATOM 2584 C C . PRO A 1 339 ? 15.421 53.844 4.184 1.00 31.52 339 PRO A C 1
ATOM 2586 O O . PRO A 1 339 ? 15.308 52.637 3.982 1.00 31.52 339 PRO A O 1
ATOM 2589 N N . GLY A 1 340 ? 14.374 54.609 4.512 1.00 28.00 340 GLY A N 1
ATOM 2590 C CA . GLY A 1 340 ? 13.033 54.099 4.845 1.00 28.00 340 GLY A CA 1
ATOM 2591 C C . GLY A 1 340 ? 12.075 53.832 3.664 1.00 28.00 340 GLY A C 1
ATOM 2592 O O . GLY A 1 340 ? 12.443 54.000 2.502 1.00 28.00 340 GLY A O 1
ATOM 2593 N N . PRO A 1 341 ? 10.823 53.420 3.956 1.00 32.06 341 PRO A N 1
ATOM 2594 C CA . PRO A 1 341 ? 9.870 52.929 2.958 1.00 32.06 341 PRO A CA 1
ATOM 2595 C C . PRO A 1 341 ? 9.204 54.036 2.122 1.00 32.06 341 PRO A C 1
ATOM 2597 O O . PRO A 1 341 ? 8.766 55.065 2.642 1.00 32.06 341 PRO A O 1
ATOM 2600 N N . ALA A 1 342 ? 9.042 53.780 0.821 1.00 29.12 342 ALA A N 1
ATOM 2601 C CA . ALA A 1 342 ? 8.309 54.645 -0.104 1.00 29.12 342 ALA A CA 1
ATOM 2602 C C . ALA A 1 342 ? 6.786 54.388 -0.070 1.00 29.12 342 ALA A C 1
ATOM 2604 O O . ALA A 1 342 ? 6.333 53.256 0.091 1.00 29.12 342 ALA A O 1
ATOM 2605 N N . ARG A 1 343 ? 5.981 55.446 -0.248 1.00 28.45 343 ARG A N 1
ATOM 2606 C CA . ARG A 1 343 ? 4.504 55.385 -0.261 1.00 28.45 343 ARG A CA 1
ATOM 2607 C C . ARG A 1 343 ? 3.928 55.092 -1.661 1.00 28.45 343 ARG A C 1
ATOM 2609 O O . ARG A 1 343 ? 4.453 55.628 -2.637 1.00 28.45 343 ARG A O 1
ATOM 2616 N N . PRO A 1 344 ? 2.778 54.395 -1.768 1.00 32.28 344 PRO A N 1
ATOM 2617 C CA . PRO A 1 344 ? 1.955 54.398 -2.981 1.00 32.28 344 PRO A CA 1
ATOM 2618 C C . PRO A 1 344 ? 1.268 55.764 -3.217 1.00 32.28 344 PRO A C 1
ATOM 2620 O O . PRO A 1 344 ? 1.141 56.587 -2.306 1.00 32.28 344 PRO A O 1
ATOM 2623 N N . ARG A 1 345 ? 0.824 56.019 -4.459 1.00 27.78 345 ARG A N 1
ATOM 2624 C CA . ARG A 1 345 ? 0.186 57.285 -4.891 1.00 27.78 345 ARG A CA 1
ATOM 2625 C C . ARG A 1 345 ? -1.344 57.301 -4.687 1.00 27.78 345 ARG A C 1
ATOM 2627 O O . ARG A 1 345 ? -1.978 56.266 -4.523 1.00 27.78 345 ARG A O 1
ATOM 2634 N N . ARG A 1 346 ? -1.923 58.511 -4.683 1.00 27.62 346 ARG A N 1
ATOM 2635 C CA . ARG A 1 346 ? -3.338 58.825 -4.374 1.00 27.62 346 ARG A CA 1
ATOM 2636 C C . ARG A 1 346 ? -4.316 58.606 -5.545 1.00 27.62 346 ARG A C 1
ATOM 2638 O O . ARG A 1 346 ? -3.961 58.855 -6.693 1.00 27.62 346 ARG A O 1
ATOM 2645 N N . ARG A 1 347 ? -5.601 58.423 -5.205 1.00 25.36 347 ARG A N 1
ATOM 2646 C CA . ARG A 1 347 ? -6.733 59.167 -5.812 1.00 25.36 347 ARG A CA 1
ATOM 2647 C C . ARG A 1 347 ? -7.511 59.926 -4.704 1.00 25.36 347 ARG A C 1
ATOM 2649 O O . ARG A 1 347 ? -7.325 59.571 -3.540 1.00 25.36 347 ARG A O 1
ATOM 2656 N N . PRO A 1 348 ? -8.273 61.002 -5.005 1.00 34.25 348 PRO A N 1
ATOM 2657 C CA . PRO A 1 348 ? -8.758 61.946 -3.987 1.00 34.25 348 PRO A CA 1
ATOM 2658 C C . PRO A 1 348 ? -10.276 61.906 -3.704 1.00 34.25 348 PRO A C 1
ATOM 2660 O O . PRO A 1 348 ? -11.075 61.623 -4.590 1.00 34.25 348 PRO A O 1
ATOM 2663 N N . ALA A 1 349 ? -10.649 62.311 -2.485 1.00 27.38 349 ALA A N 1
ATOM 2664 C CA . ALA A 1 349 ? -11.972 62.805 -2.079 1.00 27.38 349 ALA A CA 1
ATOM 2665 C C . ALA A 1 349 ? -11.786 63.860 -0.955 1.00 27.38 349 ALA A C 1
ATOM 2667 O O . ALA A 1 349 ? -10.668 64.022 -0.456 1.00 27.38 349 ALA A O 1
ATOM 2668 N N . ALA A 1 350 ? -12.824 64.629 -0.605 1.00 27.73 350 ALA A N 1
ATOM 2669 C CA . ALA A 1 350 ? -12.669 65.953 0.019 1.00 27.73 350 ALA A CA 1
ATOM 2670 C C . ALA A 1 350 ? -12.996 66.058 1.530 1.00 27.73 350 ALA A C 1
ATOM 2672 O O . ALA A 1 350 ? -13.995 65.515 1.975 1.00 27.73 350 ALA A O 1
ATOM 2673 N N . HIS A 1 351 ? -12.179 66.868 2.229 1.00 30.39 351 HIS A N 1
ATOM 2674 C CA . HIS A 1 351 ? -12.468 67.824 3.329 1.00 30.39 351 HIS A CA 1
ATOM 2675 C C . HIS A 1 351 ? -13.274 67.417 4.615 1.00 30.39 351 HIS A C 1
ATOM 2677 O O . HIS A 1 351 ? -13.872 66.350 4.665 1.00 30.39 351 HIS A O 1
ATOM 2683 N N . PRO A 1 352 ? -13.180 68.191 5.735 1.00 41.81 352 PRO A N 1
ATOM 2684 C CA . PRO A 1 352 ? -13.277 67.628 7.103 1.00 41.81 352 PRO A CA 1
ATOM 2685 C C . PRO A 1 352 ? -14.289 68.308 8.064 1.00 41.81 352 PRO A C 1
ATOM 2687 O O . PRO A 1 352 ? -14.751 69.403 7.767 1.00 41.81 352 PRO A O 1
ATOM 2690 N N . HIS A 1 353 ? -14.523 67.726 9.265 1.00 30.92 353 HIS A N 1
ATOM 2691 C CA . HIS A 1 353 ? -14.393 68.348 10.623 1.00 30.92 353 HIS A CA 1
ATOM 2692 C C . HIS A 1 353 ? -14.906 67.421 11.788 1.00 30.92 353 HIS A C 1
ATOM 2694 O O . HIS A 1 353 ? -15.339 66.315 11.476 1.00 30.92 353 HIS A O 1
ATOM 2700 N N . PRO A 1 354 ? -14.720 67.723 13.112 1.00 43.31 354 PRO A N 1
ATOM 2701 C CA . PRO A 1 354 ? -14.359 66.687 14.113 1.00 43.31 354 PRO A CA 1
ATOM 2702 C C . PRO A 1 354 ? -15.132 66.731 15.474 1.00 43.31 354 PRO A C 1
ATOM 2704 O O . PRO A 1 354 ? -16.146 67.416 15.575 1.00 43.31 354 PRO A O 1
ATOM 2707 N N . ARG A 1 355 ? -14.549 66.129 16.550 1.00 30.97 355 ARG A N 1
ATOM 2708 C CA . ARG A 1 355 ? -14.998 66.010 17.988 1.00 30.97 355 ARG A CA 1
ATOM 2709 C C . ARG A 1 355 ? -15.867 64.745 18.244 1.00 30.97 355 ARG A C 1
ATOM 2711 O O . ARG A 1 355 ? -16.443 64.262 17.287 1.00 30.97 355 ARG A O 1
ATOM 2718 N N . ARG A 1 356 ? -16.036 64.125 19.438 1.00 28.80 356 ARG A N 1
ATOM 2719 C CA . ARG A 1 356 ? -15.513 64.161 20.855 1.00 28.80 356 ARG A CA 1
ATOM 2720 C C . ARG A 1 356 ? -16.013 62.842 21.569 1.00 28.80 356 ARG A C 1
ATOM 2722 O O . ARG A 1 356 ? -16.707 62.097 20.895 1.00 28.80 356 ARG A O 1
ATOM 2729 N N . LEU A 1 357 ? -15.799 62.429 22.841 1.00 29.86 357 LEU A N 1
ATOM 2730 C CA . LEU A 1 357 ? -15.094 62.886 24.071 1.00 29.86 357 LEU A CA 1
ATOM 2731 C C . LEU A 1 357 ? -14.863 61.677 25.044 1.00 29.86 357 LEU A C 1
ATOM 2733 O O . LEU A 1 357 ? -15.805 60.928 25.266 1.00 29.86 357 LEU A O 1
ATOM 2737 N N . GLY A 1 358 ? -13.718 61.585 25.746 1.00 27.22 358 GLY A N 1
ATOM 2738 C CA . GLY A 1 358 ? -13.554 60.844 27.030 1.00 27.22 358 GLY A CA 1
ATOM 2739 C C . GLY A 1 358 ? -13.485 59.295 26.991 1.00 27.22 358 GLY A C 1
ATOM 2740 O O . GLY A 1 358 ? -13.754 58.690 25.966 1.00 27.22 358 GLY A O 1
ATOM 2741 N N . GLY A 1 359 ? -13.106 58.596 28.077 1.00 26.06 359 GLY A N 1
ATOM 2742 C CA . GLY A 1 359 ? -12.477 59.078 29.323 1.00 26.06 359 GLY A CA 1
ATOM 2743 C C . GLY A 1 359 ? -12.520 58.094 30.519 1.00 26.06 359 GLY A C 1
ATOM 2744 O O . GLY A 1 359 ? -13.447 57.302 30.631 1.00 26.06 359 GLY A O 1
ATOM 2745 N N . ARG A 1 360 ? -11.582 58.272 31.474 1.00 30.05 360 ARG A N 1
ATOM 2746 C CA . ARG A 1 360 ? -11.408 57.582 32.788 1.00 30.05 360 ARG A CA 1
ATOM 2747 C C . ARG A 1 360 ? -10.736 56.192 32.784 1.00 30.05 360 ARG A C 1
ATOM 2749 O O . ARG A 1 360 ? -11.069 55.315 32.004 1.00 30.05 360 ARG A O 1
ATOM 2756 N N . GLY A 1 361 ? -9.850 55.993 33.765 1.00 25.89 361 GLY A N 1
ATOM 2757 C CA . GLY A 1 361 ? -9.294 54.710 34.223 1.00 25.89 361 GLY A CA 1
ATOM 2758 C C . GLY A 1 361 ? -9.020 54.771 35.739 1.00 25.89 361 GLY A C 1
ATOM 2759 O O . GLY A 1 361 ? -9.286 55.810 36.349 1.00 25.89 361 GLY A O 1
ATOM 2760 N N . ARG A 1 362 ? -8.506 53.697 36.366 1.00 30.30 362 ARG A N 1
ATOM 2761 C CA . ARG A 1 362 ? -8.036 53.674 37.776 1.00 30.30 362 ARG A CA 1
ATOM 2762 C C . ARG A 1 362 ? -7.062 52.510 38.037 1.00 30.30 362 ARG A C 1
ATOM 2764 O O . ARG A 1 362 ? -7.144 51.486 37.373 1.00 30.30 362 ARG A O 1
ATOM 2771 N N . HIS A 1 363 ? -6.162 52.675 39.012 1.00 27.83 363 HIS A N 1
ATOM 2772 C CA . HIS A 1 363 ? -5.078 51.729 39.335 1.00 27.83 363 HIS A CA 1
ATOM 2773 C C . HIS A 1 363 ? -5.486 50.559 40.256 1.00 27.83 363 HIS A C 1
ATOM 2775 O O . HIS A 1 363 ? -6.263 50.740 41.195 1.00 27.83 363 HIS A O 1
ATOM 2781 N N . ARG A 1 364 ? -4.796 49.422 40.086 1.00 29.56 364 ARG A N 1
ATOM 2782 C CA . ARG A 1 364 ? -4.329 48.491 41.139 1.00 29.56 364 ARG A CA 1
ATOM 2783 C C . ARG A 1 364 ? -2.888 48.110 40.742 1.00 29.56 364 ARG A C 1
ATOM 2785 O O . ARG A 1 364 ? -2.695 47.760 39.588 1.00 29.56 364 ARG A O 1
ATOM 2792 N N . ARG A 1 365 ? -1.857 48.470 41.517 1.00 28.28 365 ARG A N 1
ATOM 2793 C CA . ARG A 1 365 ? -1.350 47.819 42.749 1.00 28.28 365 ARG A CA 1
ATOM 2794 C C . ARG A 1 365 ? -0.646 46.491 42.455 1.00 28.28 365 ARG A C 1
ATOM 2796 O O . ARG A 1 365 ? -1.286 45.446 42.446 1.00 28.28 365 ARG A O 1
ATOM 2803 N N . ASP A 1 366 ? 0.665 46.581 42.290 1.00 26.95 366 ASP A N 1
ATOM 2804 C CA . ASP A 1 366 ? 1.605 45.468 42.182 1.00 26.95 366 ASP A CA 1
ATOM 2805 C C . ASP A 1 366 ? 1.918 44.854 43.558 1.00 26.95 366 ASP A C 1
ATOM 2807 O O . ASP A 1 366 ? 1.936 45.555 44.573 1.00 26.95 366 ASP A O 1
ATOM 2811 N N . ILE A 1 367 ? 2.193 43.546 43.584 1.00 28.03 367 ILE A N 1
ATOM 2812 C CA . ILE A 1 367 ? 2.761 42.813 44.726 1.00 28.03 367 ILE A CA 1
ATOM 2813 C C . ILE A 1 367 ? 3.775 41.808 44.150 1.00 28.03 367 ILE A C 1
ATOM 2815 O O . ILE A 1 367 ? 3.382 41.011 43.296 1.00 28.03 367 ILE A O 1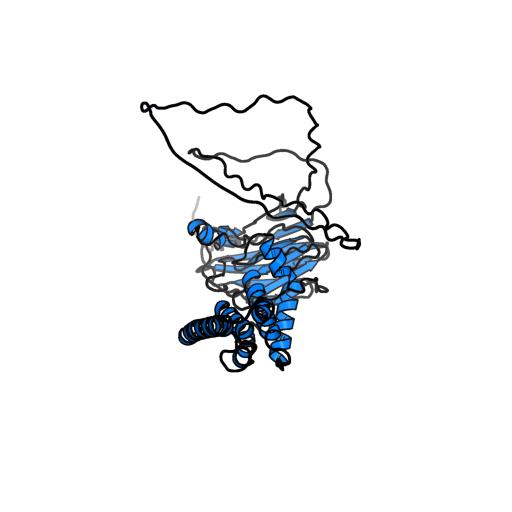
ATOM 2819 N N . PRO A 1 368 ? 5.056 41.826 44.564 1.00 28.08 368 PRO A N 1
ATOM 2820 C CA . PRO A 1 368 ? 6.050 40.864 44.097 1.00 28.08 368 PRO A CA 1
ATOM 2821 C C . PRO A 1 368 ? 5.955 39.536 44.863 1.00 28.08 368 PRO A C 1
ATOM 2823 O O . PRO A 1 368 ? 5.703 39.524 46.068 1.00 28.08 368 PRO A O 1
ATOM 2826 N N . ILE A 1 369 ? 6.211 38.424 44.171 1.00 27.81 369 ILE A N 1
ATOM 2827 C CA . ILE A 1 369 ? 6.452 37.103 44.767 1.00 27.81 369 ILE A CA 1
ATOM 2828 C C . ILE A 1 369 ? 7.633 36.474 44.021 1.00 27.81 369 ILE A C 1
ATOM 2830 O O . ILE A 1 369 ? 7.547 36.251 42.813 1.00 27.81 369 ILE A O 1
ATOM 2834 N N . ASP A 1 370 ? 8.722 36.196 44.737 1.00 25.81 370 ASP A N 1
ATOM 2835 C CA . ASP A 1 370 ? 9.867 35.448 44.211 1.00 25.81 370 ASP A CA 1
ATOM 2836 C C . ASP A 1 370 ? 9.541 33.956 44.048 1.00 25.81 370 ASP A C 1
ATOM 2838 O O . ASP A 1 370 ? 8.801 33.368 44.840 1.00 25.81 370 ASP A O 1
ATOM 2842 N N . LEU A 1 371 ? 10.157 33.320 43.047 1.00 27.38 371 LEU A N 1
ATOM 2843 C CA . LEU A 1 371 ? 10.144 31.868 42.858 1.00 27.38 371 LEU A CA 1
ATOM 2844 C C . LEU A 1 371 ? 11.584 31.340 42.715 1.00 27.38 371 LEU A C 1
ATOM 2846 O O . LEU A 1 371 ? 12.397 31.968 42.034 1.00 27.38 371 LEU A O 1
ATOM 2850 N N . PRO A 1 372 ? 11.927 30.197 43.341 1.00 26.48 372 PRO A N 1
ATOM 2851 C CA . PRO A 1 372 ? 13.301 29.705 43.398 1.00 26.48 372 PRO A CA 1
ATOM 2852 C C . PRO A 1 372 ? 13.808 29.157 42.054 1.00 26.48 372 PRO A C 1
ATOM 2854 O O . PRO A 1 372 ? 13.069 28.592 41.247 1.00 26.48 372 PRO A O 1
ATOM 2857 N N . SER A 1 373 ? 15.116 29.286 41.835 1.00 29.30 373 SER A N 1
ATOM 2858 C CA . SER A 1 373 ? 15.800 29.021 40.567 1.00 29.30 373 SER A CA 1
ATOM 2859 C C . SER A 1 373 ? 16.063 27.530 40.290 1.00 29.30 373 SER A C 1
ATOM 2861 O O . SER A 1 373 ? 17.149 27.001 40.527 1.00 29.30 373 SER A O 1
ATOM 2863 N N . GLY A 1 374 ? 15.078 26.849 39.699 1.00 24.52 374 GLY A N 1
ATOM 2864 C CA . GLY A 1 374 ? 15.258 25.530 39.077 1.00 24.52 374 GLY A CA 1
ATOM 2865 C C . GLY A 1 374 ? 15.913 25.616 37.689 1.00 24.52 374 GLY A C 1
ATOM 2866 O O . GLY A 1 374 ? 15.507 26.426 36.856 1.00 24.52 374 GLY A O 1
ATOM 2867 N N . ARG A 1 375 ? 16.919 24.774 37.406 1.00 26.05 375 ARG A N 1
ATOM 2868 C CA . ARG A 1 375 ? 17.603 24.744 36.097 1.00 26.05 375 ARG A CA 1
ATOM 2869 C C . ARG A 1 375 ? 16.699 24.170 34.999 1.00 26.05 375 ARG A C 1
ATOM 2871 O O . ARG A 1 375 ? 16.475 22.963 34.960 1.00 26.05 375 ARG A O 1
ATOM 2878 N N . LEU A 1 376 ? 16.276 25.009 34.055 1.00 23.84 376 LEU A N 1
ATOM 2879 C CA . LEU A 1 376 ? 15.758 24.568 32.758 1.00 23.84 376 LEU A CA 1
ATOM 2880 C C . LEU A 1 376 ? 16.914 24.394 31.764 1.00 23.84 376 LEU A C 1
ATOM 2882 O O . LEU A 1 376 ? 17.725 25.301 31.582 1.00 23.84 376 LEU A O 1
ATOM 2886 N N . VAL A 1 377 ? 16.972 23.237 31.103 1.00 27.61 377 VAL A N 1
ATOM 2887 C CA . VAL A 1 377 ? 17.814 23.029 29.914 1.00 27.61 377 VAL A CA 1
ATOM 2888 C C . VAL A 1 377 ? 17.069 23.629 28.713 1.00 27.61 377 VAL A C 1
ATOM 2890 O O . VAL A 1 377 ? 15.884 23.325 28.548 1.00 27.61 377 VAL A O 1
ATOM 2893 N N . PRO A 1 378 ? 17.698 24.482 27.884 1.00 26.97 378 PRO A N 1
ATOM 2894 C CA . PRO A 1 378 ? 17.027 25.062 26.726 1.00 26.97 378 PRO A CA 1
ATOM 2895 C C . PRO A 1 378 ? 16.732 23.990 25.660 1.00 26.97 378 PRO A C 1
ATOM 2897 O O . PRO A 1 378 ? 17.567 23.108 25.440 1.00 26.97 378 PRO A O 1
ATOM 2900 N N . PRO A 1 379 ? 15.582 24.056 24.964 1.00 26.45 379 PRO A N 1
ATOM 2901 C CA . PRO A 1 379 ? 15.339 23.218 23.796 1.00 26.45 379 PRO A CA 1
ATOM 2902 C C . PRO A 1 379 ? 16.306 23.592 22.663 1.00 26.45 379 PRO A C 1
ATOM 2904 O O . PRO A 1 379 ? 16.670 24.756 22.497 1.00 26.45 379 PRO A O 1
ATOM 2907 N N . VAL A 1 380 ? 16.705 22.605 21.860 1.00 28.25 380 VAL A N 1
ATOM 2908 C CA . VAL A 1 380 ? 17.545 22.833 20.674 1.00 28.25 380 VAL A CA 1
ATOM 2909 C C . VAL A 1 380 ? 16.752 23.630 19.632 1.00 28.25 380 VAL A C 1
ATOM 2911 O O . VAL A 1 380 ? 15.644 23.235 19.269 1.00 28.25 380 VAL A O 1
ATOM 2914 N N . GLU A 1 381 ? 17.317 24.733 19.129 1.00 25.50 381 GLU A N 1
ATOM 2915 C CA . GLU A 1 381 ? 16.683 25.596 18.119 1.00 25.50 381 GLU A CA 1
ATOM 2916 C C . GLU A 1 381 ? 16.616 24.935 16.726 1.00 25.50 381 GLU A C 1
ATOM 2918 O O . GLU A 1 381 ? 17.356 25.276 15.799 1.00 25.50 381 GLU A O 1
ATOM 2923 N N . GLY A 1 382 ? 15.683 23.998 16.551 1.00 27.50 382 GLY A N 1
ATOM 2924 C CA . GLY A 1 382 ? 15.273 23.517 15.233 1.00 27.50 382 GLY A CA 1
ATOM 2925 C C . GLY A 1 382 ? 14.552 24.624 14.459 1.00 27.50 382 GLY A C 1
ATOM 2926 O O . GLY A 1 382 ? 13.420 24.981 14.785 1.00 27.50 382 GLY A O 1
ATOM 2927 N N . ARG A 1 383 ? 15.196 25.185 13.429 1.00 28.52 383 ARG A N 1
ATOM 2928 C CA . ARG A 1 383 ? 14.579 26.216 12.578 1.00 28.52 383 ARG A CA 1
ATOM 2929 C C . ARG A 1 383 ? 13.454 25.625 11.716 1.00 28.52 383 ARG A C 1
ATOM 2931 O O . ARG A 1 383 ? 13.653 24.560 11.133 1.00 28.52 383 ARG A O 1
ATOM 2938 N N . PRO A 1 384 ? 12.320 26.326 11.534 1.00 28.19 384 PRO A N 1
ATOM 2939 C CA . PRO A 1 384 ? 11.320 25.923 10.553 1.00 28.19 384 PRO A CA 1
ATOM 2940 C C . PRO A 1 384 ? 11.883 26.086 9.134 1.00 28.19 384 PRO A C 1
ATOM 2942 O O . PRO A 1 384 ? 12.252 27.188 8.722 1.00 28.19 384 PRO A O 1
ATOM 2945 N N . HIS A 1 385 ? 11.939 24.992 8.376 1.00 30.47 385 HIS A N 1
ATOM 2946 C CA . HIS A 1 385 ? 12.302 25.026 6.962 1.00 30.47 385 HIS A CA 1
ATOM 2947 C C . HIS A 1 385 ? 11.079 25.367 6.105 1.00 30.47 385 HIS A C 1
ATOM 2949 O O . HIS A 1 385 ? 10.102 24.624 6.068 1.00 30.47 385 HIS A O 1
ATOM 2955 N N . ILE A 1 386 ? 11.150 26.488 5.386 1.00 25.05 386 ILE A N 1
ATOM 2956 C CA . ILE A 1 386 ? 10.177 26.839 4.348 1.00 25.05 386 ILE A CA 1
ATOM 2957 C C . ILE A 1 386 ? 10.548 26.059 3.084 1.00 25.05 386 ILE A C 1
ATOM 2959 O O . ILE A 1 386 ? 11.636 26.254 2.542 1.00 25.05 386 ILE A O 1
ATOM 2963 N N . SER A 1 387 ? 9.649 25.199 2.600 1.00 29.09 387 SER A N 1
ATOM 2964 C CA . SER A 1 387 ? 9.810 24.562 1.289 1.00 29.09 387 SER A CA 1
ATOM 2965 C C . SER A 1 387 ? 9.616 25.605 0.186 1.00 29.09 387 SER A C 1
ATOM 2967 O O . SER A 1 387 ? 8.544 26.197 0.062 1.00 29.09 387 SER A O 1
ATOM 2969 N N . THR A 1 388 ? 10.654 25.865 -0.610 1.00 26.94 388 THR A N 1
ATOM 2970 C CA . THR A 1 388 ? 10.651 26.904 -1.653 1.00 26.94 388 THR A CA 1
ATOM 2971 C C . THR A 1 388 ? 10.023 26.422 -2.960 1.00 26.94 388 THR A C 1
ATOM 2973 O O . THR A 1 388 ? 10.630 26.513 -4.026 1.00 26.94 388 THR A O 1
ATOM 2976 N N . ALA A 1 389 ? 8.777 25.954 -2.892 1.00 26.36 389 ALA A N 1
ATOM 2977 C CA . ALA A 1 389 ? 7.919 25.790 -4.061 1.00 26.36 389 ALA A CA 1
ATOM 2978 C C . ALA A 1 389 ? 7.334 27.157 -4.473 1.00 26.36 389 ALA A C 1
ATOM 2980 O O . ALA A 1 389 ? 6.155 27.436 -4.260 1.00 26.36 389 ALA A O 1
ATOM 2981 N N . GLN A 1 390 ? 8.167 28.049 -5.025 1.00 26.59 390 GLN A N 1
ATOM 2982 C CA . GLN A 1 390 ? 7.676 29.282 -5.651 1.00 26.59 390 GLN A CA 1
ATOM 2983 C C . GLN A 1 390 ? 7.296 29.009 -7.116 1.00 26.59 390 GLN A C 1
ATOM 2985 O O . GLN A 1 390 ? 8.186 28.697 -7.908 1.00 26.59 390 GLN A O 1
ATOM 2990 N N . PRO A 1 391 ? 6.018 29.151 -7.514 1.00 31.36 391 PRO A N 1
ATOM 2991 C CA . PRO A 1 391 ? 5.640 29.056 -8.918 1.00 31.36 391 PRO A CA 1
ATOM 2992 C C . PRO A 1 391 ? 6.166 30.275 -9.702 1.00 31.36 391 PRO A C 1
ATOM 2994 O O . PRO A 1 391 ? 6.143 31.395 -9.177 1.00 31.36 391 PRO A O 1
ATOM 2997 N N . PRO A 1 392 ? 6.607 30.108 -10.962 1.00 28.83 392 PRO A N 1
ATOM 2998 C CA . PRO A 1 392 ? 6.987 31.232 -11.809 1.00 28.83 392 PRO A CA 1
ATOM 2999 C C . PRO A 1 392 ? 5.757 32.084 -12.152 1.00 28.83 392 PRO A C 1
ATOM 3001 O O . PRO A 1 392 ? 4.737 31.584 -12.630 1.00 28.83 392 PRO A O 1
ATOM 3004 N N . ALA A 1 393 ? 5.854 33.394 -11.925 1.00 29.03 393 ALA A N 1
ATOM 3005 C CA . ALA A 1 393 ? 4.754 34.329 -12.136 1.00 29.03 393 ALA A CA 1
ATOM 3006 C C . ALA A 1 393 ? 4.541 34.665 -13.628 1.00 29.03 393 ALA A C 1
ATOM 3008 O O . ALA A 1 393 ? 4.947 35.723 -14.096 1.00 29.03 393 ALA A O 1
ATOM 3009 N N . GLY A 1 394 ? 3.866 33.757 -14.338 1.00 29.83 394 GLY A N 1
ATOM 3010 C CA . GLY A 1 394 ? 3.029 34.021 -15.514 1.00 29.83 394 GLY A CA 1
ATOM 3011 C C . GLY A 1 394 ? 3.681 34.591 -16.781 1.00 29.83 394 GLY A C 1
ATOM 3012 O O . GLY A 1 394 ? 3.917 35.794 -16.885 1.00 29.83 394 GLY A O 1
ATOM 3013 N N . ARG A 1 395 ? 3.753 33.764 -17.834 1.00 28.70 395 ARG A N 1
ATOM 3014 C CA . ARG A 1 395 ? 3.439 34.178 -19.216 1.00 28.70 395 ARG A CA 1
ATOM 3015 C C . ARG A 1 395 ? 3.128 32.978 -20.114 1.00 28.70 395 ARG A C 1
ATOM 3017 O O . ARG A 1 395 ? 3.527 31.860 -19.819 1.00 28.70 395 ARG A O 1
ATOM 3024 N N . THR A 1 396 ? 2.385 33.241 -21.183 1.00 37.38 396 THR A N 1
ATOM 3025 C CA . THR A 1 396 ? 1.962 32.284 -22.216 1.00 37.38 396 THR A CA 1
ATOM 3026 C C . THR A 1 396 ? 2.984 32.208 -23.353 1.00 37.38 396 THR A C 1
ATOM 3028 O O . THR A 1 396 ? 3.397 33.256 -23.851 1.00 37.38 396 THR A O 1
ATOM 3031 N N . GLY A 1 397 ? 3.330 31.002 -23.807 1.00 26.14 397 GLY A N 1
ATOM 3032 C CA . GLY A 1 397 ? 4.190 30.756 -24.971 1.00 26.14 397 GLY A CA 1
ATOM 3033 C C . GLY A 1 397 ? 4.574 29.277 -25.085 1.00 26.14 397 GLY A C 1
ATOM 3034 O O . GLY A 1 397 ? 4.649 28.598 -24.064 1.00 26.14 397 GLY A O 1
ATOM 3035 N N . ASP A 1 398 ? 4.773 28.797 -26.314 1.00 24.73 398 ASP A N 1
ATOM 3036 C CA . ASP A 1 398 ? 5.063 27.388 -26.637 1.00 24.73 398 ASP A CA 1
ATOM 3037 C C . ASP A 1 398 ? 6.548 26.992 -26.398 1.00 24.73 398 ASP A C 1
ATOM 3039 O O . ASP A 1 398 ? 7.377 27.868 -26.126 1.00 24.73 398 ASP A O 1
ATOM 3043 N N . PRO A 1 399 ? 6.896 25.685 -26.413 1.00 41.28 399 PRO A N 1
ATOM 3044 C CA . PRO A 1 399 ? 8.056 25.155 -25.690 1.00 41.28 399 PRO A CA 1
ATOM 3045 C C . PRO A 1 399 ? 9.372 25.102 -26.481 1.00 41.28 399 PRO A C 1
ATOM 3047 O O . PRO A 1 399 ? 9.388 25.067 -27.710 1.00 41.28 399 PRO A O 1
ATOM 3050 N N . ALA A 1 400 ? 10.484 24.959 -25.747 1.00 23.16 400 ALA A N 1
ATOM 3051 C CA . ALA A 1 400 ? 11.769 24.523 -26.289 1.00 23.16 400 ALA A CA 1
ATOM 3052 C C . ALA A 1 400 ? 12.587 23.673 -25.292 1.00 23.16 400 ALA A C 1
ATOM 3054 O O . ALA A 1 400 ? 12.477 23.808 -24.077 1.00 23.16 400 ALA A O 1
ATOM 3055 N N . GLU A 1 401 ? 13.389 22.799 -25.894 1.00 25.14 401 GLU A N 1
ATOM 3056 C CA . GLU A 1 401 ? 14.482 21.935 -25.427 1.00 25.14 401 GLU A CA 1
ATOM 3057 C C . GLU A 1 401 ? 15.141 22.187 -24.051 1.00 25.14 401 GLU A C 1
ATOM 3059 O O . GLU A 1 401 ? 15.498 23.306 -23.688 1.00 25.14 401 GLU A O 1
ATOM 3064 N N . TYR A 1 402 ? 15.501 21.084 -23.377 1.00 24.16 402 TYR A N 1
ATOM 3065 C CA . TYR A 1 402 ? 16.568 21.050 -22.369 1.00 24.16 402 TYR A CA 1
ATOM 3066 C C . TYR A 1 402 ? 17.697 20.112 -22.807 1.00 24.16 402 TYR A C 1
ATOM 3068 O O . TYR A 1 402 ? 17.502 18.903 -22.920 1.00 24.16 402 TYR A O 1
ATOM 3076 N N . ALA A 1 403 ? 18.901 20.660 -22.995 1.00 24.34 403 ALA A N 1
ATOM 3077 C CA . ALA A 1 403 ? 20.100 19.888 -23.301 1.00 24.34 403 ALA A CA 1
ATOM 3078 C C . ALA A 1 403 ? 21.352 20.486 -22.633 1.00 24.34 403 ALA A C 1
ATOM 3080 O O . ALA A 1 403 ? 21.684 21.641 -22.874 1.00 24.34 403 ALA A O 1
ATOM 3081 N N . ARG A 1 404 ? 22.086 19.629 -21.900 1.00 24.28 404 ARG A N 1
ATOM 3082 C CA . ARG A 1 404 ? 23.459 19.813 -21.365 1.00 24.28 404 ARG A CA 1
ATOM 3083 C C . ARG A 1 404 ? 23.653 20.893 -20.281 1.00 24.28 404 ARG A C 1
ATOM 3085 O O . ARG A 1 404 ? 23.249 22.035 -20.435 1.00 24.28 404 ARG A O 1
ATOM 3092 N N . TYR A 1 405 ? 24.407 20.551 -19.233 1.00 24.22 405 TYR A N 1
ATOM 3093 C CA . TYR A 1 405 ? 25.820 20.958 -19.146 1.00 24.22 405 TYR A CA 1
ATOM 3094 C C . TYR A 1 405 ? 26.611 20.021 -18.206 1.00 24.22 405 TYR A C 1
ATOM 3096 O O . TYR A 1 405 ? 26.128 18.937 -17.883 1.00 24.22 405 TYR A O 1
ATOM 3104 N N . GLU A 1 406 ? 27.867 20.359 -17.911 1.00 23.11 406 GLU A N 1
ATOM 3105 C CA . GLU A 1 406 ? 28.963 19.401 -17.690 1.00 23.11 406 GLU A CA 1
ATOM 3106 C C . GLU A 1 406 ? 29.270 19.059 -16.214 1.00 23.11 406 GLU A C 1
ATOM 3108 O O . GLU A 1 406 ? 28.659 19.579 -15.281 1.00 23.11 406 GLU A O 1
ATOM 3113 N N . ALA A 1 407 ? 30.193 18.111 -16.012 1.00 23.58 407 ALA A N 1
ATOM 3114 C CA . ALA A 1 407 ? 30.382 17.368 -14.765 1.00 23.58 407 ALA A CA 1
ATOM 3115 C C . ALA A 1 407 ? 31.553 17.847 -13.880 1.00 23.58 407 ALA A C 1
ATOM 3117 O O . ALA A 1 407 ? 32.485 18.505 -14.337 1.00 23.58 407 ALA A O 1
ATOM 3118 N N . GLY A 1 408 ? 31.537 17.409 -12.614 1.00 24.25 408 GLY A N 1
ATOM 3119 C CA . GLY A 1 408 ? 32.676 17.437 -11.688 1.00 24.25 408 GLY A CA 1
ATOM 3120 C C . GLY A 1 408 ? 32.988 16.037 -11.115 1.00 24.25 408 GLY A C 1
ATOM 3121 O O . GLY A 1 408 ? 32.156 15.138 -11.259 1.00 24.25 408 GLY A O 1
ATOM 3122 N N . PRO A 1 409 ? 34.169 15.812 -10.498 1.00 26.75 409 PRO A N 1
ATOM 3123 C CA . PRO A 1 409 ? 34.607 14.475 -10.071 1.00 26.75 409 PRO A CA 1
ATOM 3124 C C . PRO A 1 409 ? 33.796 13.865 -8.902 1.00 26.75 409 PRO A C 1
ATOM 3126 O O . PRO A 1 409 ? 33.129 14.600 -8.174 1.00 26.75 409 PRO A O 1
ATOM 3129 N N . PRO A 1 410 ? 33.828 12.527 -8.714 1.00 32.19 410 PRO A N 1
ATOM 3130 C CA . PRO A 1 410 ? 32.694 11.806 -8.129 1.00 32.19 410 PRO A CA 1
ATOM 3131 C C . PRO A 1 410 ? 32.870 11.314 -6.682 1.00 32.19 410 PRO A C 1
ATOM 3133 O O . PRO A 1 410 ? 33.980 11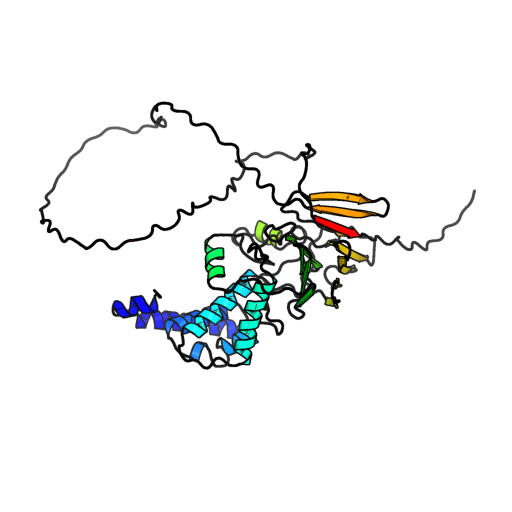.104 -6.196 1.00 32.19 410 PRO A O 1
ATOM 3136 N N . ALA A 1 411 ? 31.735 10.954 -6.077 1.00 25.66 411 ALA A N 1
ATOM 3137 C CA . ALA A 1 411 ? 31.625 9.885 -5.085 1.00 25.66 411 ALA A CA 1
ATOM 3138 C C . ALA A 1 411 ? 30.595 8.839 -5.575 1.00 25.66 411 ALA A C 1
ATOM 3140 O O . ALA A 1 411 ? 29.695 9.160 -6.349 1.00 25.66 411 ALA A O 1
ATOM 3141 N N . HIS A 1 412 ? 30.786 7.583 -5.173 1.00 32.81 412 HIS A N 1
ATOM 3142 C CA . HIS A 1 412 ? 30.170 6.353 -5.702 1.00 32.81 412 HIS A CA 1
ATOM 3143 C C . HIS A 1 412 ? 28.654 6.404 -6.040 1.00 32.81 412 HIS A C 1
ATOM 3145 O O . HIS A 1 412 ? 27.849 6.659 -5.147 1.00 32.81 412 HIS A O 1
ATOM 3151 N N . PRO A 1 413 ? 28.241 6.061 -7.282 1.00 32.69 413 PRO A N 1
ATOM 3152 C CA . PRO A 1 413 ? 26.836 5.859 -7.644 1.00 32.69 413 PRO A CA 1
ATOM 3153 C C . PRO A 1 413 ? 26.405 4.382 -7.566 1.00 32.69 413 PRO A C 1
ATOM 3155 O O . PRO A 1 413 ? 27.160 3.481 -7.947 1.00 32.69 413 PRO A O 1
ATOM 3158 N N . ALA A 1 414 ? 25.152 4.135 -7.176 1.00 35.38 414 ALA A N 1
ATOM 3159 C CA . ALA A 1 414 ? 24.516 2.823 -7.314 1.00 35.38 414 ALA A CA 1
ATOM 3160 C C . ALA A 1 414 ? 24.160 2.539 -8.787 1.00 35.38 414 ALA A C 1
ATOM 3162 O O . ALA A 1 414 ? 23.871 3.466 -9.550 1.00 35.38 414 ALA A O 1
ATOM 3163 N N . ARG A 1 415 ? 24.179 1.262 -9.198 1.00 30.44 415 ARG A N 1
ATOM 3164 C CA . ARG A 1 415 ? 23.886 0.831 -10.578 1.00 30.44 415 ARG A CA 1
ATOM 3165 C C . ARG A 1 415 ? 22.687 -0.112 -10.637 1.00 30.44 415 ARG A C 1
ATOM 3167 O O . ARG A 1 415 ? 22.647 -1.117 -9.926 1.00 30.44 415 ARG A O 1
ATOM 3174 N N . THR A 1 416 ? 21.778 0.186 -11.558 1.00 31.62 416 THR A N 1
ATOM 3175 C CA . THR A 1 416 ? 20.606 -0.633 -11.889 1.00 31.62 416 THR A CA 1
ATOM 3176 C C . THR A 1 416 ? 20.602 -0.889 -13.395 1.00 31.62 416 THR A C 1
ATOM 3178 O O . THR A 1 416 ? 21.008 -0.025 -14.179 1.00 31.62 416 THR A O 1
ATOM 3181 N N . TRP A 1 417 ? 20.153 -2.061 -13.832 1.00 34.31 417 TRP A N 1
ATOM 3182 C CA . TRP A 1 417 ? 20.036 -2.386 -15.256 1.00 34.31 417 TRP A CA 1
ATOM 3183 C C . TRP A 1 417 ? 18.582 -2.657 -15.624 1.00 34.31 417 TRP A C 1
ATOM 3185 O O . TRP A 1 417 ? 17.885 -3.295 -14.844 1.00 34.31 417 TRP A O 1
ATOM 3195 N N . ILE A 1 418 ? 18.168 -2.233 -16.817 1.00 32.31 418 ILE A N 1
ATOM 3196 C CA . ILE A 1 418 ? 16.861 -2.544 -17.402 1.00 32.31 418 ILE A CA 1
ATOM 3197 C C . ILE A 1 418 ? 17.119 -3.288 -18.708 1.00 32.31 418 ILE A C 1
ATOM 3199 O O . ILE A 1 418 ? 17.683 -2.715 -19.649 1.00 32.31 418 ILE A O 1
ATOM 3203 N N . ARG A 1 419 ? 16.724 -4.560 -18.783 1.00 30.47 419 ARG A N 1
ATOM 3204 C CA . ARG A 1 419 ? 16.800 -5.334 -20.029 1.00 30.47 419 ARG A CA 1
ATOM 3205 C C . ARG A 1 419 ? 15.458 -5.268 -20.752 1.00 30.47 419 ARG A C 1
ATOM 3207 O O . ARG A 1 419 ? 14.433 -5.611 -20.174 1.00 30.47 419 ARG A O 1
ATOM 3214 N N . ARG A 1 420 ? 15.466 -4.816 -22.009 1.00 31.70 420 ARG A N 1
ATOM 3215 C CA . ARG A 1 420 ? 14.280 -4.781 -22.877 1.00 31.70 420 ARG A CA 1
ATOM 3216 C C . ARG A 1 420 ? 14.364 -5.903 -23.904 1.00 31.70 420 ARG A C 1
ATOM 3218 O O . ARG A 1 420 ? 15.349 -5.967 -24.634 1.00 31.70 420 ARG A O 1
ATOM 3225 N N . TYR A 1 421 ? 13.309 -6.703 -24.023 1.00 27.89 421 TYR A N 1
ATOM 3226 C CA . TYR A 1 421 ? 13.076 -7.516 -25.216 1.00 27.89 421 TYR A CA 1
ATOM 3227 C C . TYR A 1 421 ? 11.858 -6.973 -25.955 1.00 27.89 421 TYR A C 1
ATOM 3229 O O . TYR A 1 421 ? 10.739 -7.026 -25.454 1.00 27.89 421 TYR A O 1
ATOM 3237 N N . THR A 1 422 ? 12.073 -6.490 -27.171 1.00 25.11 422 THR A N 1
ATOM 3238 C CA . THR A 1 422 ? 11.041 -6.512 -28.208 1.00 25.11 422 THR A CA 1
ATOM 3239 C C . THR A 1 422 ? 11.186 -7.838 -28.943 1.00 25.11 422 THR A C 1
ATOM 3241 O O . THR A 1 422 ? 12.241 -8.080 -29.534 1.00 25.11 422 THR A O 1
ATOM 3244 N N . GLN A 1 423 ? 10.165 -8.699 -28.919 1.00 26.70 423 GLN A N 1
ATOM 3245 C CA . GLN A 1 423 ? 10.128 -9.813 -29.867 1.00 26.70 423 GLN A CA 1
ATOM 3246 C C . GLN A 1 423 ? 10.094 -9.254 -31.302 1.00 26.70 423 GLN A C 1
ATOM 3248 O O . GLN A 1 423 ? 9.422 -8.246 -31.538 1.00 26.70 423 GLN A O 1
ATOM 3253 N N . PRO A 1 424 ? 10.781 -9.885 -32.270 1.00 26.09 424 PRO A N 1
ATOM 3254 C CA . PRO A 1 424 ? 10.468 -9.680 -33.678 1.00 26.09 424 PRO A CA 1
ATOM 3255 C C . PRO A 1 424 ? 9.024 -10.120 -33.938 1.00 26.09 424 PRO A C 1
ATOM 3257 O O . PRO A 1 424 ? 8.610 -11.168 -33.436 1.00 26.09 424 PRO A O 1
ATOM 3260 N N . THR A 1 425 ? 8.273 -9.372 -34.747 1.00 27.30 425 THR A N 1
ATOM 3261 C CA . THR A 1 425 ? 7.016 -9.887 -35.298 1.00 27.30 425 THR A CA 1
ATOM 3262 C C . THR A 1 425 ? 7.322 -11.122 -36.140 1.00 27.30 425 THR A C 1
ATOM 3264 O O . THR A 1 425 ? 8.198 -11.114 -37.006 1.00 27.30 425 THR A O 1
ATOM 3267 N N . SER A 1 426 ? 6.624 -12.222 -35.862 1.00 27.92 426 SER A N 1
ATOM 3268 C CA . SER A 1 426 ? 6.751 -13.467 -36.618 1.00 27.92 426 SER A CA 1
ATOM 3269 C C . SER A 1 426 ? 5.977 -13.367 -37.936 1.00 27.92 426 SER A C 1
ATOM 3271 O O . SER A 1 426 ? 4.966 -14.046 -38.118 1.00 27.92 426 SER A O 1
ATOM 3273 N N . ASP A 1 427 ? 6.436 -12.499 -38.841 1.00 29.62 427 ASP A N 1
ATOM 3274 C CA . ASP A 1 427 ? 5.797 -12.231 -40.133 1.00 29.62 427 ASP A CA 1
ATOM 3275 C C . ASP A 1 427 ? 6.015 -13.393 -41.118 1.00 29.62 427 ASP A C 1
ATOM 3277 O O . ASP A 1 427 ? 6.785 -13.331 -42.080 1.00 29.62 427 ASP A O 1
ATOM 3281 N N . GLY A 1 428 ? 5.302 -14.493 -40.869 1.00 29.28 428 GLY A N 1
ATOM 3282 C CA . GLY A 1 428 ? 5.137 -15.605 -41.797 1.00 29.28 428 GLY A CA 1
ATOM 3283 C C . GLY A 1 428 ? 4.245 -15.204 -42.971 1.00 29.28 428 GLY A C 1
ATOM 3284 O O . GLY A 1 428 ? 3.069 -15.554 -43.002 1.00 29.28 428 GLY A O 1
ATOM 3285 N N . GLY A 1 429 ? 4.803 -14.468 -43.935 1.00 25.23 429 GLY A N 1
ATOM 3286 C CA . GLY A 1 429 ? 4.080 -13.947 -45.098 1.00 25.23 429 GLY A CA 1
ATOM 3287 C C . GLY A 1 429 ? 4.844 -14.132 -46.408 1.00 25.23 429 GLY A C 1
ATOM 3288 O O . GLY A 1 429 ? 5.693 -13.319 -46.762 1.00 25.23 429 GLY A O 1
ATOM 3289 N N . HIS A 1 430 ? 4.527 -15.188 -47.162 1.00 29.91 430 HIS A N 1
ATOM 3290 C CA . HIS A 1 430 ? 5.031 -15.357 -48.529 1.00 29.91 430 HIS A CA 1
ATOM 3291 C C . HIS A 1 430 ? 4.529 -14.243 -49.457 1.00 29.91 430 HIS A C 1
ATOM 3293 O O . HIS A 1 430 ? 3.327 -13.992 -49.508 1.00 29.91 430 HIS A O 1
ATOM 3299 N N . LEU A 1 431 ? 5.398 -13.734 -50.337 1.00 27.73 431 LEU A N 1
ATOM 3300 C CA . LEU A 1 431 ? 4.984 -13.289 -51.671 1.00 27.73 431 LEU A CA 1
ATOM 3301 C C . LEU A 1 431 ? 6.115 -13.467 -52.698 1.00 27.73 431 LEU A C 1
ATOM 3303 O O . LEU A 1 431 ? 7.283 -13.211 -52.419 1.00 27.73 431 LEU A O 1
ATOM 3307 N N . TRP A 1 432 ? 5.755 -13.939 -53.893 1.00 29.22 432 TRP A N 1
ATOM 3308 C CA . TRP A 1 432 ? 6.656 -14.132 -55.035 1.00 29.22 432 TRP A CA 1
ATOM 3309 C C . TRP A 1 432 ? 6.608 -12.918 -55.974 1.00 29.22 432 TRP A C 1
ATOM 3311 O O . TRP A 1 432 ? 5.510 -12.519 -56.363 1.00 29.22 432 TRP A O 1
ATOM 3321 N N . ASN A 1 433 ? 7.754 -12.463 -56.499 1.00 27.98 433 ASN A N 1
ATOM 3322 C CA . ASN A 1 433 ? 8.166 -12.761 -57.890 1.00 27.98 433 ASN A CA 1
ATOM 3323 C C . ASN A 1 433 ? 9.408 -11.970 -58.361 1.00 27.98 433 ASN A C 1
ATOM 3325 O O . ASN A 1 433 ? 9.530 -10.780 -58.110 1.00 27.98 433 ASN A O 1
ATOM 3329 N N . ARG A 1 434 ? 10.238 -12.663 -59.156 1.00 30.95 434 ARG A N 1
ATOM 3330 C CA . ARG A 1 434 ? 10.919 -12.221 -60.396 1.00 30.95 434 ARG A CA 1
ATOM 3331 C C . ARG A 1 434 ? 11.330 -10.741 -60.531 1.00 30.95 434 ARG A C 1
ATOM 3333 O O . ARG A 1 434 ? 10.500 -9.886 -60.838 1.00 30.95 434 ARG A O 1
ATOM 3340 N N . SER A 1 435 ? 12.630 -10.524 -60.705 1.00 34.56 435 SER A N 1
ATOM 3341 C CA . SER A 1 435 ? 13.231 -10.525 -62.056 1.00 34.56 435 SER A CA 1
ATOM 3342 C C . SER A 1 435 ? 14.662 -11.045 -61.992 1.00 34.56 435 SER A C 1
ATOM 3344 O O . SER A 1 435 ? 15.297 -10.806 -60.944 1.00 34.56 435 SER A O 1
#

pLDDT: mean 75.92, std 29.06, range [22.34, 98.88]